Protein AF-A0A1H0JU43-F1 (afdb_monomer_lite)

pLDDT: mean 83.19, std 13.55, range [35.28, 98.06]

Radius of gyration: 25.26 Å; chains: 1; bounding box: 61×51×79 Å

Sequence (537 aa):
MVIKMMKSRRHNFYIGSPYVKYIILIFVVFSYLSYVIPLVHSYYNSTNFIYVNAWDEETYLSYQGALGAMKVPGYWFSSSLVYVLQNFGFSGANINLIFDCFLMPILFFGLVYTIVRFDIGFYRALFFSVLIVFSPILFNFGNPLINAIFKREYGLFGFGFEPYQSILRTPEPQMSFILVVLASAFYARTKKISGLLVVLPFLYFYVAVVYVYTLIAAYFIRLPGFYKGGHKLTRIVLACLASYFLISIGFSILDFIFFSKDLFIVGFANMYVRTHLPIVPIAGVFGASLLVIQLFLSKRIPRIQSGANEFQLFLVLSIFFVSNIHVFSGVMLSYKNYMDYGVGFLGGVSLIVFLQFLLVNRVFGGVLVSTLFGCLILCLTLNAYGFSFKDGEYNFFRGLQFKTAEEYRHASQNPMSVIVTDSDLSAKLPYSVAKAGIPLFSYQYNFPVVARGCESILVKMQEAIDFLQINRPDVYKSKRDYFMRSIEVFSGRNIVALNSQSNTEESIFCKSLNSKKPFEVLESDFRDDGWQRIKIW

Organism: Pseudomonas reinekei (NCBI:txid395598)

Secondary structure (DSSP, 8-state):
-HHHHS-------STTSHHHHHHHHHHHHHHHHHHHHHHHHHHHH-SS-----STTHHHHHSHHHHHHHTTSTTTHHHHHHHHHHHHTT--HHHHHHHIIIIIHHHHHHHHHHHHHTTT--HHHHHHHHHHHHHGGGGGBTTSHHHHHHS-SS--SEE-B--SS-GGGT-HHHHHHHHHHHHHHHHHHHH--THHHHTTGGGS-HHHHHHHHHHHHHHHHHH-TTTTTTS-HHHHHHHHHHHHHHHHHHHHHHHHHHTGGG-HHHHH-TTTEEE-----EEHHHHHHHHHHHHHHHHHHH-TT--HHHHHHHHHHHHHHHHHTTHHHHHSEEE-HHHHIIIIIHHHHHHHHHHHHHHHHHTT-TTHHHHHHHHHHHHHHHHHHHTTEETTTTEEEEE----BS-HHHHHHHHH-TTTEEES-HHHHHHHHHHSTTPPPPTT-GGGGSHHHHTT-HHHHHHHHHHHHHHHHH-HHHHHHHHHHHHHHHHHHTTTTTS-GGGTTTS---HHHHHT---SPPEEE-S-BSS-SEEEEE--

Structure (mmCIF, N/CA/C/O backbone):
data_AF-A0A1H0JU43-F1
#
_entry.id   AF-A0A1H0JU43-F1
#
loop_
_atom_site.group_PDB
_atom_site.id
_atom_site.type_symbol
_atom_site.label_atom_id
_atom_site.label_alt_id
_atom_site.label_comp_id
_atom_site.label_asym_id
_atom_site.label_entity_id
_atom_site.label_seq_id
_atom_site.pdbx_PDB_ins_code
_atom_site.Cartn_x
_atom_site.Cartn_y
_atom_site.Cartn_z
_atom_site.occupancy
_atom_site.B_iso_or_equiv
_atom_site.auth_seq_id
_atom_site.auth_comp_id
_atom_site.auth_asym_id
_atom_site.auth_atom_id
_atom_site.pdbx_PDB_model_num
ATOM 1 N N . MET A 1 1 ? -22.477 2.006 17.886 1.00 35.28 1 MET A N 1
ATOM 2 C CA . MET A 1 1 ? -21.549 1.796 19.009 1.00 35.28 1 MET A CA 1
ATOM 3 C C . MET A 1 1 ? -20.576 2.961 19.120 1.00 35.28 1 MET A C 1
ATOM 5 O O . MET A 1 1 ? -20.843 3.789 19.972 1.00 35.28 1 MET A O 1
ATOM 9 N N . VAL A 1 2 ? -19.627 3.157 18.191 1.00 35.62 2 VAL A N 1
ATOM 10 C CA . VAL A 1 2 ? -18.672 4.301 18.161 1.00 35.62 2 VAL A CA 1
ATOM 11 C C . VAL A 1 2 ? -19.328 5.684 18.391 1.00 35.62 2 VAL A C 1
ATOM 13 O O . VAL A 1 2 ? -18.916 6.436 19.262 1.00 35.62 2 VAL A O 1
ATOM 16 N N . ILE A 1 3 ? -20.457 5.978 17.731 1.00 36.47 3 ILE A N 1
ATOM 17 C CA . ILE A 1 3 ? -21.186 7.264 17.877 1.00 36.47 3 ILE A CA 1
ATOM 18 C C . ILE A 1 3 ? -21.798 7.473 19.281 1.00 36.47 3 ILE A C 1
ATOM 20 O O . ILE A 1 3 ? -21.955 8.603 19.730 1.00 36.47 3 ILE A O 1
ATOM 24 N N . LYS A 1 4 ? -22.149 6.392 19.992 1.00 38.00 4 LYS A N 1
ATOM 25 C CA . LYS A 1 4 ? -22.644 6.454 21.382 1.00 38.00 4 LYS A CA 1
ATOM 26 C C . LYS A 1 4 ? -21.483 6.408 22.392 1.00 38.00 4 LYS A C 1
ATOM 28 O O . LYS A 1 4 ? -21.659 6.862 23.511 1.00 38.00 4 LYS A O 1
ATOM 33 N N . MET A 1 5 ? -20.319 5.890 21.980 1.00 43.16 5 MET A N 1
ATOM 34 C CA . MET A 1 5 ? -19.085 5.794 22.772 1.00 43.16 5 MET A CA 1
ATOM 35 C C . MET A 1 5 ? -18.357 7.134 22.913 1.00 43.16 5 MET A C 1
ATOM 37 O O . MET A 1 5 ? -17.700 7.356 23.920 1.00 43.16 5 MET A O 1
ATOM 41 N N . MET A 1 6 ? -18.486 8.033 21.934 1.00 40.34 6 MET A N 1
ATOM 42 C CA . MET A 1 6 ? -17.691 9.268 21.886 1.00 40.34 6 MET A CA 1
ATOM 43 C C . MET A 1 6 ? -18.433 10.517 22.371 1.00 40.34 6 MET A C 1
ATOM 45 O O . MET A 1 6 ? -17.831 11.574 22.492 1.00 40.34 6 MET A O 1
ATOM 49 N N . LYS A 1 7 ? -19.708 10.383 22.766 1.00 39.44 7 LYS A N 1
ATOM 50 C CA . LYS A 1 7 ? -20.411 11.394 23.572 1.00 39.44 7 LYS A CA 1
ATOM 51 C C . LYS A 1 7 ? -19.873 11.366 25.009 1.00 39.44 7 LYS A C 1
ATOM 53 O O . LYS A 1 7 ? -20.540 10.887 25.923 1.00 39.44 7 LYS A O 1
ATOM 58 N N . SER A 1 8 ? -18.656 11.855 25.218 1.00 40.78 8 SER A N 1
ATOM 59 C CA . SER A 1 8 ? -18.124 12.142 26.548 1.00 40.78 8 SER A CA 1
ATOM 60 C C . SER A 1 8 ? -17.993 13.648 26.708 1.00 40.78 8 SER A C 1
ATOM 62 O O . SER A 1 8 ? -17.461 14.328 25.841 1.00 40.78 8 SER A O 1
ATOM 64 N N . ARG A 1 9 ? -18.563 14.146 27.807 1.00 44.06 9 ARG A N 1
ATOM 65 C CA . ARG A 1 9 ? -18.674 15.550 28.220 1.00 44.06 9 ARG A CA 1
ATOM 66 C C . ARG A 1 9 ? -17.480 16.406 27.780 1.00 44.06 9 ARG A C 1
ATOM 68 O O . ARG A 1 9 ? -16.336 16.012 27.987 1.00 44.06 9 ARG A O 1
ATOM 75 N N . ARG A 1 10 ? -17.785 17.610 27.266 1.00 40.00 10 ARG A N 1
ATOM 76 C CA . ARG A 1 10 ? -16.857 18.719 26.977 1.00 40.00 10 ARG A CA 1
ATOM 77 C C . ARG A 1 10 ? -15.901 18.952 28.149 1.00 40.00 10 ARG A C 1
ATOM 79 O O . ARG A 1 10 ? -16.159 19.772 29.025 1.00 40.00 10 ARG A O 1
ATOM 86 N N . HIS A 1 11 ? -14.790 18.241 28.180 1.00 42.84 11 HIS A N 1
ATOM 87 C CA . HIS A 1 11 ? -13.693 18.529 29.082 1.00 42.84 11 HIS A CA 1
ATOM 88 C C . HIS A 1 11 ? -12.464 18.726 28.219 1.00 42.84 11 HIS A C 1
ATOM 90 O O . HIS A 1 11 ? -11.877 17.777 27.699 1.00 42.84 11 HIS A O 1
ATOM 96 N N . ASN A 1 12 ? -12.143 20.009 28.042 1.00 38.03 12 ASN A N 1
ATOM 97 C CA . ASN A 1 12 ? -10.916 20.503 27.445 1.00 38.03 12 ASN A CA 1
ATOM 98 C C . ASN A 1 12 ? -9.740 19.846 28.168 1.00 38.03 12 ASN A C 1
ATOM 100 O O . ASN A 1 12 ? -9.336 20.257 29.252 1.00 38.03 12 ASN A O 1
ATOM 104 N N . PHE A 1 13 ? -9.228 18.764 27.590 1.00 43.09 13 PHE A N 1
ATOM 105 C CA . PHE A 1 13 ? -7.907 18.275 27.930 1.00 43.09 13 PHE A CA 1
ATOM 106 C C . PHE A 1 13 ? -6.880 19.289 27.417 1.00 43.09 13 PHE A C 1
ATOM 108 O O . PHE A 1 13 ? -7.144 19.979 26.432 1.00 43.09 13 PHE A O 1
ATOM 115 N N . TYR A 1 14 ? -5.736 19.363 28.094 1.00 46.31 14 TYR A N 1
ATOM 116 C CA . TYR A 1 14 ? -4.649 20.347 27.983 1.00 46.31 14 TYR A CA 1
ATOM 117 C C . TYR A 1 14 ? -3.917 20.390 26.613 1.00 46.31 14 TYR A C 1
ATOM 119 O O . TYR A 1 14 ? -2.710 20.558 26.542 1.00 46.31 14 TYR A O 1
ATOM 127 N N . ILE A 1 15 ? -4.640 20.342 25.493 1.00 49.22 15 ILE A N 1
ATOM 128 C CA . ILE A 1 15 ? -4.206 20.882 24.188 1.00 49.22 15 ILE A CA 1
ATOM 129 C C . ILE A 1 15 ? -4.624 22.368 24.114 1.00 49.22 15 ILE A C 1
ATOM 131 O O . ILE A 1 15 ? -5.014 22.900 23.077 1.00 49.22 15 ILE A O 1
ATOM 135 N N . GLY A 1 16 ? -4.643 23.040 25.267 1.00 49.84 16 GLY A N 1
ATOM 136 C CA . GLY A 1 16 ? -4.836 24.484 25.368 1.00 49.84 16 GLY A CA 1
ATOM 137 C C . GLY A 1 16 ? -3.527 25.240 25.165 1.00 49.84 16 GLY A C 1
ATOM 138 O O . GLY A 1 16 ? -3.554 26.359 24.664 1.00 49.84 16 GLY A O 1
ATOM 139 N N . SER A 1 17 ? -2.391 24.607 25.487 1.00 67.44 17 SER A N 1
ATOM 140 C CA . SER A 1 17 ? -1.079 25.210 25.283 1.00 67.44 17 SER A CA 1
ATOM 141 C C . SER A 1 17 ? -0.830 25.405 23.782 1.00 67.44 17 SER A C 1
ATOM 143 O O . SER A 1 17 ? -0.886 24.422 23.030 1.00 67.44 17 SER A O 1
ATOM 145 N N . PRO A 1 18 ? -0.568 26.642 23.322 1.00 79.75 18 PRO A N 1
ATOM 146 C CA . PRO A 1 18 ? -0.297 26.917 21.914 1.00 79.75 18 PRO A CA 1
ATOM 147 C C . PRO A 1 18 ? 0.880 26.079 21.395 1.00 79.75 18 PRO A C 1
ATOM 149 O O . PRO A 1 18 ? 0.827 25.586 20.273 1.00 79.75 18 PRO A O 1
ATOM 152 N N . TYR A 1 19 ? 1.872 25.794 22.243 1.00 83.56 19 TYR A N 1
ATOM 153 C CA . TYR A 1 19 ? 3.039 24.976 21.906 1.00 83.56 19 TYR A CA 1
ATOM 154 C C . TYR A 1 19 ? 2.683 23.558 21.439 1.00 83.56 19 TYR A C 1
ATOM 156 O O . TYR A 1 19 ? 3.218 23.092 20.439 1.00 83.56 19 TYR A O 1
ATOM 164 N N . VAL A 1 20 ? 1.729 22.882 22.092 1.00 83.06 20 VAL A N 1
ATOM 165 C CA . VAL A 1 20 ? 1.322 21.515 21.700 1.00 83.06 20 VAL A CA 1
ATOM 166 C C . VAL A 1 20 ? 0.665 21.515 20.318 1.00 83.06 20 VAL A C 1
ATOM 168 O O . VAL A 1 20 ? 0.866 20.592 19.531 1.00 83.06 20 VAL A O 1
ATOM 171 N N . LYS A 1 21 ? -0.096 22.568 19.995 1.00 88.75 21 LYS A N 1
ATOM 172 C CA . LYS A 1 21 ? -0.721 22.729 18.676 1.00 88.75 21 LYS A CA 1
ATOM 173 C C . LYS A 1 21 ? 0.338 22.900 17.589 1.00 88.75 21 LYS A C 1
ATOM 175 O O . LYS A 1 21 ? 0.242 22.241 16.558 1.00 88.75 21 LYS A O 1
ATOM 180 N N . TYR A 1 22 ? 1.352 23.729 17.840 1.00 89.75 22 TYR A N 1
ATOM 181 C CA . TYR A 1 22 ? 2.470 23.918 16.915 1.00 89.75 22 TYR A CA 1
ATOM 182 C C . TYR A 1 22 ? 3.275 22.636 16.715 1.00 89.75 22 TYR A C 1
ATOM 184 O O . TYR A 1 22 ? 3.548 22.281 15.575 1.00 89.75 22 TYR A O 1
ATOM 192 N N . ILE A 1 23 ? 3.571 21.891 17.785 1.00 89.44 23 ILE A N 1
ATOM 193 C CA . ILE A 1 23 ? 4.276 20.604 17.688 1.00 89.44 23 ILE A CA 1
ATOM 194 C C . ILE A 1 23 ? 3.499 19.618 16.810 1.00 89.44 23 ILE A C 1
ATOM 196 O O . ILE A 1 23 ? 4.089 18.984 15.942 1.00 89.44 23 ILE A O 1
ATOM 200 N N . ILE A 1 24 ? 2.176 19.514 16.985 1.00 91.12 24 ILE A N 1
ATOM 201 C CA . ILE A 1 24 ? 1.345 18.645 16.139 1.00 91.12 24 ILE A CA 1
ATOM 202 C C . ILE A 1 24 ? 1.396 19.101 14.678 1.00 91.12 24 ILE A C 1
ATOM 204 O O . ILE A 1 24 ? 1.555 18.264 13.799 1.00 91.12 24 ILE A O 1
ATOM 208 N N . LEU A 1 25 ? 1.280 20.402 14.401 1.00 91.94 25 LEU A N 1
ATOM 209 C CA . LEU A 1 25 ? 1.347 20.915 13.028 1.00 91.94 25 LEU A CA 1
ATOM 210 C C . LEU A 1 25 ? 2.705 20.632 12.378 1.00 91.94 25 LEU A C 1
ATOM 212 O O . LEU A 1 25 ? 2.739 20.130 11.258 1.00 91.94 25 LEU A O 1
ATOM 216 N N . ILE A 1 26 ? 3.804 20.882 13.095 1.00 92.00 26 ILE A N 1
ATOM 217 C CA . ILE A 1 26 ? 5.163 20.565 12.639 1.00 92.00 26 ILE A CA 1
ATOM 218 C C . ILE A 1 26 ? 5.281 19.067 12.362 1.00 92.00 26 ILE A C 1
ATOM 220 O O . ILE A 1 26 ? 5.761 18.684 11.304 1.00 92.00 26 ILE A O 1
ATOM 224 N N . PHE A 1 27 ? 4.781 18.219 13.263 1.00 92.06 27 PHE A N 1
ATOM 225 C CA . PHE A 1 27 ? 4.781 16.770 13.081 1.00 92.06 27 PHE A CA 1
ATOM 226 C C . PHE A 1 27 ? 4.014 16.335 11.825 1.00 92.06 27 PHE A C 1
ATOM 228 O O . PHE A 1 27 ? 4.521 15.512 11.067 1.00 92.06 27 PHE A O 1
ATOM 235 N N . V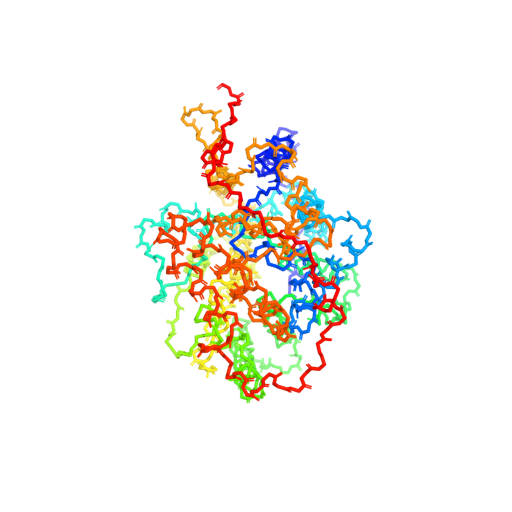AL A 1 28 ? 2.826 16.895 11.567 1.00 91.56 28 VAL A N 1
ATOM 236 C CA . VAL A 1 28 ? 2.052 16.599 10.348 1.00 91.56 28 VAL A CA 1
ATOM 237 C C . VAL A 1 28 ? 2.828 17.009 9.099 1.00 91.56 28 VAL A C 1
ATOM 239 O O . VAL A 1 28 ? 2.981 16.200 8.185 1.00 91.56 28 VAL A O 1
ATOM 242 N N . VAL A 1 29 ? 3.331 18.246 9.067 1.00 91.31 29 VAL A N 1
ATOM 243 C CA . VAL A 1 29 ? 4.088 18.774 7.924 1.00 91.31 29 VAL A CA 1
ATOM 244 C C . VAL A 1 29 ? 5.326 17.922 7.675 1.00 91.31 29 VAL A C 1
ATOM 246 O O . VAL A 1 29 ? 5.557 17.493 6.552 1.00 91.31 29 VAL A O 1
ATOM 249 N N . PHE A 1 30 ? 6.083 17.604 8.720 1.00 91.06 30 PHE A N 1
ATOM 250 C CA . PHE A 1 30 ? 7.303 16.818 8.602 1.00 91.06 30 PHE A CA 1
ATOM 251 C C . PHE A 1 30 ? 7.027 15.367 8.189 1.00 91.06 30 PHE A C 1
ATOM 253 O O . PHE A 1 30 ? 7.750 14.821 7.361 1.00 91.06 30 PHE A O 1
ATOM 260 N N . SER A 1 31 ? 5.933 14.767 8.671 1.00 89.69 31 SER A N 1
ATOM 261 C CA . SER A 1 31 ? 5.499 13.435 8.222 1.00 89.69 31 SER A CA 1
ATOM 262 C C . SER A 1 31 ? 5.179 13.431 6.725 1.00 89.69 31 SER A C 1
ATOM 264 O O . SER A 1 31 ? 5.564 12.511 6.013 1.00 89.69 31 SER A O 1
ATOM 266 N N . TYR A 1 32 ? 4.536 14.484 6.216 1.00 89.38 32 TYR A N 1
ATOM 267 C CA . TYR A 1 32 ? 4.260 14.623 4.785 1.00 89.38 32 TYR A CA 1
ATOM 268 C C . TYR A 1 32 ? 5.537 14.871 3.969 1.00 89.38 32 TYR A C 1
ATOM 270 O O . TYR A 1 32 ? 5.780 14.207 2.967 1.00 89.38 32 TYR A O 1
ATOM 278 N N . LEU A 1 33 ? 6.399 15.777 4.428 1.00 88.88 33 LEU A N 1
ATOM 279 C CA . LEU A 1 33 ? 7.654 16.088 3.743 1.00 88.88 33 LEU A CA 1
ATOM 280 C C . LEU A 1 33 ? 8.622 14.898 3.703 1.00 88.88 33 LEU A C 1
ATOM 282 O O . LEU A 1 33 ? 9.399 14.806 2.756 1.00 88.88 33 LEU A O 1
ATOM 286 N N . SER A 1 34 ? 8.544 13.979 4.674 1.00 86.88 34 SER A N 1
ATOM 287 C CA . SER A 1 34 ? 9.442 12.819 4.767 1.00 86.88 34 SER A CA 1
ATOM 288 C C . SER A 1 34 ? 9.459 11.933 3.517 1.00 86.88 34 SER A C 1
ATOM 290 O O . SER A 1 34 ? 10.501 11.371 3.195 1.00 86.88 34 SER A O 1
ATOM 292 N N . TYR A 1 35 ? 8.344 11.842 2.784 1.00 84.94 35 TYR A N 1
ATOM 293 C CA . TYR A 1 35 ? 8.268 11.069 1.538 1.00 84.94 35 TYR A CA 1
ATOM 294 C C . TYR A 1 35 ? 8.174 11.953 0.283 1.00 84.94 35 TYR A C 1
ATOM 296 O O . TYR A 1 35 ? 8.631 11.556 -0.785 1.00 84.94 35 TYR A O 1
ATOM 304 N N . VAL A 1 36 ? 7.637 13.174 0.395 1.00 88.06 36 VAL A N 1
ATOM 305 C CA . VAL A 1 36 ? 7.471 14.077 -0.759 1.00 88.06 36 VAL A CA 1
ATOM 306 C C . VAL A 1 36 ? 8.794 14.680 -1.220 1.00 88.06 36 VAL A C 1
ATOM 308 O O . VAL A 1 36 ? 8.988 14.857 -2.419 1.00 88.06 36 VAL A O 1
ATOM 311 N N . ILE A 1 37 ? 9.720 14.983 -0.303 1.00 88.50 37 ILE A N 1
ATOM 312 C CA . ILE A 1 37 ? 11.033 15.547 -0.658 1.00 88.50 37 ILE A CA 1
ATOM 313 C C . ILE A 1 37 ? 11.808 14.640 -1.631 1.00 88.50 37 ILE A C 1
ATOM 315 O O . ILE A 1 37 ? 12.154 15.128 -2.712 1.00 88.50 37 ILE A O 1
ATOM 319 N N . PRO A 1 38 ? 12.081 13.355 -1.313 1.00 86.25 38 PRO A N 1
ATOM 320 C CA . PRO A 1 38 ? 12.830 12.492 -2.225 1.00 86.25 38 PRO A CA 1
ATOM 321 C C . PRO A 1 38 ? 12.092 12.275 -3.555 1.00 86.25 38 PRO A C 1
ATOM 323 O O . PRO A 1 38 ? 12.723 12.323 -4.609 1.00 86.25 38 PRO A O 1
ATOM 326 N N . LEU A 1 39 ? 10.760 12.140 -3.523 1.00 86.12 39 LEU A N 1
ATOM 327 C CA . LEU A 1 39 ? 9.911 12.004 -4.712 1.00 86.12 39 LEU A CA 1
ATOM 328 C C . LEU A 1 39 ? 10.049 13.205 -5.666 1.00 86.12 39 LEU A C 1
ATOM 330 O O . LEU A 1 39 ? 10.395 13.043 -6.837 1.00 86.12 39 LEU A O 1
ATOM 334 N N . VAL A 1 40 ? 9.807 14.421 -5.167 1.00 87.50 40 VAL A N 1
ATOM 335 C CA . VAL A 1 40 ? 9.832 15.651 -5.978 1.00 87.50 40 VAL A CA 1
ATOM 336 C C . VAL A 1 40 ? 11.244 15.947 -6.479 1.00 87.50 40 VAL A C 1
ATOM 338 O O . VAL A 1 40 ? 11.421 16.333 -7.633 1.00 87.50 40 VAL A O 1
ATOM 341 N N . HIS A 1 41 ? 12.265 15.736 -5.647 1.00 88.25 41 HIS A N 1
ATOM 342 C CA . HIS A 1 41 ? 13.654 15.900 -6.073 1.00 88.25 41 HIS A CA 1
ATOM 343 C C . HIS A 1 41 ? 14.013 14.938 -7.211 1.00 88.25 41 HIS A C 1
ATOM 345 O O . HIS A 1 41 ? 14.637 15.335 -8.197 1.00 88.25 41 HIS A O 1
ATOM 351 N N . SER A 1 42 ? 13.588 13.680 -7.098 1.00 85.06 42 SER A N 1
ATOM 352 C CA . SER A 1 42 ? 13.809 12.679 -8.134 1.00 85.06 42 SER A CA 1
ATOM 353 C C . SER A 1 42 ? 13.098 13.038 -9.442 1.00 85.06 42 SER A C 1
ATOM 355 O O . SER A 1 42 ? 13.691 12.868 -10.509 1.00 85.06 42 SER A O 1
ATOM 357 N N . TYR A 1 43 ? 11.894 13.622 -9.370 1.00 85.81 43 TYR A N 1
ATOM 358 C CA . TYR A 1 43 ? 11.135 14.106 -10.532 1.00 85.81 43 TYR A CA 1
ATOM 359 C C . TYR A 1 43 ? 11.922 15.099 -11.378 1.00 85.81 43 TYR A C 1
ATOM 361 O O . TYR A 1 43 ? 12.092 14.892 -12.578 1.00 85.81 43 TYR A O 1
ATOM 369 N N . TYR A 1 44 ? 12.468 16.139 -10.752 1.00 86.12 44 TYR A N 1
ATOM 370 C CA . TYR A 1 44 ? 13.168 17.197 -11.482 1.00 86.12 44 TYR A CA 1
ATOM 371 C C . TYR A 1 44 ? 14.584 16.818 -11.936 1.00 86.12 44 TYR A C 1
ATOM 373 O O . TYR A 1 44 ? 15.095 17.419 -12.877 1.00 86.12 44 TYR A O 1
ATOM 381 N N . ASN A 1 45 ? 15.214 15.818 -11.310 1.00 86.50 45 ASN A N 1
ATOM 382 C CA . ASN A 1 45 ? 16.600 15.435 -11.606 1.00 86.50 45 ASN A CA 1
ATOM 383 C C . ASN A 1 45 ? 16.740 14.198 -12.508 1.00 86.50 45 ASN A C 1
ATOM 385 O O . ASN A 1 45 ? 17.859 13.719 -12.723 1.00 86.50 45 ASN A O 1
ATOM 389 N N . SER A 1 46 ? 15.638 13.667 -13.042 1.00 83.44 46 SER A N 1
ATOM 390 C CA . SER A 1 46 ? 15.618 12.447 -13.862 1.00 83.44 46 SER A CA 1
ATOM 391 C C . SER A 1 46 ? 15.406 12.721 -15.347 1.00 83.44 46 SER A C 1
ATOM 393 O O . SER A 1 46 ? 14.600 13.562 -15.725 1.00 83.44 46 SER A O 1
ATOM 395 N N . THR A 1 47 ? 16.142 11.990 -16.191 1.00 82.31 47 THR A N 1
ATOM 396 C CA . THR A 1 47 ? 15.990 12.016 -17.657 1.00 82.31 47 THR A CA 1
ATOM 397 C C . THR A 1 47 ? 14.696 11.302 -18.055 1.00 82.31 47 THR A C 1
ATOM 399 O O . THR A 1 47 ? 13.916 11.790 -18.867 1.00 82.31 47 THR A O 1
ATOM 402 N N . ASN A 1 48 ? 14.449 10.162 -17.415 1.00 79.31 48 ASN A N 1
ATOM 403 C CA . ASN A 1 48 ? 13.228 9.379 -17.479 1.00 79.31 48 ASN A CA 1
ATOM 404 C C . ASN A 1 48 ? 12.763 9.194 -16.036 1.00 79.31 48 ASN A C 1
ATOM 406 O O . ASN A 1 48 ? 13.236 8.306 -15.322 1.00 79.31 48 ASN A O 1
ATOM 410 N N . PHE A 1 49 ? 11.904 10.105 -15.570 1.00 68.44 49 PHE A N 1
ATOM 411 C CA . PHE A 1 49 ? 11.473 10.067 -14.182 1.00 68.44 49 PHE A CA 1
ATOM 412 C C . PHE A 1 49 ? 10.740 8.772 -13.874 1.00 68.44 49 PHE A C 1
ATOM 414 O O . PHE A 1 49 ? 9.660 8.516 -14.406 1.00 68.44 49 PHE A O 1
ATOM 421 N N . ILE A 1 50 ? 11.330 8.021 -12.950 1.00 62.16 50 ILE A N 1
ATOM 422 C CA . ILE A 1 50 ? 10.649 7.018 -12.159 1.00 62.16 50 ILE A CA 1
ATOM 423 C C . ILE A 1 50 ? 11.097 7.228 -10.727 1.00 62.16 50 ILE A C 1
ATOM 425 O O . ILE A 1 50 ? 12.281 7.163 -10.421 1.00 62.16 50 ILE A O 1
ATOM 429 N N . TYR A 1 51 ? 10.149 7.475 -9.845 1.00 58.47 51 TYR A N 1
ATOM 430 C CA . TYR A 1 51 ? 10.353 7.160 -8.449 1.00 58.47 51 TYR A CA 1
ATOM 431 C C . TYR A 1 51 ? 9.774 5.764 -8.285 1.00 58.47 51 TYR A C 1
ATOM 433 O O . TYR A 1 51 ? 8.557 5.610 -8.323 1.00 58.47 51 TYR A O 1
ATOM 441 N N . VAL A 1 52 ? 10.647 4.745 -8.290 1.00 51.81 52 VAL A N 1
ATOM 442 C CA . VAL A 1 52 ? 10.218 3.338 -8.261 1.00 51.81 52 VAL A CA 1
ATOM 443 C C . VAL A 1 52 ? 9.680 3.093 -6.869 1.00 51.81 52 VAL A C 1
ATOM 445 O O . VAL A 1 52 ? 10.421 2.832 -5.914 1.00 51.81 52 VAL A O 1
ATOM 448 N N . ASN A 1 53 ? 8.377 3.279 -6.753 1.00 51.66 53 ASN A N 1
ATOM 449 C CA . ASN A 1 53 ? 7.705 3.232 -5.490 1.00 51.66 53 ASN A CA 1
ATOM 450 C C . ASN A 1 53 ? 7.271 1.788 -5.194 1.00 51.66 53 ASN A C 1
ATOM 452 O O . ASN A 1 53 ? 7.518 1.326 -4.082 1.00 51.66 53 ASN A O 1
ATOM 456 N N . ALA A 1 54 ? 6.865 1.029 -6.212 1.00 50.38 54 ALA A N 1
ATOM 457 C CA . ALA A 1 54 ? 6.674 -0.419 -6.210 1.00 50.38 54 ALA A CA 1
ATOM 458 C C . ALA A 1 54 ? 7.191 -1.053 -7.517 1.00 50.38 54 ALA A C 1
ATOM 460 O O . ALA A 1 54 ? 7.319 -0.385 -8.535 1.00 50.38 54 ALA A O 1
ATOM 461 N N . TRP A 1 55 ? 7.509 -2.351 -7.476 1.00 55.19 55 TRP A N 1
ATOM 462 C CA . TRP A 1 55 ? 8.165 -3.090 -8.573 1.00 55.19 55 TRP A CA 1
ATOM 463 C C . TRP A 1 55 ? 7.267 -3.358 -9.800 1.00 55.19 55 TRP A C 1
ATOM 465 O O . TRP A 1 55 ? 7.746 -3.834 -10.822 1.00 55.19 55 TRP A O 1
ATOM 475 N N . ASP A 1 56 ? 5.962 -3.111 -9.696 1.00 64.50 56 ASP A N 1
ATOM 476 C CA . ASP A 1 56 ? 4.975 -3.366 -10.750 1.00 64.50 56 ASP A CA 1
ATOM 477 C C . ASP A 1 56 ? 4.203 -2.111 -11.193 1.00 64.50 56 ASP A C 1
ATOM 479 O O . ASP A 1 56 ? 3.356 -2.204 -12.087 1.00 64.50 56 ASP A O 1
ATOM 483 N N . GLU A 1 57 ? 4.520 -0.936 -10.632 1.00 72.94 57 GLU A N 1
ATOM 484 C CA . GLU A 1 57 ? 3.910 0.355 -10.989 1.00 72.94 57 GLU A CA 1
ATOM 485 C C . GLU A 1 57 ? 4.064 0.673 -12.470 1.00 72.94 57 GLU A C 1
ATOM 487 O O . GLU A 1 57 ? 3.100 1.107 -13.108 1.00 72.94 57 GLU A O 1
ATOM 492 N N . GLU A 1 58 ? 5.236 0.391 -13.050 1.00 75.38 58 GLU A N 1
ATOM 493 C CA . GLU A 1 58 ? 5.466 0.655 -14.467 1.00 75.38 58 GLU A CA 1
ATOM 494 C C . GLU A 1 58 ? 4.480 -0.114 -15.350 1.00 75.38 58 GLU A C 1
ATOM 496 O O . GLU A 1 58 ? 4.118 0.362 -16.428 1.00 75.38 58 GLU A O 1
ATOM 501 N N . THR A 1 59 ? 4.000 -1.267 -14.878 1.00 75.69 59 THR A N 1
ATOM 502 C CA . THR A 1 59 ? 3.066 -2.106 -15.623 1.00 75.69 59 THR A CA 1
ATOM 503 C C . THR A 1 59 ? 1.688 -1.462 -15.663 1.00 75.69 59 THR A C 1
ATOM 505 O O . THR A 1 59 ? 1.227 -1.117 -16.745 1.00 75.69 59 THR A O 1
ATOM 508 N N . TYR A 1 60 ? 1.012 -1.254 -14.531 1.00 76.75 60 TYR A N 1
ATOM 509 C CA . TYR A 1 60 ? -0.393 -0.815 -14.545 1.00 76.75 60 TYR A CA 1
ATOM 510 C C . TYR A 1 60 ? -0.582 0.697 -14.751 1.00 76.75 60 TYR A C 1
ATOM 512 O O . TYR A 1 60 ? -1.674 1.113 -15.145 1.00 76.75 60 TYR A O 1
ATOM 520 N N . LEU A 1 61 ? 0.461 1.514 -14.549 1.00 86.81 61 LEU A N 1
ATOM 521 C CA . LEU A 1 61 ? 0.443 2.943 -14.888 1.00 86.81 61 LEU A CA 1
ATOM 522 C C . LEU A 1 61 ? 0.809 3.229 -16.355 1.00 86.81 61 LEU A C 1
ATOM 524 O O . LEU A 1 61 ? 0.582 4.345 -16.837 1.00 86.81 61 LEU A O 1
ATOM 528 N N . SER A 1 62 ? 1.327 2.236 -17.087 1.00 87.81 62 SER A N 1
ATOM 529 C CA . SER A 1 62 ? 1.484 2.327 -18.542 1.00 87.81 62 SER A CA 1
ATOM 530 C C . SER A 1 62 ? 0.133 2.289 -19.258 1.00 87.81 62 SER A C 1
ATOM 532 O O . SER A 1 62 ? -0.849 1.730 -18.768 1.00 87.81 62 SER A O 1
ATOM 534 N N . TYR A 1 63 ? 0.080 2.840 -20.472 1.00 86.81 63 TYR A N 1
ATOM 535 C CA . TYR A 1 63 ? -1.145 2.832 -21.275 1.00 86.81 63 TYR A CA 1
ATOM 536 C C . TYR A 1 63 ? -1.649 1.412 -21.578 1.00 86.81 63 TYR A C 1
ATOM 538 O O . TYR A 1 63 ? -2.840 1.127 -21.438 1.00 86.81 63 TYR A O 1
ATOM 546 N N . GLN A 1 64 ? -0.739 0.511 -21.961 1.00 82.56 64 GLN A N 1
ATOM 547 C CA . GLN A 1 64 ? -1.067 -0.882 -22.272 1.00 82.56 64 GLN A CA 1
ATOM 548 C C . GLN A 1 64 ? -1.483 -1.669 -21.035 1.00 82.56 64 GLN A C 1
ATOM 550 O O . GLN A 1 64 ? -2.485 -2.383 -21.078 1.00 82.56 64 GLN A O 1
ATOM 555 N N . GLY A 1 65 ? -0.746 -1.534 -19.931 1.00 82.50 65 GLY A N 1
ATOM 556 C CA . GLY A 1 65 ? -1.104 -2.240 -18.710 1.00 82.50 65 GLY A CA 1
ATOM 557 C C . GLY A 1 65 ? -2.407 -1.728 -18.109 1.00 82.50 65 GLY A C 1
ATOM 558 O O . GLY A 1 65 ? -3.212 -2.552 -17.688 1.00 82.50 65 GLY A O 1
ATOM 559 N N . ALA A 1 66 ? -2.695 -0.422 -18.173 1.00 85.88 66 ALA A N 1
ATOM 560 C CA . ALA A 1 66 ? -3.999 0.119 -17.791 1.00 85.88 66 ALA A CA 1
ATOM 561 C C . ALA A 1 66 ? -5.132 -0.481 -18.643 1.00 85.88 66 ALA A C 1
ATOM 563 O O . ALA A 1 66 ? -6.126 -0.962 -18.103 1.00 85.88 66 ALA A O 1
ATOM 564 N N . LEU A 1 67 ? -4.969 -0.533 -19.969 1.00 83.44 67 LEU A N 1
ATOM 565 C CA . LEU A 1 67 ? -5.962 -1.129 -20.869 1.00 83.44 67 LEU A CA 1
ATOM 566 C C . LEU A 1 67 ? -6.220 -2.616 -20.559 1.00 83.44 67 LEU A C 1
ATOM 568 O O . LEU A 1 67 ? -7.368 -3.067 -20.591 1.00 83.44 67 LEU A O 1
ATOM 572 N N . GLY A 1 68 ? -5.168 -3.377 -20.246 1.00 77.31 68 GLY A N 1
ATOM 573 C CA . GLY A 1 68 ? -5.279 -4.780 -19.844 1.00 77.31 68 GLY A CA 1
ATOM 574 C C . GLY A 1 68 ? -5.939 -4.955 -18.471 1.00 77.31 68 GLY A C 1
ATOM 575 O O . GLY A 1 68 ? -6.856 -5.764 -18.314 1.00 77.31 68 GLY A O 1
ATOM 576 N N . ALA A 1 69 ? -5.523 -4.155 -17.488 1.00 79.44 69 ALA A N 1
ATOM 577 C CA . ALA A 1 69 ? -5.996 -4.212 -16.108 1.00 79.44 69 ALA A CA 1
ATOM 578 C C . ALA A 1 69 ? -7.436 -3.695 -15.929 1.00 79.44 69 ALA A C 1
ATOM 580 O O . ALA A 1 69 ? -8.126 -4.125 -15.006 1.00 79.44 69 ALA A O 1
ATOM 581 N N . MET A 1 70 ? -7.958 -2.878 -16.855 1.00 80.25 70 MET A N 1
ATOM 582 C CA . MET A 1 70 ? -9.369 -2.455 -16.867 1.00 80.25 70 MET A CA 1
ATOM 583 C C . MET A 1 70 ? -10.364 -3.626 -16.869 1.00 80.25 70 MET A C 1
ATOM 585 O O . MET A 1 70 ? -11.499 -3.472 -16.421 1.00 80.25 70 MET A O 1
ATOM 589 N N . LYS A 1 71 ? -9.950 -4.797 -17.369 1.00 74.75 71 LYS A N 1
ATOM 590 C CA . LYS A 1 71 ? -10.771 -6.017 -17.410 1.00 74.75 71 LYS A CA 1
ATOM 591 C C . LYS A 1 71 ? -10.654 -6.866 -16.140 1.00 74.75 71 LYS A C 1
ATOM 593 O O . LYS A 1 71 ? -11.386 -7.842 -16.004 1.00 74.75 71 LYS A O 1
ATOM 598 N N . VAL A 1 72 ? -9.748 -6.517 -15.225 1.00 73.81 72 VAL A N 1
ATOM 599 C CA . VAL A 1 72 ? -9.469 -7.284 -14.009 1.00 73.81 72 VAL A CA 1
ATOM 600 C C . VAL A 1 72 ? -10.291 -6.721 -12.841 1.00 73.81 72 VAL A C 1
ATOM 602 O O . VAL A 1 72 ? -10.175 -5.532 -12.511 1.00 73.81 72 VAL A O 1
ATOM 605 N N . PRO A 1 73 ? -11.120 -7.548 -12.174 1.00 71.00 73 PRO A N 1
ATOM 606 C CA . PRO A 1 73 ? -11.847 -7.134 -10.981 1.00 71.00 73 PRO A CA 1
ATOM 607 C C . PRO A 1 73 ? -10.939 -6.549 -9.898 1.00 71.00 73 PRO A C 1
ATOM 609 O O . PRO A 1 73 ? -9.912 -7.125 -9.552 1.00 71.00 73 PRO A O 1
ATOM 612 N N . GLY A 1 74 ? -11.324 -5.391 -9.361 1.00 69.75 74 GLY A N 1
ATOM 613 C CA . GLY A 1 74 ? -10.543 -4.662 -8.357 1.00 69.75 74 GLY A CA 1
ATOM 614 C C . GLY A 1 74 ? -9.487 -3.706 -8.924 1.00 69.75 74 GLY A C 1
ATOM 615 O O . GLY A 1 74 ? -9.086 -2.804 -8.200 1.00 69.75 74 GLY A O 1
ATOM 616 N N . TYR A 1 75 ? -9.095 -3.831 -10.196 1.00 76.25 75 TYR A N 1
ATOM 617 C CA . TYR A 1 75 ? -8.222 -2.859 -10.876 1.00 76.25 75 TYR A CA 1
ATOM 618 C C . TYR A 1 75 ? -8.991 -1.954 -11.846 1.00 76.25 75 TYR A C 1
ATOM 620 O O . TYR A 1 75 ? -8.519 -0.875 -12.189 1.00 76.25 75 TYR A O 1
ATOM 628 N N . TRP A 1 76 ? -10.217 -2.327 -12.243 1.00 81.69 76 TRP A N 1
ATOM 629 C CA . TRP A 1 76 ? -10.959 -1.606 -13.284 1.00 81.69 76 TRP A CA 1
ATOM 630 C C . TRP A 1 76 ? -11.066 -0.098 -13.059 1.00 81.69 76 TRP A C 1
ATOM 632 O O . TRP A 1 76 ? -10.993 0.662 -14.020 1.00 81.69 76 TRP A O 1
ATOM 642 N N . PHE A 1 77 ? -11.242 0.356 -11.817 1.00 86.06 77 PHE A N 1
ATOM 643 C CA . PHE A 1 77 ? -11.523 1.762 -11.538 1.00 86.06 77 PHE A CA 1
ATOM 644 C C . PHE A 1 77 ? -10.251 2.607 -11.619 1.00 86.06 77 PHE A C 1
ATOM 646 O O . PHE A 1 77 ? -10.246 3.621 -12.319 1.00 86.06 77 PHE A O 1
ATOM 653 N N . SER A 1 78 ? -9.169 2.164 -10.969 1.00 84.94 78 SER A N 1
ATOM 654 C CA . SER A 1 78 ? -7.870 2.837 -11.051 1.00 84.94 78 SER A CA 1
ATOM 655 C C . SER A 1 78 ? -7.340 2.795 -12.481 1.00 84.94 78 SER A C 1
ATOM 657 O O . SER A 1 78 ? -6.988 3.837 -13.026 1.00 84.94 78 SER A O 1
ATOM 659 N N . SER A 1 79 ? -7.392 1.637 -13.144 1.00 85.88 79 SER A N 1
ATOM 660 C CA . SER A 1 79 ? -6.911 1.487 -14.517 1.00 85.88 79 SER A CA 1
ATOM 661 C C . SER A 1 79 ? -7.731 2.301 -15.519 1.00 85.88 79 SER A C 1
ATOM 663 O O . SER A 1 79 ? -7.159 2.877 -16.439 1.00 85.88 79 SER A O 1
ATOM 665 N N . SER A 1 80 ? -9.050 2.438 -15.323 1.00 88.94 80 SER A N 1
ATOM 666 C CA . SER A 1 80 ? -9.874 3.335 -16.152 1.00 88.94 80 SER A CA 1
ATOM 667 C C . SER A 1 80 ? -9.452 4.795 -15.994 1.00 88.94 80 SER A C 1
ATOM 669 O O . SER A 1 80 ? -9.364 5.522 -16.982 1.00 88.94 80 SER A O 1
ATOM 671 N N . LEU A 1 81 ? -9.166 5.231 -14.763 1.00 90.00 81 LEU A N 1
ATOM 672 C CA . LEU A 1 81 ? -8.699 6.589 -14.496 1.00 90.00 81 LEU A CA 1
ATOM 673 C C . LEU A 1 81 ? -7.324 6.837 -15.130 1.00 90.00 81 LEU A C 1
ATOM 675 O O . LEU A 1 81 ? -7.140 7.847 -15.806 1.00 90.00 81 LEU A O 1
ATOM 679 N N . VAL A 1 82 ? -6.390 5.897 -14.974 1.00 89.88 82 VAL A N 1
ATOM 680 C CA . VAL A 1 82 ? -5.059 5.945 -15.600 1.00 89.88 82 VAL A CA 1
ATOM 681 C C . VAL A 1 82 ? -5.183 6.020 -17.118 1.00 89.88 82 VAL A C 1
ATOM 683 O O . VAL A 1 82 ? -4.576 6.889 -17.738 1.00 89.88 82 VAL A O 1
ATOM 686 N N . TYR A 1 83 ? -6.016 5.169 -17.721 1.00 90.25 83 TYR A N 1
ATOM 687 C CA . TYR A 1 83 ? -6.268 5.171 -19.159 1.00 90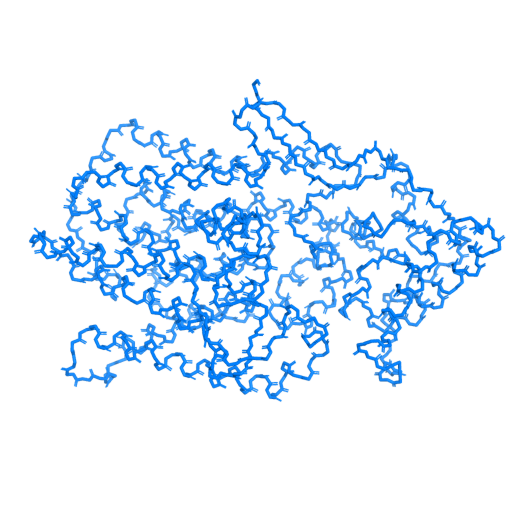.25 83 TYR A CA 1
ATOM 688 C C . TYR A 1 83 ? -6.798 6.528 -19.645 1.00 90.25 83 TYR A C 1
ATOM 690 O O . TYR A 1 83 ? -6.334 7.060 -20.655 1.00 90.25 83 TYR A O 1
ATOM 698 N N . VAL A 1 84 ? -7.746 7.129 -18.922 1.00 92.88 84 VAL A N 1
ATOM 699 C CA . VAL A 1 84 ? -8.283 8.459 -19.247 1.00 92.88 84 VAL A CA 1
ATOM 700 C C . VAL A 1 84 ? -7.206 9.543 -19.123 1.00 92.88 84 VAL A C 1
ATOM 702 O O . VAL A 1 84 ? -7.056 10.354 -20.034 1.00 92.88 84 VAL A O 1
ATOM 705 N N . LEU A 1 85 ? -6.410 9.545 -18.051 1.00 93.19 85 LEU A N 1
ATOM 706 C CA . LEU A 1 85 ? -5.336 10.525 -17.843 1.00 93.19 85 LEU A CA 1
ATOM 707 C C . LEU A 1 85 ? -4.223 10.402 -18.895 1.00 93.19 85 LEU A C 1
ATOM 709 O O . LEU A 1 85 ? -3.781 11.410 -19.446 1.00 93.19 85 LEU A O 1
ATOM 713 N N . GLN A 1 86 ? -3.850 9.177 -19.260 1.00 92.25 86 GLN A N 1
ATOM 714 C CA . GLN A 1 86 ? -2.961 8.901 -20.389 1.00 92.25 86 GLN A CA 1
ATOM 715 C C . GLN A 1 86 ? -3.534 9.433 -21.710 1.00 92.25 86 GLN A C 1
ATOM 717 O O . GLN A 1 86 ? -2.802 9.961 -22.549 1.00 92.25 86 GLN A O 1
ATOM 722 N N . ASN A 1 87 ? -4.859 9.378 -21.895 1.00 91.94 87 ASN A N 1
ATOM 723 C CA . ASN A 1 87 ? -5.519 9.996 -23.045 1.00 91.94 87 ASN A CA 1
ATOM 724 C C . ASN A 1 87 ? -5.475 11.526 -23.053 1.00 91.94 87 ASN A C 1
ATOM 726 O O . ASN A 1 87 ? -5.404 12.098 -24.140 1.00 91.94 87 ASN A O 1
ATOM 730 N N . PHE A 1 88 ? -5.423 12.161 -21.883 1.00 95.00 88 PHE A N 1
ATOM 731 C CA . PHE A 1 88 ? -5.181 13.598 -21.728 1.00 95.00 88 PHE A CA 1
ATOM 732 C C . PHE A 1 88 ? -3.698 13.999 -21.830 1.00 95.00 88 PHE A C 1
ATOM 734 O O . PHE A 1 88 ? -3.382 15.179 -21.713 1.00 95.00 88 PHE A O 1
ATOM 741 N N . GLY A 1 89 ? -2.792 13.046 -22.072 1.00 92.69 89 GLY A N 1
ATOM 742 C CA . GLY A 1 89 ? -1.362 13.310 -22.249 1.00 92.69 89 GLY A CA 1
ATOM 743 C C . GLY A 1 89 ? -0.533 13.246 -20.965 1.00 92.69 89 GLY A C 1
ATOM 744 O O . GLY A 1 89 ? 0.645 13.599 -20.991 1.00 92.69 89 GLY A O 1
ATOM 745 N N . PHE A 1 90 ? -1.098 12.777 -19.848 1.00 92.75 90 PHE A N 1
ATOM 746 C CA . PHE A 1 90 ? -0.318 12.510 -18.639 1.00 92.75 90 PHE A CA 1
ATOM 747 C C . PHE A 1 90 ? 0.381 11.152 -18.747 1.00 92.75 90 PHE A C 1
ATOM 749 O O . PHE A 1 90 ? -0.269 10.134 -18.964 1.00 92.75 90 PHE A O 1
ATOM 756 N N . SER A 1 91 ? 1.703 11.114 -18.575 1.00 90.69 91 SER A N 1
ATOM 757 C CA . SER A 1 91 ? 2.424 9.844 -18.443 1.00 90.69 91 SER A CA 1
ATOM 758 C C . SER A 1 91 ? 2.087 9.156 -17.117 1.00 90.69 91 SER A C 1
ATOM 760 O O . SER A 1 91 ? 1.612 9.804 -16.181 1.00 90.69 91 SER A O 1
ATOM 762 N N . GLY A 1 92 ? 2.378 7.859 -17.005 1.00 87.81 92 GLY A N 1
ATOM 763 C CA . GLY A 1 92 ? 2.252 7.117 -15.747 1.00 87.81 92 GLY A CA 1
ATOM 764 C C . GLY A 1 92 ? 3.038 7.787 -14.620 1.00 87.81 92 GLY A C 1
ATOM 765 O O . GLY A 1 92 ? 2.529 7.933 -13.513 1.00 87.81 92 GLY A O 1
ATOM 766 N N . ALA A 1 93 ? 4.214 8.324 -14.945 1.00 85.38 93 ALA A N 1
ATOM 767 C CA . ALA A 1 93 ? 5.047 9.088 -14.025 1.00 85.38 93 ALA A CA 1
ATOM 768 C C . ALA A 1 93 ? 4.376 10.372 -13.500 1.00 85.38 93 ALA A C 1
ATOM 770 O O . ALA A 1 93 ? 4.424 10.651 -12.300 1.00 85.38 93 ALA A O 1
ATOM 771 N N . ASN A 1 94 ? 3.696 11.125 -14.372 1.00 88.38 94 ASN A N 1
ATOM 772 C CA . ASN A 1 94 ? 2.933 12.310 -13.967 1.00 88.38 94 ASN A CA 1
ATOM 773 C C . ASN A 1 94 ? 1.729 11.926 -13.103 1.00 88.38 94 ASN A C 1
ATOM 775 O O . ASN A 1 94 ? 1.433 12.601 -12.119 1.00 88.38 94 ASN A O 1
ATOM 779 N N . ILE A 1 95 ? 1.035 10.847 -13.473 1.00 88.31 95 ILE A N 1
ATOM 780 C CA . ILE A 1 95 ? -0.119 10.335 -12.730 1.00 88.31 95 ILE A CA 1
ATOM 781 C C . ILE A 1 95 ? 0.310 9.927 -11.319 1.00 88.31 95 ILE A C 1
ATOM 783 O O . ILE A 1 95 ? -0.337 10.340 -10.359 1.00 88.31 95 ILE A O 1
ATOM 787 N N . ASN A 1 96 ? 1.424 9.201 -11.189 1.00 84.62 96 ASN A N 1
ATOM 788 C CA . ASN A 1 96 ? 1.955 8.778 -9.896 1.00 84.62 96 ASN A CA 1
ATOM 789 C C . ASN A 1 96 ? 2.305 9.980 -9.009 1.00 84.62 96 ASN A C 1
ATOM 791 O O . ASN A 1 96 ? 1.861 10.061 -7.869 1.00 84.62 96 ASN A O 1
ATOM 795 N N . LEU A 1 97 ? 3.000 10.983 -9.565 1.00 85.12 97 LEU A N 1
ATOM 796 C CA . LEU A 1 97 ? 3.318 12.215 -8.836 1.00 85.12 97 LEU A CA 1
ATOM 797 C C . LEU A 1 97 ? 2.051 12.943 -8.362 1.00 85.12 97 LEU A C 1
ATOM 799 O O . LEU A 1 97 ? 1.993 13.414 -7.228 1.00 85.12 97 LEU A O 1
ATOM 803 N N . ILE A 1 98 ? 1.026 13.043 -9.215 1.00 85.69 98 ILE A N 1
ATOM 804 C CA . ILE A 1 98 ? -0.251 13.664 -8.841 1.00 85.69 98 ILE A CA 1
ATOM 805 C C . ILE A 1 98 ? -0.908 12.875 -7.707 1.00 85.69 98 ILE A C 1
ATOM 807 O O . ILE A 1 98 ? -1.449 13.468 -6.773 1.00 85.69 98 ILE A O 1
ATOM 811 N N . PHE A 1 99 ? -0.872 11.549 -7.772 1.00 83.50 99 PHE A N 1
ATOM 812 C CA . PHE A 1 99 ? -1.480 10.701 -6.758 1.00 83.50 99 PHE A CA 1
ATOM 813 C C . PHE A 1 99 ? -0.756 10.858 -5.419 1.00 83.50 99 PHE A C 1
ATOM 815 O O . PHE A 1 99 ? -1.368 11.288 -4.437 1.00 83.50 99 PHE A O 1
ATOM 822 N N . ASP A 1 100 ? 0.561 10.719 -5.403 1.00 81.69 100 ASP A N 1
ATOM 823 C CA . ASP A 1 100 ? 1.343 10.861 -4.180 1.00 81.69 100 ASP A CA 1
ATOM 824 C C . ASP A 1 100 ? 1.279 12.284 -3.592 1.00 81.69 100 ASP A C 1
ATOM 826 O O . ASP A 1 100 ? 1.144 12.444 -2.379 1.00 81.69 100 ASP A O 1
ATOM 830 N N . CYS A 1 101 ? 1.282 13.339 -4.416 1.00 85.19 101 CYS A N 1
ATOM 831 C CA . CYS A 1 101 ? 1.237 14.722 -3.924 1.00 85.19 101 CYS A CA 1
ATOM 832 C C . CYS A 1 101 ? -0.171 15.251 -3.599 1.00 85.19 101 CYS A C 1
ATOM 834 O O . CYS A 1 101 ? -0.284 16.173 -2.792 1.00 85.19 101 CYS A O 1
ATOM 836 N N . PHE A 1 102 ? -1.249 14.731 -4.198 1.00 85.75 102 PHE A N 1
ATOM 837 C CA . PHE A 1 102 ? -2.603 15.279 -3.997 1.00 85.75 102 PHE A CA 1
ATOM 838 C C . PHE A 1 102 ? -3.580 14.304 -3.347 1.00 85.75 102 PHE A C 1
ATOM 840 O O . PHE A 1 102 ? -4.324 14.710 -2.447 1.00 85.75 102 PHE A O 1
ATOM 847 N N . LEU A 1 103 ? -3.587 13.027 -3.740 1.00 85.56 103 LEU A N 1
ATOM 848 C CA . LEU A 1 103 ? -4.519 12.053 -3.165 1.00 85.56 103 LEU A CA 1
ATOM 849 C C . LEU A 1 103 ? -4.201 11.808 -1.688 1.00 85.56 103 LEU A C 1
ATOM 851 O O . LEU A 1 103 ? -5.124 11.710 -0.879 1.00 85.56 103 LEU A O 1
ATOM 855 N N . MET A 1 104 ? -2.926 11.806 -1.301 1.00 84.44 104 MET A N 1
ATOM 856 C CA . MET A 1 104 ? -2.542 11.584 0.094 1.00 84.44 104 MET A CA 1
ATOM 857 C C . MET A 1 104 ? -2.956 12.721 1.039 1.00 84.44 104 MET A C 1
ATOM 859 O O . MET A 1 104 ? -3.555 12.423 2.080 1.00 84.44 104 MET A O 1
ATOM 863 N N . PRO A 1 105 ? -2.775 14.015 0.708 1.00 87.31 105 PRO A N 1
ATOM 864 C CA . PRO A 1 105 ? -3.402 15.099 1.463 1.00 87.31 105 PRO A CA 1
ATOM 865 C C . PRO A 1 105 ? -4.930 15.003 1.515 1.00 87.31 105 PRO A C 1
ATOM 867 O O . PRO A 1 105 ? -5.512 15.211 2.580 1.00 87.31 105 PRO A O 1
ATOM 870 N N . ILE A 1 106 ? -5.593 14.657 0.404 1.00 89.62 106 ILE A N 1
ATOM 871 C CA . ILE A 1 106 ? -7.058 14.494 0.367 1.00 89.62 106 ILE A CA 1
ATOM 872 C C . ILE A 1 106 ? -7.499 13.386 1.329 1.00 89.62 106 ILE A C 1
ATOM 874 O O . ILE A 1 106 ? -8.409 13.596 2.136 1.00 89.62 106 ILE A O 1
ATOM 878 N N . LEU A 1 107 ? -6.830 12.233 1.293 1.00 90.25 107 LEU A N 1
ATOM 879 C CA . LEU A 1 107 ? -7.060 11.123 2.210 1.00 90.25 107 LEU A CA 1
ATOM 880 C C . LEU A 1 107 ? -6.861 11.563 3.664 1.00 90.25 107 LEU A C 1
ATOM 882 O O . LEU A 1 107 ? -7.730 11.338 4.511 1.00 90.25 107 LEU A O 1
ATOM 886 N N . PHE A 1 108 ? -5.735 12.221 3.945 1.00 90.69 108 PHE A N 1
ATOM 887 C CA . PHE A 1 108 ? -5.382 12.715 5.268 1.00 90.69 108 PHE A CA 1
ATOM 888 C C . PHE A 1 108 ? -6.447 13.670 5.822 1.00 90.69 108 PHE A C 1
ATOM 890 O O . PHE A 1 108 ? -6.981 13.443 6.908 1.00 90.69 108 PHE A O 1
ATOM 897 N N . PHE A 1 109 ? -6.826 14.710 5.078 1.00 91.06 109 PHE A N 1
ATOM 898 C CA . PHE A 1 109 ? -7.838 15.665 5.533 1.00 91.06 109 PHE A CA 1
ATOM 899 C C . PHE A 1 109 ? -9.247 15.060 5.576 1.00 91.06 109 PHE A C 1
ATOM 901 O O . PHE A 1 109 ? -10.042 15.420 6.449 1.00 91.06 109 PHE A O 1
ATOM 908 N N . GLY A 1 110 ? -9.552 14.093 4.707 1.00 92.00 110 GLY A N 1
ATOM 909 C CA . GLY A 1 110 ? -10.774 13.297 4.789 1.00 92.00 110 GLY A CA 1
ATOM 910 C C . GLY A 1 110 ? -10.856 12.485 6.088 1.00 92.00 110 GLY A C 1
ATOM 911 O O . GLY A 1 110 ? -11.916 12.435 6.726 1.00 92.00 110 GLY A O 1
ATOM 912 N N . LEU A 1 111 ? -9.739 11.894 6.530 1.00 93.12 111 LEU A N 1
ATOM 913 C CA . LEU A 1 111 ? -9.638 11.207 7.821 1.00 93.12 111 LEU A CA 1
ATOM 914 C C . LEU A 1 111 ? -9.832 12.187 8.976 1.00 93.12 111 LEU A C 1
ATOM 916 O O . LEU A 1 111 ? -10.660 11.924 9.849 1.00 93.12 111 LEU A O 1
ATOM 920 N N . VAL A 1 112 ? -9.161 13.344 8.946 1.00 94.00 112 VAL A N 1
ATOM 921 C CA . VAL A 1 112 ? -9.327 14.403 9.956 1.00 94.00 112 VAL A CA 1
ATOM 922 C C . VAL A 1 112 ? -10.795 14.796 10.071 1.00 94.00 112 VAL A C 1
ATOM 924 O O . VAL A 1 112 ? -11.354 14.788 11.168 1.00 94.00 112 VAL A O 1
ATOM 927 N N . TYR A 1 113 ? -11.448 15.080 8.942 1.00 92.19 113 TYR A N 1
ATOM 928 C CA . TYR A 1 113 ? -12.866 15.419 8.902 1.00 92.19 113 TYR A CA 1
ATOM 929 C C . TYR A 1 113 ? -13.728 14.318 9.526 1.00 92.19 113 TYR A C 1
ATOM 931 O O . TYR A 1 113 ? -14.582 14.592 10.373 1.00 92.19 113 TYR A O 1
ATOM 939 N N . THR A 1 114 ? -13.482 13.065 9.144 1.00 91.12 114 THR A N 1
ATOM 940 C CA . THR A 1 114 ? -14.216 11.901 9.649 1.00 91.12 114 THR A CA 1
ATOM 941 C C . THR A 1 114 ? -14.047 11.750 11.160 1.00 91.12 114 THR A C 1
ATOM 943 O O . THR A 1 114 ? -15.036 11.604 11.875 1.00 91.12 114 THR A O 1
ATOM 946 N N . ILE A 1 115 ? -12.818 11.855 11.668 1.00 90.75 115 ILE A N 1
ATOM 947 C CA . ILE A 1 115 ? -12.482 11.726 13.090 1.00 90.75 115 ILE A CA 1
ATOM 948 C C . ILE A 1 115 ? -13.088 12.873 13.914 1.00 90.75 115 ILE A C 1
ATOM 950 O O . ILE A 1 115 ? -13.668 12.626 14.974 1.00 90.75 115 ILE A O 1
ATOM 954 N N . VAL A 1 116 ? -13.043 14.116 13.419 1.00 90.50 116 VAL A N 1
ATOM 955 C CA . VAL A 1 116 ? -13.658 15.280 14.087 1.00 90.50 116 VAL A CA 1
ATOM 956 C C . VAL A 1 116 ? -15.169 15.111 14.242 1.00 90.50 116 VAL A C 1
ATOM 958 O O . VAL A 1 116 ? -15.736 15.480 15.271 1.00 90.50 116 VAL A O 1
ATOM 961 N N . ARG A 1 117 ? -15.846 14.488 13.268 1.00 87.06 117 ARG A N 1
ATOM 962 C CA . ARG A 1 117 ? -17.288 14.179 13.363 1.00 87.06 117 ARG A CA 1
ATOM 963 C C . ARG A 1 117 ? -17.633 13.190 14.471 1.00 87.06 117 ARG A C 1
ATOM 965 O O . ARG A 1 117 ? -18.804 13.079 14.836 1.00 87.06 117 ARG A O 1
ATOM 972 N N . PHE A 1 118 ? -16.637 12.507 15.016 1.00 79.56 118 PHE A N 1
ATOM 973 C CA . PHE A 1 118 ? -16.778 11.669 16.190 1.00 79.56 118 PHE A CA 1
ATOM 974 C C . PHE A 1 118 ? -16.400 12.383 17.502 1.00 79.56 118 PHE A C 1
ATOM 976 O O . PHE A 1 118 ? -16.151 11.711 18.491 1.00 79.56 118 PHE A O 1
ATOM 983 N N . ASP A 1 119 ? -16.399 13.720 17.548 1.00 82.56 119 ASP A N 1
ATOM 984 C CA . ASP A 1 119 ? -16.135 14.520 18.763 1.00 82.56 119 ASP A CA 1
ATOM 985 C C . ASP A 1 119 ? -14.693 14.385 19.305 1.00 82.56 119 ASP A C 1
ATOM 987 O O . ASP A 1 119 ? -14.398 14.611 20.479 1.00 82.56 119 ASP A O 1
ATOM 991 N N . ILE A 1 120 ? -13.749 14.027 18.428 1.00 85.50 120 ILE A N 1
ATOM 992 C CA . ILE A 1 120 ? -12.316 14.173 18.696 1.00 85.50 120 ILE A CA 1
ATOM 993 C C . ILE A 1 120 ? -11.894 15.575 18.254 1.00 85.50 120 ILE A C 1
ATOM 995 O O . ILE A 1 120 ? -12.117 15.978 17.116 1.00 85.50 120 ILE A O 1
ATOM 999 N N . GLY A 1 121 ? -11.262 16.331 19.156 1.00 88.50 121 GLY A N 1
ATOM 1000 C CA . GLY A 1 121 ? -10.784 17.682 18.844 1.00 88.50 121 GLY A CA 1
ATOM 1001 C C . GLY A 1 121 ? -9.821 17.708 17.648 1.00 88.50 121 GLY A C 1
ATOM 1002 O O . GLY A 1 121 ? -9.002 16.804 17.495 1.00 88.50 121 GLY A O 1
ATOM 1003 N N . PHE A 1 122 ? -9.882 18.775 16.846 1.00 92.44 122 PHE A N 1
ATOM 1004 C CA . PHE A 1 122 ? -9.174 18.911 15.563 1.00 92.44 122 PHE A CA 1
ATOM 1005 C C . PHE A 1 122 ? -7.688 18.516 15.601 1.00 92.44 122 PHE A C 1
ATOM 1007 O O . PHE A 1 122 ? -7.257 17.689 14.808 1.00 92.44 122 PHE A O 1
ATOM 1014 N N . TYR A 1 123 ? -6.909 19.016 16.565 1.00 91.69 123 TYR A N 1
ATOM 1015 C CA . TYR A 1 123 ? -5.480 18.683 16.660 1.00 91.69 123 TYR A CA 1
ATOM 1016 C C . TYR A 1 123 ? -5.212 17.207 16.990 1.00 91.69 123 TYR A C 1
ATOM 1018 O O . TYR A 1 123 ? -4.245 16.632 16.503 1.00 91.69 123 TYR A O 1
ATOM 1026 N N . ARG A 1 124 ? -6.087 16.557 17.769 1.00 90.50 124 ARG A N 1
ATOM 1027 C CA . ARG A 1 124 ? -5.996 15.102 17.980 1.00 90.50 124 ARG A CA 1
ATOM 1028 C C . ARG A 1 124 ? -6.349 14.350 16.710 1.00 90.50 124 ARG A C 1
ATOM 1030 O O . ARG A 1 124 ? -5.690 13.372 16.400 1.00 90.50 124 ARG A O 1
ATOM 1037 N N . ALA A 1 125 ? -7.352 14.822 15.973 1.00 93.75 125 ALA A N 1
ATOM 1038 C CA . ALA A 1 125 ? -7.715 14.242 14.690 1.00 93.75 125 ALA A CA 1
ATOM 1039 C C . ALA A 1 125 ? -6.573 14.357 13.668 1.00 93.75 125 ALA A C 1
ATOM 1041 O O . ALA A 1 125 ? -6.305 13.380 12.978 1.00 93.75 125 ALA A O 1
ATOM 1042 N N . LEU A 1 126 ? -5.860 15.490 13.623 1.00 94.88 126 LEU A N 1
ATOM 1043 C CA . LEU A 1 126 ? -4.636 15.659 12.830 1.00 94.88 126 LEU A CA 1
ATOM 1044 C C . LEU A 1 126 ? -3.582 14.612 13.201 1.00 94.88 126 LEU A C 1
ATOM 1046 O O . LEU A 1 126 ? -3.158 13.840 12.347 1.00 94.88 126 LEU A O 1
ATOM 1050 N N . PHE A 1 127 ? -3.216 14.543 14.483 1.00 94.06 127 PHE A N 1
ATOM 1051 C CA . PHE A 1 127 ? -2.214 13.598 14.970 1.00 94.06 127 PHE A CA 1
ATOM 1052 C C . PHE A 1 127 ? -2.601 12.139 14.675 1.00 94.06 127 PHE A C 1
ATOM 1054 O O . PHE A 1 127 ? -1.828 11.392 14.086 1.00 94.06 127 PHE A O 1
ATOM 1061 N N . PHE A 1 128 ? -3.832 11.746 15.002 1.00 94.50 128 PHE A N 1
ATOM 1062 C CA . PHE A 1 128 ? -4.351 10.402 14.751 1.00 94.50 128 PHE A CA 1
ATOM 1063 C C . PHE A 1 128 ? -4.442 10.055 13.266 1.00 94.50 128 PHE A C 1
ATOM 1065 O O . PHE A 1 128 ? -4.192 8.909 12.907 1.00 94.50 128 PHE A O 1
ATOM 1072 N N . SER A 1 129 ? -4.745 11.017 12.395 1.00 93.69 129 SER A N 1
ATOM 1073 C CA . SER A 1 129 ? -4.763 10.767 10.950 1.00 93.69 129 SER A CA 1
ATOM 1074 C C . SER A 1 129 ? -3.366 10.431 10.431 1.00 93.69 129 SER A C 1
ATOM 1076 O O . SER A 1 129 ? -3.241 9.502 9.641 1.00 93.69 129 SER A O 1
ATOM 1078 N N . VAL A 1 130 ? -2.311 11.092 10.935 1.00 92.31 130 VAL A N 1
ATOM 1079 C CA . VAL A 1 130 ? -0.925 10.708 10.612 1.00 92.31 130 VAL A CA 1
ATOM 1080 C C . VAL A 1 130 ? -0.646 9.293 11.107 1.00 92.31 130 VAL A C 1
ATOM 1082 O O . VAL A 1 130 ? -0.168 8.464 10.343 1.00 92.31 130 VAL A O 1
ATOM 1085 N N . LEU A 1 131 ? -0.996 8.974 12.358 1.00 93.31 131 LEU A N 1
ATOM 1086 C CA . LEU A 1 131 ? -0.746 7.630 12.882 1.00 93.31 131 LEU A CA 1
ATOM 1087 C C . LEU A 1 131 ? -1.480 6.550 12.072 1.00 93.31 131 LEU A C 1
ATOM 1089 O O . LEU A 1 131 ? -0.874 5.532 11.774 1.00 93.31 131 LEU A O 1
ATOM 1093 N N . ILE A 1 132 ? -2.736 6.753 11.651 1.00 92.25 132 ILE A N 1
ATOM 1094 C CA . ILE A 1 132 ? -3.428 5.807 10.750 1.00 92.25 132 ILE A CA 1
ATOM 1095 C C . ILE A 1 132 ? -2.669 5.658 9.438 1.00 92.25 132 ILE A C 1
ATOM 1097 O O . ILE A 1 132 ? -2.374 4.535 9.043 1.00 92.25 132 ILE A O 1
ATOM 1101 N N . VAL A 1 133 ? -2.357 6.777 8.780 1.00 90.88 133 VAL A N 1
ATOM 1102 C CA . VAL A 1 133 ? -1.785 6.766 7.430 1.00 90.88 133 VAL A CA 1
ATOM 1103 C C . VAL A 1 133 ? -0.387 6.174 7.406 1.00 90.88 133 VAL A C 1
ATOM 1105 O O . VAL A 1 133 ? -0.062 5.567 6.399 1.00 90.88 133 VAL A O 1
ATOM 1108 N N . PHE A 1 134 ? 0.410 6.310 8.470 1.00 91.25 134 PHE A N 1
ATOM 1109 C CA . PHE A 1 134 ? 1.815 5.883 8.498 1.00 91.25 134 PHE A CA 1
ATOM 1110 C C . PHE A 1 134 ? 2.096 4.657 9.385 1.00 91.25 134 PHE A C 1
ATOM 1112 O O . PHE A 1 134 ? 3.168 4.077 9.284 1.00 91.25 134 PHE A O 1
ATOM 1119 N N . SER A 1 135 ? 1.165 4.215 10.236 1.00 91.88 135 SER A N 1
ATOM 1120 C CA . SER A 1 135 ? 1.382 3.049 11.119 1.00 91.88 135 SER A CA 1
ATOM 1121 C C . SER A 1 135 ? 1.613 1.696 10.437 1.00 91.88 135 SER A C 1
ATOM 1123 O O . SER A 1 135 ? 2.250 0.872 11.094 1.00 91.88 135 SER A O 1
ATOM 1125 N N . PRO A 1 136 ? 1.173 1.412 9.191 1.00 91.50 136 PRO A N 1
ATOM 1126 C CA . PRO A 1 136 ? 1.557 0.168 8.522 1.00 91.50 136 PRO A CA 1
ATOM 1127 C C . PRO A 1 136 ? 3.072 -0.099 8.500 1.00 91.50 136 PRO A C 1
ATOM 1129 O O . PRO A 1 136 ? 3.458 -1.261 8.603 1.00 91.50 136 PRO A O 1
ATOM 1132 N N . ILE A 1 137 ? 3.916 0.945 8.528 1.00 92.12 137 ILE A N 1
ATOM 1133 C CA . ILE A 1 137 ? 5.377 0.827 8.644 1.00 92.12 137 ILE A CA 1
ATOM 1134 C C . ILE A 1 137 ? 5.819 0.046 9.886 1.00 92.12 137 ILE A C 1
ATOM 1136 O O . ILE A 1 137 ? 6.886 -0.547 9.894 1.00 92.12 137 ILE A O 1
ATOM 1140 N N . LEU A 1 138 ? 5.007 0.006 10.949 1.00 93.56 138 LEU A N 1
ATOM 1141 C CA . LEU A 1 138 ? 5.307 -0.769 12.156 1.00 93.56 138 LEU A CA 1
ATOM 1142 C C . LEU A 1 138 ? 5.261 -2.281 11.906 1.00 93.56 138 LEU A C 1
ATOM 1144 O O . LEU A 1 138 ? 5.872 -3.036 12.665 1.00 93.56 138 LEU A O 1
ATOM 1148 N N . PHE A 1 139 ? 4.524 -2.716 10.882 1.00 92.44 139 PHE A N 1
ATOM 1149 C CA . PHE A 1 139 ? 4.139 -4.109 10.655 1.00 92.44 139 PHE A CA 1
ATOM 1150 C C . PHE A 1 139 ? 4.659 -4.677 9.325 1.00 92.44 139 PHE A C 1
ATOM 1152 O O . PHE A 1 139 ? 4.220 -5.756 8.922 1.00 92.44 139 PHE A O 1
ATOM 1159 N N . ASN A 1 140 ? 5.561 -3.969 8.642 1.00 90.19 140 ASN A N 1
ATOM 1160 C CA . ASN A 1 140 ? 6.160 -4.397 7.379 1.00 90.19 140 ASN A CA 1
ATOM 1161 C C . ASN A 1 140 ? 7.700 -4.352 7.422 1.00 90.19 140 ASN A C 1
ATOM 1163 O O . ASN A 1 140 ? 8.287 -4.022 8.456 1.00 90.19 140 ASN A O 1
ATOM 1167 N N . PHE A 1 141 ? 8.365 -4.703 6.316 1.00 87.81 141 PHE A N 1
ATOM 1168 C CA . PHE A 1 141 ? 9.835 -4.747 6.236 1.00 87.81 141 PHE A CA 1
ATOM 1169 C C . PHE A 1 141 ? 10.519 -3.385 6.329 1.00 87.81 141 PHE A C 1
ATOM 1171 O O . PHE A 1 141 ? 11.735 -3.343 6.511 1.00 87.81 141 PHE A O 1
ATOM 1178 N N . GLY A 1 142 ? 9.772 -2.282 6.247 1.00 84.88 142 GLY A N 1
ATOM 1179 C CA . GLY A 1 142 ? 10.311 -0.959 6.549 1.00 84.88 142 GLY A CA 1
ATOM 1180 C C . GLY A 1 142 ? 10.697 -0.808 8.022 1.00 84.88 142 GLY A C 1
ATOM 1181 O O . GLY A 1 142 ? 11.503 0.053 8.364 1.00 84.88 142 GLY A O 1
ATOM 1182 N N . ASN A 1 143 ? 10.179 -1.670 8.905 1.00 90.12 143 ASN A N 1
ATOM 1183 C CA . ASN A 1 143 ? 10.631 -1.772 10.286 1.00 90.12 143 ASN A CA 1
ATOM 1184 C C . ASN A 1 143 ? 11.866 -2.689 10.389 1.00 90.12 143 ASN A C 1
ATOM 1186 O O . ASN A 1 143 ? 11.739 -3.903 10.184 1.00 90.12 143 ASN A O 1
ATOM 1190 N N . PRO A 1 144 ? 13.039 -2.170 10.808 1.00 86.56 144 PRO A N 1
ATOM 1191 C CA . PRO A 1 144 ? 14.254 -2.968 10.958 1.00 86.56 144 PRO A CA 1
ATOM 1192 C C . PRO A 1 144 ? 14.096 -4.162 11.902 1.00 86.56 144 PRO A C 1
ATOM 1194 O O . PRO A 1 144 ? 14.746 -5.181 11.699 1.00 86.56 144 PRO A O 1
ATOM 1197 N N . LEU A 1 145 ? 13.219 -4.072 12.909 1.00 87.62 145 LEU A N 1
ATOM 1198 C CA . LEU A 1 145 ? 12.949 -5.195 13.810 1.00 87.62 145 LEU A CA 1
ATOM 1199 C C . LEU A 1 145 ? 12.242 -6.339 13.084 1.00 87.62 145 LEU A C 1
ATOM 1201 O O . LEU A 1 145 ? 12.572 -7.500 13.305 1.00 87.62 145 LEU A O 1
ATOM 1205 N N . ILE A 1 146 ? 11.292 -6.021 12.204 1.00 87.94 146 ILE A N 1
ATOM 1206 C CA . ILE A 1 146 ? 10.599 -7.034 11.404 1.00 87.94 146 ILE A CA 1
ATOM 1207 C C . ILE A 1 146 ? 11.578 -7.656 10.412 1.00 87.94 146 ILE A C 1
ATOM 1209 O O . ILE A 1 146 ? 11.678 -8.877 10.361 1.00 87.94 146 ILE A O 1
ATOM 1213 N N . ASN A 1 147 ? 12.356 -6.828 9.712 1.00 86.31 147 ASN A N 1
ATOM 1214 C CA . ASN A 1 147 ? 13.361 -7.286 8.752 1.00 86.31 147 ASN A CA 1
ATOM 1215 C C . ASN A 1 147 ? 14.466 -8.152 9.394 1.00 86.31 147 ASN A C 1
ATOM 1217 O O . ASN A 1 147 ? 14.945 -9.100 8.784 1.00 86.31 147 ASN A O 1
ATOM 1221 N N . ALA A 1 148 ? 14.870 -7.852 10.633 1.00 87.06 148 ALA A N 1
ATOM 1222 C CA . ALA A 1 148 ? 15.901 -8.616 11.336 1.00 87.06 148 ALA A CA 1
ATOM 1223 C C . ALA A 1 148 ? 15.392 -9.956 11.895 1.00 87.06 148 ALA A C 1
ATOM 1225 O O . ALA A 1 148 ? 16.148 -10.923 11.948 1.00 87.06 148 ALA A O 1
ATOM 1226 N N . ILE A 1 149 ? 14.134 -10.012 12.348 1.00 87.19 149 ILE A N 1
ATOM 1227 C CA . ILE A 1 149 ? 13.559 -11.206 12.990 1.00 87.19 149 ILE A CA 1
ATOM 1228 C C . ILE A 1 149 ? 12.981 -12.170 11.951 1.00 87.19 149 ILE A C 1
ATOM 1230 O O . ILE A 1 149 ? 13.096 -13.387 12.102 1.00 87.19 149 ILE A O 1
ATOM 1234 N N . PHE A 1 150 ? 12.345 -11.640 10.908 1.00 85.62 150 PHE A N 1
ATOM 1235 C CA . PHE A 1 150 ? 11.619 -12.429 9.924 1.00 85.62 150 PHE A CA 1
ATOM 1236 C C . PHE A 1 150 ? 12.299 -12.351 8.563 1.00 85.62 150 PHE A C 1
ATOM 1238 O O . PHE A 1 150 ? 12.632 -11.278 8.071 1.00 85.62 150 PHE A O 1
ATOM 1245 N N . LYS A 1 151 ? 12.464 -13.507 7.918 1.00 80.69 151 LYS A N 1
ATOM 1246 C CA . LYS A 1 151 ? 12.866 -13.564 6.511 1.00 80.69 151 LYS A CA 1
ATOM 1247 C C . LYS A 1 151 ? 11.680 -13.204 5.620 1.00 80.69 151 LYS A C 1
ATOM 1249 O O . LYS A 1 151 ? 10.530 -13.429 5.997 1.00 80.69 151 LYS A O 1
ATOM 1254 N N . ARG A 1 152 ? 11.955 -12.688 4.418 1.00 72.62 152 ARG A N 1
ATOM 1255 C CA . ARG A 1 152 ? 10.949 -12.353 3.391 1.00 72.62 152 ARG A CA 1
ATOM 1256 C C . ARG A 1 152 ? 10.400 -13.606 2.704 1.00 72.62 152 ARG A C 1
ATOM 1258 O O . ARG A 1 152 ? 10.500 -13.772 1.495 1.00 72.62 152 ARG A O 1
ATOM 1265 N N . GLU A 1 153 ? 9.837 -14.491 3.510 1.00 73.88 153 GLU A N 1
ATOM 1266 C CA . GLU A 1 153 ? 9.288 -15.784 3.125 1.00 73.88 153 GLU A CA 1
ATOM 1267 C C . GLU A 1 153 ? 7.901 -15.940 3.756 1.00 73.88 153 GLU A C 1
ATOM 1269 O O . GLU A 1 153 ? 7.619 -15.398 4.829 1.00 73.88 153 GLU A O 1
ATOM 1274 N N . TYR A 1 154 ? 7.013 -16.676 3.088 1.00 67.75 154 TYR A N 1
ATOM 1275 C CA . TYR A 1 154 ? 5.706 -16.997 3.653 1.00 67.75 154 TYR A CA 1
ATOM 1276 C C . TYR A 1 154 ? 5.879 -18.035 4.765 1.00 67.75 154 TYR A C 1
ATOM 1278 O O . TYR A 1 154 ? 6.338 -19.148 4.521 1.00 67.75 154 TYR A O 1
ATOM 1286 N N . GLY A 1 155 ? 5.513 -17.665 5.991 1.00 73.69 155 GLY A N 1
ATOM 1287 C CA . GLY A 1 155 ? 5.622 -18.525 7.167 1.00 73.69 155 GLY A CA 1
ATOM 1288 C C . GLY A 1 155 ? 4.421 -18.385 8.097 1.00 73.69 155 GLY A C 1
ATOM 1289 O O . GLY A 1 155 ? 3.380 -17.852 7.722 1.00 73.69 155 GLY A O 1
ATOM 1290 N N . LEU A 1 156 ? 4.578 -18.842 9.342 1.00 85.50 156 LEU A N 1
ATOM 1291 C CA . LEU A 1 156 ? 3.528 -18.755 10.364 1.00 85.50 156 LEU A CA 1
ATOM 1292 C C . LEU A 1 156 ? 3.133 -17.302 10.690 1.00 85.50 156 LEU A C 1
ATOM 1294 O O . LEU A 1 156 ? 2.006 -17.046 11.106 1.00 85.50 156 LEU A O 1
ATOM 1298 N N . PHE A 1 157 ? 4.054 -16.350 10.533 1.00 89.12 157 PHE A N 1
ATOM 1299 C CA . PHE A 1 157 ? 3.843 -14.949 10.890 1.00 89.12 157 PHE A CA 1
ATOM 1300 C C . PHE A 1 157 ? 3.435 -14.095 9.690 1.00 89.12 157 PHE A C 1
ATOM 1302 O O . PHE A 1 157 ? 3.971 -14.240 8.591 1.00 89.12 157 PHE A O 1
ATOM 1309 N N . GLY A 1 158 ? 2.503 -13.168 9.931 1.00 86.25 158 GLY A N 1
ATOM 1310 C CA . GLY A 1 158 ? 1.996 -12.238 8.925 1.00 86.25 158 GLY A CA 1
ATOM 1311 C C . GLY A 1 158 ? 2.446 -10.807 9.088 1.00 86.25 158 GLY A C 1
ATOM 1312 O O . GLY A 1 158 ? 2.121 -10.154 10.075 1.00 86.25 158 GLY A O 1
ATOM 1313 N N . PHE A 1 159 ? 3.162 -10.323 8.080 1.00 87.12 159 PHE A N 1
ATOM 1314 C CA . PHE A 1 159 ? 3.720 -8.982 7.987 1.00 87.12 159 PHE A CA 1
ATOM 1315 C C . PHE A 1 159 ? 3.635 -8.476 6.547 1.00 87.12 159 PHE A C 1
ATOM 1317 O O . PHE A 1 159 ? 3.560 -9.266 5.603 1.00 87.12 159 PHE A O 1
ATOM 1324 N N . GLY A 1 160 ? 3.617 -7.153 6.394 1.00 84.69 160 GLY A N 1
ATOM 1325 C CA . GLY A 1 160 ? 3.699 -6.509 5.087 1.00 84.69 160 GLY A CA 1
ATOM 1326 C C . GLY A 1 160 ? 5.069 -6.744 4.458 1.00 84.69 160 GLY A C 1
ATOM 1327 O O . GLY A 1 160 ? 6.076 -6.767 5.166 1.00 84.69 160 GLY A O 1
ATOM 1328 N N . PHE A 1 161 ? 5.116 -6.957 3.143 1.00 84.75 161 PHE A N 1
ATOM 1329 C CA . PHE A 1 161 ? 6.369 -7.266 2.443 1.00 84.75 161 PHE A CA 1
ATOM 1330 C C . PHE A 1 161 ? 7.102 -6.011 1.984 1.00 84.75 161 PHE A C 1
ATOM 1332 O O . PHE A 1 161 ? 8.261 -6.111 1.572 1.00 84.75 161 PHE A O 1
ATOM 1339 N N . GLU A 1 162 ? 6.436 -4.860 2.016 1.00 80.50 162 GLU A N 1
ATOM 1340 C CA . GLU A 1 162 ? 7.034 -3.632 1.528 1.00 80.50 162 GLU A CA 1
ATOM 1341 C C . GLU A 1 162 ? 8.059 -3.065 2.514 1.00 80.50 162 GLU A C 1
ATOM 1343 O O . GLU A 1 162 ? 7.783 -2.978 3.715 1.00 80.50 162 GLU A O 1
ATOM 1348 N N . PRO A 1 163 ? 9.245 -2.653 2.029 1.00 81.00 163 PRO A N 1
ATOM 1349 C CA . PRO A 1 163 ? 10.265 -2.009 2.850 1.00 81.00 163 PRO A CA 1
ATOM 1350 C C . PRO A 1 163 ? 9.948 -0.528 3.136 1.00 81.00 163 PRO A C 1
ATOM 1352 O O . PRO A 1 163 ? 10.819 0.227 3.553 1.00 81.00 163 PRO A O 1
ATOM 1355 N N . TYR A 1 164 ? 8.716 -0.093 2.884 1.00 78.62 164 TYR A N 1
ATOM 1356 C CA . TYR A 1 164 ? 8.267 1.292 2.954 1.00 78.62 164 TYR A CA 1
ATOM 1357 C C . TYR A 1 164 ? 6.787 1.356 3.298 1.00 78.62 164 TYR A C 1
ATOM 1359 O O . TYR A 1 164 ? 6.103 0.342 3.404 1.00 78.62 164 TYR A O 1
ATOM 1367 N N . GLN A 1 165 ? 6.266 2.567 3.458 1.00 80.75 165 GLN A N 1
ATOM 1368 C CA . GLN A 1 165 ? 4.869 2.757 3.803 1.00 80.75 165 GLN A CA 1
ATOM 1369 C C . GLN A 1 165 ? 3.950 2.537 2.591 1.00 80.75 165 GLN A C 1
ATOM 1371 O O . GLN A 1 165 ? 3.850 3.384 1.706 1.00 80.75 165 GLN A O 1
ATOM 1376 N N . SER A 1 166 ? 3.252 1.404 2.581 1.00 70.06 166 SER A N 1
ATOM 1377 C CA . SER A 1 166 ? 2.652 0.797 1.385 1.00 70.06 166 SER A CA 1
ATOM 1378 C C . SER A 1 166 ? 1.541 1.641 0.735 1.00 70.06 166 SER A C 1
ATOM 1380 O O . SER A 1 166 ? 1.399 1.647 -0.486 1.00 70.06 166 SER A O 1
ATOM 1382 N N . ILE A 1 167 ? 0.775 2.412 1.517 1.00 74.25 167 ILE A N 1
ATOM 1383 C CA . ILE A 1 167 ? -0.271 3.301 0.974 1.00 74.25 167 ILE A CA 1
ATOM 1384 C C . ILE A 1 167 ? 0.289 4.510 0.217 1.00 74.25 167 ILE A C 1
ATOM 1386 O O . ILE A 1 167 ? -0.409 5.079 -0.604 1.00 74.25 167 ILE A O 1
ATOM 1390 N N . LEU A 1 168 ? 1.526 4.932 0.475 1.00 72.38 168 LEU A N 1
ATOM 1391 C CA . LEU A 1 168 ? 2.097 6.156 -0.110 1.00 72.38 168 LEU A CA 1
ATOM 1392 C C . LEU A 1 168 ? 2.672 5.942 -1.512 1.00 72.38 168 LEU A C 1
ATOM 1394 O O . LEU A 1 168 ? 3.419 6.789 -1.975 1.00 72.38 168 LEU A O 1
ATOM 1398 N N . ARG A 1 169 ? 2.407 4.786 -2.124 1.00 68.44 169 ARG A N 1
ATOM 1399 C CA . ARG A 1 169 ? 3.123 4.351 -3.324 1.00 68.44 169 ARG A CA 1
ATOM 1400 C C . ARG A 1 169 ? 2.207 3.808 -4.417 1.00 68.44 169 ARG A C 1
ATOM 1402 O O . ARG A 1 169 ? 2.436 4.049 -5.585 1.00 68.44 169 ARG A O 1
ATOM 1409 N N . THR A 1 170 ? 1.116 3.140 -4.039 1.00 74.12 170 THR A N 1
ATOM 1410 C CA . THR A 1 170 ? 0.242 2.462 -5.005 1.00 74.12 170 THR A CA 1
ATOM 1411 C C . THR A 1 170 ? -1.107 3.186 -5.173 1.00 74.12 170 THR A C 1
ATOM 1413 O O . THR A 1 170 ? -1.875 3.295 -4.207 1.00 74.12 170 THR A O 1
ATOM 1416 N N . PRO A 1 171 ? -1.439 3.657 -6.390 1.00 75.25 171 PRO A N 1
ATOM 1417 C CA . PRO A 1 171 ? -2.718 4.280 -6.738 1.00 75.25 171 PRO A CA 1
ATOM 1418 C C . PRO A 1 171 ? -3.966 3.532 -6.255 1.00 75.25 171 PRO A C 1
ATOM 1420 O O . PRO A 1 171 ? -4.933 4.138 -5.786 1.00 75.25 171 PRO A O 1
ATOM 1423 N N . GLU A 1 172 ? -3.963 2.206 -6.369 1.00 83.12 172 GLU A N 1
ATOM 1424 C CA . GLU A 1 172 ? -5.104 1.330 -6.109 1.00 83.12 172 GLU A CA 1
ATOM 1425 C C . GLU A 1 172 ? -5.555 1.399 -4.635 1.00 83.12 172 GLU A C 1
ATOM 1427 O O . GLU A 1 172 ? -6.715 1.763 -4.373 1.00 83.12 172 GLU A O 1
ATOM 1432 N N . PRO A 1 173 ? -4.687 1.112 -3.638 1.00 85.25 173 PRO A N 1
ATOM 1433 C CA . PRO A 1 173 ? -4.983 1.376 -2.237 1.00 85.25 173 PRO A CA 1
ATOM 1434 C C . PRO A 1 173 ? -5.343 2.830 -1.954 1.00 85.25 173 PRO A C 1
ATOM 1436 O O . PRO A 1 173 ? -6.325 3.058 -1.250 1.00 85.25 173 PRO A O 1
ATOM 1439 N N . GLN A 1 174 ? -4.607 3.810 -2.494 1.00 86.88 174 GLN A N 1
ATOM 1440 C CA . GLN A 1 174 ? -4.859 5.233 -2.223 1.00 86.88 174 GLN A CA 1
ATOM 1441 C C . GLN A 1 174 ? -6.290 5.635 -2.590 1.00 86.88 174 GLN A C 1
ATOM 1443 O O . GLN A 1 174 ? -7.035 6.152 -1.751 1.00 86.88 174 GLN A O 1
ATOM 1448 N N . MET A 1 175 ? -6.705 5.321 -3.819 1.00 87.56 175 MET A N 1
ATOM 1449 C CA . MET A 1 175 ? -8.057 5.584 -4.311 1.00 87.56 175 MET A CA 1
ATOM 1450 C C . MET A 1 175 ? -9.108 4.855 -3.474 1.00 87.56 175 MET A C 1
ATOM 1452 O O . MET A 1 175 ? -10.115 5.446 -3.080 1.00 87.56 175 MET A O 1
ATOM 1456 N N . SER A 1 176 ? -8.855 3.592 -3.130 1.00 91.19 176 SER A N 1
ATOM 1457 C CA . SER A 1 176 ? -9.764 2.797 -2.299 1.00 91.19 176 SER A CA 1
ATOM 1458 C C . SER A 1 176 ? -9.955 3.410 -0.917 1.00 91.19 176 SER A C 1
ATOM 1460 O O . SER A 1 176 ? -11.082 3.543 -0.441 1.00 91.19 176 SER A O 1
ATOM 1462 N N . PHE A 1 177 ? -8.870 3.838 -0.276 1.00 91.38 177 PHE A N 1
ATOM 1463 C CA . PHE A 1 177 ? -8.929 4.471 1.033 1.00 91.38 177 PHE A CA 1
ATOM 1464 C C . PHE A 1 177 ? -9.606 5.839 0.986 1.00 91.38 177 PHE A C 1
ATOM 1466 O O . PHE A 1 177 ? -10.379 6.145 1.894 1.00 91.38 177 PHE A O 1
ATOM 1473 N N . ILE A 1 178 ? -9.414 6.628 -0.077 1.00 91.81 178 ILE A N 1
ATOM 1474 C CA . ILE A 1 178 ? -10.171 7.871 -0.279 1.00 91.81 178 ILE A CA 1
ATOM 1475 C C . ILE A 1 178 ? -11.668 7.568 -0.340 1.00 91.81 178 ILE A C 1
ATOM 1477 O O . ILE A 1 178 ? -12.447 8.188 0.386 1.00 91.81 178 ILE A O 1
ATOM 1481 N N . LEU A 1 179 ? -12.081 6.586 -1.143 1.00 92.94 179 LEU A N 1
ATOM 1482 C CA . LEU A 1 179 ? -13.485 6.190 -1.254 1.00 92.94 179 LEU A CA 1
ATOM 1483 C C . LEU A 1 179 ? -14.046 5.695 0.085 1.00 92.94 179 LEU A C 1
ATOM 1485 O O . LEU A 1 179 ? -15.136 6.107 0.484 1.00 92.94 179 LEU A O 1
ATOM 1489 N N . VAL A 1 180 ? -13.290 4.879 0.824 1.00 93.62 180 VAL A N 1
ATOM 1490 C CA . VAL A 1 180 ? -13.663 4.407 2.168 1.00 93.62 180 VAL A CA 1
ATOM 1491 C C . VAL A 1 180 ? -13.832 5.574 3.141 1.00 93.62 180 VAL A C 1
ATOM 1493 O O . VAL A 1 180 ? -14.789 5.595 3.922 1.00 93.62 180 VAL A O 1
ATOM 1496 N N . VAL A 1 181 ? -12.942 6.564 3.100 1.00 93.12 181 VAL A N 1
ATOM 1497 C CA . VAL A 1 181 ? -13.000 7.752 3.956 1.00 93.12 181 VAL A CA 1
ATOM 1498 C C . VAL A 1 181 ? -14.178 8.646 3.583 1.00 93.12 181 VAL A C 1
ATOM 1500 O O . VAL A 1 181 ? -14.917 9.065 4.473 1.00 93.12 181 VAL A O 1
ATOM 1503 N N . LEU A 1 182 ? -14.432 8.873 2.294 1.00 92.31 182 LEU A N 1
ATOM 1504 C CA . LEU A 1 182 ? -15.597 9.621 1.815 1.00 92.31 182 LEU A CA 1
ATOM 1505 C C . LEU A 1 182 ? -16.909 8.928 2.201 1.00 92.31 182 LEU A C 1
ATOM 1507 O O . LEU A 1 182 ? -17.820 9.576 2.723 1.00 92.31 182 LEU A O 1
ATOM 1511 N N . ALA A 1 183 ? -16.994 7.607 2.032 1.00 93.94 183 ALA A N 1
ATOM 1512 C CA . ALA A 1 183 ? -18.136 6.803 2.458 1.00 93.94 183 ALA A CA 1
ATOM 1513 C C . ALA A 1 183 ? -18.344 6.871 3.978 1.00 93.94 183 ALA A C 1
ATOM 1515 O O . ALA A 1 183 ? -19.468 7.043 4.460 1.00 93.94 183 ALA A O 1
ATOM 1516 N N . SER A 1 184 ? -17.256 6.801 4.747 1.00 91.56 184 SER A N 1
ATOM 1517 C CA . SER A 1 184 ? -17.278 6.912 6.208 1.00 91.56 184 SER A CA 1
ATOM 1518 C C . SER A 1 184 ? -17.713 8.303 6.668 1.00 91.56 184 SER A C 1
ATOM 1520 O O . SER A 1 184 ? -18.542 8.413 7.573 1.00 91.56 184 SER A O 1
ATOM 1522 N N . ALA A 1 185 ? -17.230 9.364 6.020 1.00 90.06 185 ALA A N 1
ATOM 1523 C CA . ALA A 1 185 ? -17.632 10.747 6.258 1.00 90.06 185 ALA A CA 1
ATOM 1524 C C . ALA A 1 185 ? -19.115 10.970 5.923 1.00 90.06 185 ALA A C 1
ATOM 1526 O O . ALA A 1 185 ? -19.863 11.556 6.717 1.00 90.06 185 ALA A O 1
ATOM 1527 N N . PHE A 1 186 ? -19.569 10.450 4.780 1.00 91.12 186 PHE A N 1
ATOM 1528 C CA . PHE A 1 186 ? -20.968 10.488 4.366 1.00 91.12 186 PHE A CA 1
ATOM 1529 C C . PHE A 1 186 ? -21.863 9.760 5.369 1.00 91.12 186 PHE A C 1
ATOM 1531 O O . PHE A 1 186 ? -22.870 10.318 5.813 1.00 91.12 186 PHE A O 1
ATOM 1538 N N . TYR A 1 187 ? -21.484 8.551 5.791 1.00 90.75 187 TYR A N 1
ATOM 1539 C CA . TYR A 1 187 ? -22.201 7.805 6.821 1.00 90.75 187 TYR A CA 1
ATOM 1540 C C . TYR A 1 187 ? -22.180 8.540 8.166 1.00 90.75 187 TYR A C 1
ATOM 1542 O O . TYR A 1 187 ? -23.202 8.618 8.848 1.00 90.75 187 TYR A O 1
ATOM 1550 N N . ALA A 1 188 ? -21.051 9.135 8.555 1.00 86.75 188 ALA A N 1
ATOM 1551 C CA . ALA A 1 188 ? -20.946 9.910 9.785 1.00 86.75 188 ALA A CA 1
ATOM 1552 C C . ALA A 1 188 ? -21.922 11.098 9.789 1.00 86.75 188 ALA A C 1
ATOM 1554 O O . ALA A 1 188 ? -22.527 11.367 10.832 1.00 86.75 188 ALA A O 1
ATOM 1555 N N . ARG A 1 189 ? -22.141 11.745 8.638 1.00 87.75 189 ARG A N 1
ATOM 1556 C CA . ARG A 1 189 ? -23.096 12.852 8.473 1.00 87.75 189 ARG A CA 1
ATOM 1557 C C . ARG A 1 189 ? -24.551 12.389 8.377 1.00 87.75 189 ARG A C 1
ATOM 1559 O O . ARG A 1 189 ? -25.397 12.915 9.089 1.00 87.75 189 ARG A O 1
ATOM 1566 N N . THR A 1 190 ? -24.849 11.436 7.499 1.00 90.44 190 THR A N 1
ATOM 1567 C CA . THR A 1 190 ? -26.229 11.097 7.100 1.00 90.44 190 THR A CA 1
ATOM 1568 C C . THR A 1 190 ? -26.809 9.893 7.833 1.00 90.44 190 THR A C 1
ATOM 1570 O O . THR A 1 190 ? -28.020 9.700 7.826 1.00 90.44 190 THR A O 1
ATOM 1573 N N . LYS A 1 191 ? -25.951 9.059 8.435 1.00 87.56 191 LYS A N 1
ATOM 1574 C CA . LYS A 1 191 ? -26.277 7.736 8.996 1.00 87.56 191 LYS A CA 1
ATOM 1575 C C . LYS A 1 191 ? -26.855 6.736 7.981 1.00 87.56 191 LYS A C 1
ATOM 1577 O O . LYS A 1 191 ? -27.299 5.664 8.385 1.00 87.56 191 LYS A O 1
ATOM 1582 N N . LYS A 1 192 ? -26.821 7.039 6.677 1.00 90.69 192 LYS A N 1
ATOM 1583 C CA . LYS A 1 192 ? -27.311 6.152 5.614 1.00 90.69 192 LYS A CA 1
ATOM 1584 C C . LYS A 1 192 ? -26.258 5.098 5.268 1.00 90.69 192 LYS A C 1
ATOM 1586 O O . LYS A 1 192 ? -25.161 5.442 4.838 1.00 90.69 192 LYS A O 1
ATOM 1591 N N . ILE A 1 193 ? -26.604 3.819 5.434 1.00 89.31 193 ILE A N 1
ATOM 1592 C CA . ILE A 1 193 ? -25.705 2.680 5.156 1.00 89.31 193 ILE A CA 1
ATOM 1593 C C . ILE A 1 193 ? -25.426 2.531 3.654 1.00 89.31 193 ILE A C 1
ATOM 1595 O O . ILE A 1 193 ? -24.350 2.077 3.289 1.00 89.31 193 ILE A O 1
ATOM 1599 N N . SER A 1 194 ? -26.337 2.975 2.781 1.00 91.31 194 SER A N 1
ATOM 1600 C CA . SER A 1 194 ? -26.162 2.889 1.323 1.00 91.31 194 SER A CA 1
ATOM 1601 C C . SER A 1 194 ? -24.859 3.525 0.832 1.00 91.31 194 SER A C 1
ATOM 1603 O O . SER A 1 194 ? -24.219 2.978 -0.059 1.00 91.31 194 SER A O 1
ATOM 1605 N N . GLY A 1 195 ? -24.408 4.617 1.460 1.00 90.19 1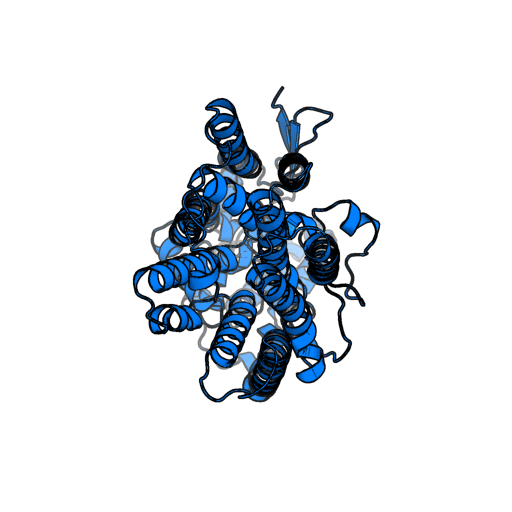95 GLY A N 1
ATOM 1606 C CA . GLY A 1 195 ? -23.132 5.250 1.116 1.00 90.19 195 GLY A CA 1
ATOM 1607 C C . GLY A 1 195 ? -21.899 4.403 1.449 1.00 90.19 195 GLY A C 1
ATOM 1608 O O . GLY A 1 195 ? -20.867 4.582 0.821 1.00 90.19 195 GLY A O 1
ATOM 1609 N N . LEU A 1 196 ? -22.001 3.464 2.396 1.00 92.56 196 LEU A N 1
ATOM 1610 C CA . LEU A 1 196 ? -20.941 2.487 2.677 1.00 92.56 196 LEU A CA 1
ATOM 1611 C C . LEU A 1 196 ? -20.939 1.340 1.655 1.00 92.56 196 LEU A C 1
ATOM 1613 O O . LEU A 1 196 ? -19.904 0.746 1.398 1.00 92.56 196 LEU A O 1
ATOM 1617 N N . LEU A 1 197 ? -22.088 1.021 1.056 1.00 94.06 197 LEU A N 1
ATOM 1618 C CA . LEU A 1 197 ? -22.202 -0.080 0.096 1.00 94.06 197 LEU A CA 1
ATOM 1619 C C . LEU A 1 197 ? -21.873 0.352 -1.337 1.00 94.06 197 LEU A C 1
ATOM 1621 O O . LEU A 1 197 ? -21.306 -0.432 -2.088 1.00 94.06 197 LEU A O 1
ATOM 1625 N N . VAL A 1 198 ? -22.186 1.599 -1.708 1.00 93.50 198 VAL A N 1
ATOM 1626 C CA . VAL A 1 198 ? -21.993 2.101 -3.082 1.00 93.50 198 VAL A CA 1
ATOM 1627 C C . VAL A 1 198 ? -20.529 2.094 -3.521 1.00 93.50 198 VAL A C 1
ATOM 1629 O O . VAL A 1 198 ? -20.254 1.986 -4.709 1.00 93.50 198 VAL A O 1
ATOM 1632 N N . VAL A 1 199 ? -19.587 2.188 -2.577 1.00 93.12 199 VAL A N 1
ATOM 1633 C CA . VAL A 1 199 ? -18.156 2.210 -2.900 1.00 93.12 199 VAL A CA 1
ATOM 1634 C C . VAL A 1 199 ? -17.589 0.832 -3.218 1.00 93.12 199 VAL A C 1
ATOM 1636 O O . VAL A 1 199 ? -16.561 0.769 -3.877 1.00 93.12 199 VAL A O 1
ATOM 1639 N N . LEU A 1 200 ? -18.251 -0.256 -2.798 1.00 91.62 200 LEU A N 1
ATOM 1640 C CA . LEU A 1 200 ? -17.727 -1.625 -2.886 1.00 91.62 200 LEU A CA 1
ATOM 1641 C C . LEU A 1 200 ? -17.208 -2.030 -4.272 1.00 91.62 200 LEU A C 1
ATOM 1643 O O . LEU A 1 200 ? -16.113 -2.585 -4.321 1.00 91.62 200 LEU A O 1
ATOM 1647 N N . PRO A 1 201 ? -17.910 -1.741 -5.386 1.00 88.88 201 PRO A N 1
ATOM 1648 C CA . PRO A 1 201 ? -17.411 -2.101 -6.711 1.00 88.88 201 PRO A CA 1
ATOM 1649 C C . PRO A 1 201 ? -16.127 -1.346 -7.080 1.00 88.88 201 PRO A C 1
ATOM 1651 O O . PRO A 1 201 ? -15.346 -1.800 -7.894 1.00 88.88 201 PRO A O 1
ATOM 1654 N N . PHE A 1 202 ? -15.877 -0.179 -6.502 1.00 90.69 202 PHE A N 1
ATOM 1655 C CA . PHE A 1 202 ? -14.740 0.663 -6.877 1.00 90.69 202 PHE A CA 1
ATOM 1656 C C . PHE A 1 202 ? -13.506 0.424 -6.005 1.00 90.69 202 PHE A C 1
ATOM 1658 O O . PHE A 1 202 ? -12.474 1.055 -6.226 1.00 90.69 202 PHE A O 1
ATOM 1665 N N . LEU A 1 203 ? -13.612 -0.444 -4.994 1.00 90.62 203 LEU A N 1
ATOM 1666 C CA . LEU A 1 203 ? -12.509 -0.730 -4.092 1.00 90.62 203 LEU A CA 1
ATOM 1667 C C . LEU A 1 203 ? -11.554 -1.748 -4.707 1.00 90.62 203 LEU A C 1
ATOM 1669 O O . LEU A 1 203 ? -11.959 -2.779 -5.246 1.00 90.62 203 LEU A O 1
ATOM 1673 N N . TYR A 1 204 ? -10.270 -1.483 -4.513 1.00 87.00 204 TYR A N 1
ATOM 1674 C CA . TYR A 1 204 ? -9.210 -2.436 -4.752 1.00 87.00 204 TYR A CA 1
ATOM 1675 C C . TYR A 1 204 ? -9.464 -3.704 -3.953 1.00 87.00 204 TYR A C 1
ATOM 1677 O O . TYR A 1 204 ? -9.788 -3.640 -2.765 1.00 87.00 204 TYR A O 1
ATOM 1685 N N . PHE A 1 205 ? -9.302 -4.855 -4.600 1.00 84.81 205 PHE A N 1
ATOM 1686 C CA . PHE A 1 205 ? -9.749 -6.141 -4.076 1.00 84.81 205 PHE A CA 1
ATOM 1687 C C . PHE A 1 205 ? -9.272 -6.406 -2.636 1.00 84.81 205 PHE A C 1
ATOM 1689 O O . PHE A 1 205 ? -10.078 -6.712 -1.758 1.00 84.81 205 PHE A O 1
ATOM 1696 N N . TYR A 1 206 ? -7.984 -6.194 -2.352 1.00 86.12 206 TYR A N 1
ATOM 1697 C CA . TYR A 1 206 ? -7.402 -6.461 -1.030 1.00 86.12 206 TYR A CA 1
ATOM 1698 C C . TYR A 1 206 ? -7.937 -5.521 0.065 1.00 86.12 206 TYR A C 1
ATOM 1700 O O . TYR A 1 206 ? -8.096 -5.932 1.214 1.00 86.12 206 TYR A O 1
ATOM 1708 N N . VAL A 1 207 ? -8.297 -4.283 -0.291 1.00 90.69 207 VAL A N 1
ATOM 1709 C CA . VAL A 1 207 ? -8.954 -3.327 0.617 1.00 90.69 207 VAL A CA 1
ATOM 1710 C C . VAL A 1 207 ? -10.436 -3.680 0.784 1.00 90.69 207 VAL A C 1
ATOM 1712 O O . VAL A 1 207 ? -10.969 -3.647 1.897 1.00 90.69 207 VAL A O 1
ATOM 1715 N N . ALA A 1 208 ? -11.099 -4.067 -0.310 1.00 91.00 208 ALA A N 1
ATOM 1716 C CA . ALA A 1 208 ? -12.512 -4.423 -0.346 1.00 91.00 208 ALA A CA 1
ATOM 1717 C C . ALA A 1 208 ? -12.835 -5.557 0.629 1.00 91.00 208 ALA A C 1
ATOM 1719 O O . ALA A 1 208 ? -13.831 -5.484 1.339 1.00 91.00 208 ALA A O 1
ATOM 1720 N N . VAL A 1 209 ? -11.982 -6.577 0.725 1.00 90.31 209 VAL A N 1
ATOM 1721 C CA . VAL A 1 209 ? -12.232 -7.749 1.578 1.00 90.31 209 VAL A CA 1
ATOM 1722 C C . VAL A 1 209 ? -12.255 -7.372 3.056 1.00 90.31 209 VAL A C 1
ATOM 1724 O O . VAL A 1 209 ? -13.193 -7.724 3.774 1.00 90.31 209 VAL A O 1
ATOM 1727 N N . VAL A 1 210 ? -11.272 -6.585 3.503 1.00 92.25 210 VAL A N 1
ATOM 1728 C CA . VAL A 1 210 ? -11.216 -6.079 4.885 1.00 92.25 210 VAL A CA 1
ATOM 1729 C C . VAL A 1 210 ? -12.407 -5.159 5.168 1.00 92.25 210 VAL A C 1
ATOM 1731 O O . VAL A 1 210 ? -13.021 -5.210 6.241 1.00 92.25 210 VAL A O 1
ATOM 1734 N N . TYR A 1 211 ? -12.776 -4.336 4.188 1.00 93.50 211 TYR A N 1
ATOM 1735 C CA . TYR A 1 211 ? -13.897 -3.413 4.294 1.00 93.50 211 TYR A CA 1
ATOM 1736 C C . TYR A 1 211 ? -15.249 -4.140 4.386 1.00 93.50 211 TYR A C 1
ATOM 1738 O O . TYR A 1 211 ? -16.022 -3.884 5.311 1.00 93.50 211 TYR A O 1
ATOM 1746 N N . VAL A 1 212 ? -15.512 -5.102 3.498 1.00 93.94 212 VAL A N 1
ATOM 1747 C CA . VAL A 1 212 ? -16.718 -5.946 3.492 1.00 93.94 212 VAL A CA 1
ATOM 1748 C C . VAL A 1 212 ? -16.823 -6.738 4.792 1.00 93.94 212 VAL A C 1
ATOM 1750 O O . VAL A 1 212 ? -17.888 -6.737 5.408 1.00 93.94 212 VAL A O 1
ATOM 1753 N N . TYR A 1 213 ? -15.718 -7.323 5.270 1.00 95.06 213 TYR A N 1
ATOM 1754 C CA . TYR A 1 213 ? -15.668 -7.988 6.576 1.00 95.06 213 TYR A CA 1
ATOM 1755 C C . TYR A 1 213 ? -16.137 -7.067 7.695 1.00 95.06 213 TYR A C 1
ATOM 1757 O O . TYR A 1 213 ? -17.033 -7.409 8.469 1.00 95.06 213 TYR A O 1
ATOM 1765 N N . THR A 1 214 ? -15.579 -5.860 7.741 1.00 93.00 214 THR A N 1
ATOM 1766 C CA . THR A 1 214 ? -15.908 -4.872 8.769 1.00 93.00 214 THR A CA 1
ATOM 1767 C C . THR A 1 214 ? -17.380 -4.454 8.695 1.00 93.00 214 THR A C 1
ATOM 1769 O O . THR A 1 214 ? -18.029 -4.301 9.734 1.00 93.00 214 THR A O 1
ATOM 1772 N N . LEU A 1 215 ? -17.936 -4.297 7.488 1.00 93.75 215 LEU A N 1
ATOM 1773 C CA . LEU A 1 215 ? -19.347 -3.957 7.290 1.00 93.75 215 LEU A CA 1
ATOM 1774 C C . LEU A 1 215 ? -20.292 -5.079 7.731 1.00 93.75 215 LEU A C 1
ATOM 1776 O O . LEU A 1 215 ? -21.257 -4.799 8.447 1.00 93.75 215 LEU A O 1
ATOM 1780 N N . ILE A 1 216 ? -20.013 -6.327 7.352 1.00 95.06 216 ILE A N 1
ATOM 1781 C CA . ILE A 1 216 ? -20.809 -7.500 7.740 1.00 95.06 216 ILE A CA 1
ATOM 1782 C C . ILE A 1 216 ? -20.774 -7.675 9.263 1.00 95.06 216 ILE A C 1
ATOM 1784 O O . ILE A 1 216 ? -21.823 -7.800 9.901 1.00 95.06 216 ILE A O 1
ATOM 1788 N N . ALA A 1 217 ? -19.594 -7.574 9.876 1.00 94.19 217 ALA A N 1
ATOM 1789 C CA . ALA A 1 217 ? -19.460 -7.693 11.322 1.00 94.19 217 ALA A CA 1
ATOM 1790 C C . ALA A 1 217 ? -20.212 -6.570 12.046 1.00 94.19 217 ALA A C 1
ATOM 1792 O O . ALA A 1 217 ? -20.961 -6.816 12.996 1.00 94.19 217 ALA A O 1
ATOM 1793 N N . ALA A 1 218 ? -20.102 -5.331 11.558 1.00 90.56 218 ALA A N 1
ATOM 1794 C CA . ALA A 1 218 ? -20.864 -4.207 12.089 1.00 90.56 218 ALA A CA 1
ATOM 1795 C C . ALA A 1 218 ? -22.384 -4.386 11.920 1.00 90.56 218 ALA A C 1
ATOM 1797 O O . ALA A 1 218 ? -23.145 -3.938 12.785 1.00 90.56 218 ALA A O 1
ATOM 1798 N N . TYR A 1 219 ? -22.831 -5.028 10.837 1.00 91.25 219 TYR A N 1
ATOM 1799 C CA . TYR A 1 219 ? -24.233 -5.364 10.607 1.00 91.25 219 TYR A CA 1
ATOM 1800 C C . TYR A 1 219 ? -24.734 -6.391 11.631 1.00 91.25 219 TYR A C 1
ATOM 1802 O O . TYR A 1 219 ? -25.706 -6.103 12.332 1.00 91.25 219 TYR A O 1
ATOM 1810 N N . PHE A 1 220 ? -24.030 -7.511 11.833 1.00 91.62 220 PHE A N 1
ATOM 1811 C CA . PHE A 1 220 ? -24.383 -8.507 12.857 1.00 91.62 220 PHE A CA 1
ATOM 1812 C C . PHE A 1 220 ? -2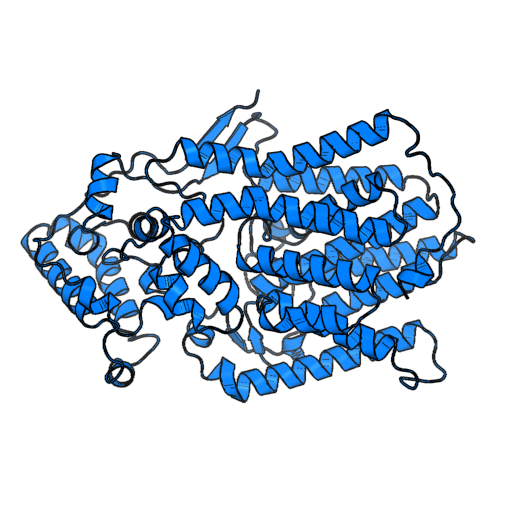4.390 -7.919 14.280 1.00 91.62 220 PHE A C 1
ATOM 1814 O O . PHE A 1 220 ? -25.320 -8.150 15.062 1.00 91.62 220 PHE A O 1
ATOM 1821 N N . ILE A 1 221 ? -23.419 -7.056 14.608 1.00 88.62 221 ILE A N 1
ATOM 1822 C CA . ILE A 1 221 ? -23.383 -6.327 15.890 1.00 88.62 221 ILE A CA 1
ATOM 1823 C C . ILE A 1 221 ? -24.600 -5.401 16.062 1.00 88.62 221 ILE A C 1
ATOM 1825 O O . ILE A 1 221 ? -24.969 -5.083 17.194 1.00 88.62 221 ILE A O 1
ATOM 1829 N N . ARG A 1 222 ? -25.244 -4.943 14.981 1.00 84.62 222 ARG A N 1
ATOM 1830 C CA . ARG A 1 222 ? -26.426 -4.065 15.044 1.00 84.62 222 ARG A CA 1
ATOM 1831 C C . ARG A 1 222 ? -27.761 -4.785 14.880 1.00 84.62 222 ARG A C 1
ATOM 1833 O O . ARG A 1 222 ? -28.754 -4.246 15.359 1.00 84.62 222 ARG A O 1
ATOM 1840 N N . LEU A 1 223 ? -27.796 -5.962 14.261 1.00 85.12 223 LEU A N 1
ATOM 1841 C CA . LEU A 1 223 ? -29.028 -6.671 13.916 1.00 85.12 223 LEU A CA 1
ATOM 1842 C C . LEU A 1 223 ? -29.878 -6.976 15.172 1.00 85.12 223 LEU A C 1
ATOM 1844 O O . LEU A 1 223 ? -29.421 -7.716 16.052 1.00 85.12 223 LEU A O 1
ATOM 1848 N N . PRO A 1 224 ? -31.090 -6.402 15.316 1.00 68.94 224 PRO A N 1
ATOM 1849 C CA . PRO A 1 224 ? -31.955 -6.666 16.462 1.00 68.94 224 PRO A CA 1
ATOM 1850 C C . PRO A 1 224 ? -32.501 -8.097 16.375 1.00 68.94 224 PRO A C 1
ATOM 1852 O O . PRO A 1 224 ? -33.364 -8.389 15.561 1.00 68.94 224 PRO A O 1
ATOM 1855 N N . GLY A 1 225 ? -31.980 -9.006 17.203 1.00 69.31 225 GLY A N 1
ATOM 1856 C CA . GLY A 1 225 ? -32.293 -10.441 17.120 1.00 69.31 225 GLY A CA 1
ATOM 1857 C C . GLY A 1 225 ? -31.056 -11.326 17.056 1.00 69.31 225 GLY A C 1
ATOM 1858 O O . GLY A 1 225 ? -31.105 -12.455 17.531 1.00 69.31 225 GLY A O 1
ATOM 1859 N N . PHE A 1 226 ? -29.928 -10.792 16.574 1.00 72.88 226 PHE A N 1
ATOM 1860 C CA . PHE A 1 226 ? -28.652 -11.499 16.613 1.00 72.88 226 PHE A CA 1
ATOM 1861 C C . PHE A 1 226 ? -28.180 -11.617 18.068 1.00 72.88 226 PHE A C 1
ATOM 1863 O O . PHE A 1 226 ? -27.671 -10.653 18.644 1.00 72.88 226 PHE A O 1
ATOM 1870 N N . TYR A 1 227 ? -28.418 -12.794 18.654 1.00 64.69 227 TYR A N 1
ATOM 1871 C CA . TYR A 1 227 ? -28.081 -13.167 20.029 1.00 64.69 227 TYR A CA 1
ATOM 1872 C C . TYR A 1 227 ? -28.721 -12.260 21.104 1.00 64.69 227 TYR A C 1
ATOM 1874 O O . TYR A 1 227 ? -28.061 -11.455 21.769 1.00 64.69 227 TYR A O 1
ATOM 1882 N N . LYS A 1 228 ? -30.046 -12.382 21.280 1.00 55.06 228 LYS A N 1
ATOM 1883 C CA . LYS A 1 228 ? -30.794 -11.746 22.382 1.00 55.06 228 LYS A CA 1
ATOM 1884 C C . LYS A 1 228 ? -30.491 -12.483 23.699 1.00 55.06 228 LYS A C 1
ATOM 1886 O O . LYS A 1 228 ? -30.940 -13.604 23.874 1.00 55.06 228 LYS A O 1
ATOM 1891 N N . GLY A 1 229 ? -29.739 -11.856 24.608 1.00 59.66 229 GLY A N 1
ATOM 1892 C CA . GLY A 1 229 ? -29.496 -12.368 25.972 1.00 59.66 229 GLY A CA 1
ATOM 1893 C C . GLY A 1 229 ? -28.029 -12.420 26.417 1.00 59.66 229 GLY A C 1
ATOM 1894 O O . GLY A 1 229 ? -27.759 -12.591 27.599 1.00 59.66 229 GLY A O 1
ATOM 1895 N N . GLY A 1 230 ? -27.072 -12.233 25.503 1.00 63.88 230 GLY A N 1
ATOM 1896 C CA . GLY A 1 230 ? -25.640 -12.324 25.807 1.00 63.88 230 GLY A CA 1
ATOM 1897 C C . GLY A 1 230 ? -24.950 -11.036 26.256 1.00 63.88 230 GLY A C 1
ATOM 1898 O O . GLY A 1 230 ? -25.368 -9.927 25.914 1.00 63.88 230 GLY A O 1
ATOM 1899 N N . HIS A 1 231 ? -23.802 -11.185 26.926 1.00 79.94 231 HIS A N 1
ATOM 1900 C CA . HIS A 1 231 ? -22.862 -10.084 27.156 1.00 79.94 231 HIS A CA 1
ATOM 1901 C C . HIS A 1 231 ? -22.376 -9.474 25.826 1.00 79.94 231 HIS A C 1
ATOM 1903 O O . HIS A 1 231 ? -22.184 -10.171 24.826 1.00 79.94 231 HIS A O 1
ATOM 1909 N N . LYS A 1 232 ? -22.117 -8.156 25.817 1.00 83.50 232 LYS A N 1
ATOM 1910 C CA . LYS A 1 232 ? -21.660 -7.417 24.621 1.00 83.50 232 LYS A CA 1
ATOM 1911 C C . LYS A 1 232 ? -20.415 -8.027 23.970 1.00 83.50 232 LYS A C 1
ATOM 1913 O O . LYS A 1 232 ? -20.330 -8.043 22.747 1.00 83.50 232 LYS A O 1
ATOM 1918 N N . LEU A 1 233 ? -19.479 -8.537 24.774 1.00 87.50 233 LEU A N 1
ATOM 1919 C CA . LEU A 1 233 ? -18.249 -9.175 24.293 1.00 87.50 233 LEU A CA 1
ATOM 1920 C C . LEU A 1 233 ? -18.553 -10.432 23.473 1.00 87.50 233 LEU A C 1
ATOM 1922 O O . LEU A 1 233 ? -18.069 -10.560 22.353 1.00 87.50 233 LEU A O 1
ATOM 1926 N N . THR A 1 234 ? -19.424 -11.309 23.979 1.00 89.31 234 THR A N 1
ATOM 1927 C CA . THR A 1 234 ? -19.860 -12.517 23.266 1.00 89.31 234 THR A CA 1
ATOM 1928 C C . THR A 1 234 ? -20.502 -12.161 21.932 1.00 89.31 234 THR A C 1
ATOM 1930 O O . THR A 1 234 ? -20.207 -12.786 20.919 1.00 89.31 234 THR A O 1
ATOM 1933 N N . ARG A 1 235 ? -21.318 -11.100 21.894 1.00 89.50 235 ARG A N 1
ATOM 1934 C CA . ARG A 1 235 ? -21.928 -10.627 20.645 1.00 89.50 235 ARG A CA 1
ATOM 1935 C C . ARG A 1 235 ? -20.887 -10.190 19.611 1.00 89.50 235 ARG A C 1
ATOM 1937 O O . ARG A 1 235 ? -21.074 -10.463 18.431 1.00 89.50 235 ARG A O 1
ATOM 1944 N N . ILE A 1 236 ? -19.812 -9.522 20.034 1.00 92.94 236 ILE A N 1
ATOM 1945 C CA . ILE A 1 236 ? -18.715 -9.108 19.144 1.00 92.94 236 ILE A CA 1
ATOM 1946 C C . ILE A 1 236 ? -17.981 -10.334 18.602 1.00 92.94 236 ILE A C 1
ATOM 1948 O O . ILE A 1 236 ? -17.789 -10.428 17.395 1.00 92.94 236 ILE A O 1
ATOM 1952 N N . VAL A 1 237 ? -17.636 -11.288 19.472 1.00 94.94 237 VAL A N 1
ATOM 1953 C CA . VAL A 1 237 ? -16.970 -12.539 19.077 1.00 94.94 237 VAL A CA 1
ATOM 1954 C C . VAL A 1 237 ? -17.807 -13.300 18.049 1.00 94.94 237 VAL A C 1
ATOM 1956 O O . VAL A 1 237 ? -17.304 -13.628 16.978 1.00 94.94 237 VAL A O 1
ATOM 1959 N N . LEU A 1 238 ? -19.097 -13.512 18.330 1.00 94.19 238 LEU A N 1
ATOM 1960 C CA . LEU A 1 238 ? -20.008 -14.215 17.424 1.00 94.19 238 LEU A CA 1
ATOM 1961 C C . LEU A 1 238 ? -20.212 -13.469 16.101 1.00 94.19 238 LEU A C 1
ATOM 1963 O O . LEU A 1 238 ? -20.277 -14.103 15.055 1.00 94.19 238 LEU A O 1
ATOM 1967 N N . ALA A 1 239 ? -20.291 -12.137 16.123 1.00 94.75 239 ALA A N 1
ATOM 1968 C CA . ALA A 1 239 ? -20.417 -11.347 14.901 1.00 94.75 239 ALA A CA 1
ATOM 1969 C C . ALA A 1 239 ? -19.160 -11.438 14.025 1.00 94.75 239 ALA A C 1
ATOM 1971 O O . ALA A 1 239 ? -19.277 -11.598 12.811 1.00 94.75 239 ALA A O 1
ATOM 1972 N N . CYS A 1 240 ? -17.970 -11.368 14.626 1.00 96.62 240 CYS A N 1
ATOM 1973 C CA . CYS A 1 240 ? -16.705 -11.558 13.920 1.00 96.62 240 CYS A CA 1
ATOM 1974 C C . CYS A 1 240 ? -16.602 -12.971 13.326 1.00 96.62 240 CYS A C 1
ATOM 1976 O O . CYS A 1 240 ? -16.332 -13.105 12.137 1.00 96.62 240 CYS A O 1
ATOM 1978 N N . LEU A 1 241 ? -16.919 -14.011 14.106 1.00 96.62 241 LEU A N 1
ATOM 1979 C CA . LEU A 1 241 ? -16.944 -15.400 13.630 1.00 96.62 241 LEU A CA 1
ATOM 1980 C C . LEU A 1 241 ? -17.941 -15.609 12.482 1.00 96.62 241 LEU A C 1
ATOM 1982 O O . LEU A 1 241 ? -17.594 -16.197 11.464 1.00 96.62 241 LEU A O 1
ATOM 1986 N N . ALA A 1 242 ? -19.169 -15.101 12.602 1.00 95.81 242 ALA A N 1
ATOM 1987 C CA . ALA A 1 242 ? -20.166 -15.210 11.536 1.00 95.81 242 ALA A CA 1
ATOM 1988 C C . ALA A 1 242 ? -19.706 -14.507 10.247 1.00 95.81 242 ALA A C 1
ATOM 1990 O O . ALA A 1 242 ? -19.896 -15.027 9.150 1.00 95.81 242 ALA A O 1
ATOM 1991 N N . SER A 1 243 ? -19.064 -13.343 10.380 1.00 96.81 243 SER A N 1
ATOM 1992 C CA . SER A 1 243 ? -18.516 -12.592 9.242 1.00 96.81 243 SER A CA 1
ATOM 1993 C C . SER A 1 243 ? -17.349 -13.319 8.585 1.00 96.81 243 SER A C 1
ATOM 1995 O O . SER A 1 243 ? -17.261 -13.345 7.361 1.00 96.81 243 SER A O 1
ATOM 1997 N N . TYR A 1 244 ? -16.488 -13.932 9.400 1.00 97.19 244 TYR A N 1
ATOM 1998 C CA . TYR A 1 244 ? -15.386 -14.774 8.956 1.00 97.19 244 TYR A CA 1
ATOM 1999 C C . TYR A 1 244 ? -15.893 -15.919 8.078 1.00 97.19 244 TYR A C 1
ATOM 2001 O O . TYR A 1 244 ? -15.518 -15.996 6.913 1.00 97.19 244 TYR A O 1
ATOM 2009 N N . PHE A 1 245 ? -16.825 -16.734 8.585 1.00 97.06 245 PHE A N 1
ATOM 2010 C CA . PHE A 1 245 ? -17.375 -17.851 7.815 1.00 97.06 245 PHE A CA 1
ATOM 2011 C C . PHE A 1 245 ? -18.080 -17.388 6.540 1.00 97.06 245 PHE A C 1
ATOM 2013 O O . PHE A 1 245 ? -17.872 -17.980 5.485 1.00 97.06 245 PHE A O 1
ATOM 2020 N N . LEU A 1 246 ? -18.874 -16.313 6.607 1.00 96.56 246 LEU A N 1
ATOM 2021 C CA . LEU A 1 246 ? -19.581 -15.802 5.433 1.00 96.56 246 LEU A CA 1
ATOM 2022 C C . LEU A 1 246 ? -18.610 -15.374 4.324 1.00 96.56 246 LEU A C 1
ATOM 2024 O O . LEU A 1 246 ? -18.824 -15.704 3.158 1.00 96.56 246 LEU A O 1
ATOM 2028 N N . ILE A 1 247 ? -17.530 -14.674 4.679 1.00 94.62 247 ILE A N 1
ATOM 2029 C CA . ILE A 1 247 ? -16.528 -14.242 3.701 1.00 94.62 247 ILE A CA 1
ATOM 2030 C C . ILE A 1 247 ? -15.694 -15.409 3.203 1.00 94.62 247 ILE A C 1
ATOM 2032 O O . ILE A 1 247 ? -15.452 -15.477 2.004 1.00 94.62 247 ILE A O 1
ATOM 2036 N N . SER A 1 248 ? -15.293 -16.342 4.064 1.00 95.50 248 SER A N 1
ATOM 2037 C CA . SER A 1 248 ? -14.545 -17.522 3.629 1.00 95.50 248 SER A CA 1
ATOM 2038 C C . SER A 1 248 ? -15.364 -18.413 2.690 1.00 95.50 248 SER A C 1
ATOM 2040 O O . SER A 1 248 ? -14.839 -18.877 1.678 1.00 95.50 248 SER A O 1
ATOM 2042 N N . ILE A 1 249 ? -16.663 -18.601 2.943 1.00 95.38 249 ILE A N 1
ATOM 2043 C CA . ILE A 1 249 ? -17.565 -19.284 2.000 1.00 95.38 249 ILE A CA 1
ATOM 2044 C C . ILE A 1 249 ? -17.634 -18.502 0.683 1.00 95.38 249 ILE A C 1
ATOM 2046 O O . ILE A 1 249 ? -17.454 -19.086 -0.383 1.00 95.38 249 ILE A O 1
ATOM 2050 N N . GLY A 1 250 ? -17.822 -17.180 0.746 1.00 92.50 250 GLY A N 1
ATOM 2051 C CA . GLY A 1 250 ? -17.813 -16.317 -0.437 1.00 92.50 250 GLY A CA 1
ATOM 2052 C C . GLY A 1 250 ? -16.518 -16.430 -1.249 1.00 92.50 250 GLY A C 1
ATOM 2053 O O . GLY A 1 250 ? -16.574 -16.560 -2.467 1.00 92.50 250 GLY A O 1
ATOM 2054 N N . PHE A 1 251 ? -15.361 -16.463 -0.584 1.00 90.44 251 PHE A N 1
ATOM 2055 C CA . PHE A 1 251 ? -14.053 -16.671 -1.209 1.00 90.44 251 PHE A CA 1
ATOM 2056 C C . PHE A 1 251 ? -13.932 -18.033 -1.875 1.00 90.44 251 PHE A C 1
ATOM 2058 O O . PHE A 1 251 ? -13.434 -18.109 -2.990 1.00 90.44 251 PHE A O 1
ATOM 2065 N N . SER A 1 252 ? -14.422 -19.086 -1.222 1.00 91.75 252 SER A N 1
ATOM 2066 C CA . SER A 1 252 ? -14.419 -20.443 -1.783 1.00 91.75 252 SER A CA 1
ATOM 2067 C C . SER A 1 252 ? -15.253 -20.507 -3.065 1.00 91.75 252 SER A C 1
ATOM 2069 O O . SER A 1 252 ? -14.836 -21.089 -4.062 1.00 91.75 252 SER A O 1
ATOM 2071 N N . ILE A 1 253 ? -16.423 -19.858 -3.061 1.00 91.94 253 ILE A N 1
ATOM 2072 C CA . ILE A 1 253 ? -17.304 -19.768 -4.231 1.00 91.94 253 ILE A CA 1
ATOM 2073 C C . ILE A 1 253 ? -16.635 -18.955 -5.346 1.00 91.94 253 ILE A C 1
ATOM 2075 O O . ILE A 1 253 ? -16.631 -19.386 -6.497 1.00 91.94 253 ILE A O 1
ATOM 2079 N N . LEU A 1 254 ? -16.049 -17.797 -5.022 1.00 88.62 254 LEU A N 1
ATOM 2080 C CA . LEU A 1 254 ? -15.335 -16.970 -5.998 1.00 88.62 254 LEU A CA 1
ATOM 2081 C C . LEU A 1 254 ? -14.120 -17.689 -6.582 1.00 88.62 254 LEU A C 1
ATOM 2083 O O . LEU A 1 254 ? -13.864 -17.564 -7.776 1.00 88.62 254 LEU A O 1
ATOM 2087 N N . ASP A 1 255 ? -13.402 -18.474 -5.784 1.00 88.81 255 ASP A N 1
ATOM 2088 C CA . ASP A 1 255 ? -12.302 -19.290 -6.282 1.00 88.81 255 ASP A CA 1
ATOM 2089 C C . ASP A 1 255 ? -12.780 -20.357 -7.269 1.00 88.81 255 ASP A C 1
ATOM 2091 O O . ASP A 1 255 ? -12.245 -20.463 -8.376 1.00 88.81 255 ASP A O 1
ATOM 2095 N N . PHE A 1 256 ? -13.832 -21.090 -6.902 1.00 88.00 256 PHE A N 1
ATOM 2096 C CA . PHE A 1 256 ? -14.420 -22.138 -7.731 1.00 88.00 256 PHE A CA 1
ATOM 2097 C C . PHE A 1 256 ? -14.986 -21.601 -9.057 1.00 88.00 256 PHE A C 1
ATOM 2099 O O . PHE A 1 256 ? -14.853 -22.227 -10.115 1.00 88.00 256 PHE A O 1
ATOM 2106 N N . ILE A 1 257 ? -15.635 -20.435 -9.018 1.00 88.12 257 ILE A N 1
ATOM 2107 C CA . ILE A 1 257 ? -16.259 -19.832 -10.198 1.00 88.12 257 ILE A CA 1
ATOM 2108 C C . ILE A 1 257 ? -15.222 -19.107 -11.059 1.00 88.12 257 ILE A C 1
ATOM 2110 O O . ILE A 1 257 ? -15.291 -19.232 -12.283 1.00 88.12 257 ILE A O 1
ATOM 2114 N N . PHE A 1 258 ? -14.286 -18.381 -10.439 1.00 83.81 258 PHE A N 1
ATOM 2115 C CA . PHE A 1 258 ? -13.475 -17.357 -11.096 1.00 83.81 258 PHE A CA 1
ATOM 2116 C C . PHE A 1 258 ? -11.965 -17.480 -10.821 1.00 83.81 258 PHE A C 1
ATOM 2118 O O . PHE A 1 258 ? -11.227 -17.729 -11.771 1.00 83.81 258 PHE A O 1
ATOM 2125 N N . PHE A 1 259 ? -11.481 -17.338 -9.575 1.00 81.69 259 PHE A N 1
ATOM 2126 C CA . PHE A 1 259 ? -10.035 -17.137 -9.329 1.00 81.69 259 PHE A CA 1
ATOM 2127 C C . PHE A 1 259 ? -9.159 -18.279 -9.843 1.00 81.69 259 PHE A C 1
ATOM 2129 O O . PHE A 1 259 ? -8.160 -18.024 -10.507 1.00 81.69 259 PHE A O 1
ATOM 2136 N N . SER A 1 260 ? -9.560 -19.529 -9.606 1.00 81.25 260 SER A N 1
ATOM 2137 C CA . SER A 1 260 ? -8.811 -20.708 -10.058 1.00 81.25 260 SER A CA 1
ATOM 2138 C C . SER A 1 260 ? -8.776 -20.891 -11.581 1.00 81.25 260 SER A C 1
ATOM 2140 O O . SER A 1 260 ? -7.974 -21.677 -12.083 1.00 81.25 260 SER A O 1
ATOM 2142 N N . LYS A 1 261 ? -9.647 -20.189 -12.315 1.00 79.94 261 LYS A N 1
ATOM 2143 C CA . LYS A 1 261 ? -9.752 -20.241 -13.782 1.00 79.94 261 LYS A CA 1
ATOM 2144 C C . LYS A 1 261 ? -9.107 -19.033 -14.455 1.00 79.94 261 LYS A C 1
ATOM 2146 O O . LYS A 1 261 ? -8.904 -19.050 -15.667 1.00 79.94 261 LYS A O 1
ATOM 2151 N N . ASP A 1 262 ? -8.805 -17.984 -13.695 1.00 72.19 262 ASP A N 1
ATOM 2152 C CA . ASP A 1 262 ? -8.178 -16.784 -14.221 1.00 72.19 262 ASP A CA 1
ATOM 2153 C C . ASP A 1 262 ? -6.654 -16.967 -14.288 1.00 72.19 262 ASP A C 1
ATOM 2155 O O . ASP A 1 262 ? -5.957 -17.045 -13.277 1.00 72.19 262 ASP A O 1
ATOM 2159 N N . LEU A 1 263 ? -6.128 -17.021 -15.513 1.00 64.81 263 LEU A N 1
ATOM 2160 C CA . LEU A 1 263 ? -4.701 -17.229 -15.779 1.00 64.81 263 LEU A CA 1
ATOM 2161 C C . LEU A 1 263 ? -3.817 -16.095 -15.241 1.00 64.81 263 LEU A C 1
ATOM 2163 O O . LEU A 1 263 ? -2.646 -16.331 -14.962 1.00 64.81 263 LEU A O 1
ATOM 2167 N N . PHE A 1 264 ? -4.341 -14.871 -15.103 1.00 66.06 264 PHE A N 1
ATOM 2168 C CA . PHE A 1 264 ? -3.598 -13.779 -14.475 1.00 66.06 264 PHE A CA 1
ATOM 2169 C C . PHE A 1 264 ? -3.446 -14.045 -12.979 1.00 66.06 264 PHE A C 1
ATOM 2171 O O . PHE A 1 264 ? -2.344 -13.955 -12.453 1.00 66.06 264 PHE A O 1
ATOM 2178 N N . ILE A 1 265 ? -4.525 -14.447 -12.311 1.00 69.56 265 ILE A N 1
ATOM 2179 C CA . ILE A 1 265 ? -4.505 -14.712 -10.870 1.00 69.56 265 ILE A CA 1
ATOM 2180 C C . ILE A 1 265 ? -3.629 -15.931 -10.551 1.00 69.56 265 ILE A C 1
ATOM 2182 O O . ILE A 1 265 ? -2.771 -15.854 -9.675 1.00 69.56 265 ILE A O 1
ATOM 2186 N N . VAL A 1 266 ? -3.795 -17.032 -11.288 1.00 67.88 266 VAL A N 1
ATOM 2187 C CA . VAL A 1 266 ? -3.041 -18.279 -11.064 1.00 67.88 266 VAL A CA 1
ATOM 2188 C C . VAL A 1 266 ? -1.582 -18.169 -11.524 1.00 67.88 266 VAL A C 1
ATOM 2190 O O . VAL A 1 266 ? -0.702 -18.772 -10.913 1.00 67.88 266 VAL A O 1
ATOM 2193 N N . GLY A 1 267 ? -1.303 -17.388 -12.573 1.00 60.91 267 GLY A N 1
ATOM 2194 C CA . GLY A 1 267 ? 0.040 -17.229 -13.141 1.00 60.91 267 GLY A CA 1
ATOM 2195 C C . GLY A 1 267 ? 1.046 -16.540 -12.212 1.00 60.91 267 GLY A C 1
ATOM 2196 O O . GLY A 1 267 ? 2.252 -16.687 -12.403 1.00 60.91 267 GLY A O 1
ATOM 2197 N N . PHE A 1 268 ? 0.580 -15.836 -11.175 1.00 64.19 268 PHE A N 1
ATOM 2198 C CA . PHE A 1 268 ? 1.437 -15.233 -10.157 1.00 64.19 268 PHE A CA 1
ATOM 2199 C C . PHE A 1 268 ? 1.374 -16.019 -8.845 1.00 64.19 268 PHE A C 1
ATOM 2201 O O . PHE A 1 268 ? 0.479 -15.815 -8.026 1.00 64.19 268 PHE A O 1
ATOM 2208 N N . ALA A 1 269 ? 2.395 -16.838 -8.577 1.00 54.34 269 ALA A N 1
ATOM 2209 C CA . ALA A 1 269 ? 2.504 -17.627 -7.340 1.00 54.34 269 ALA A CA 1
ATOM 2210 C C . ALA A 1 269 ? 2.421 -16.781 -6.047 1.00 54.34 269 ALA A C 1
ATOM 2212 O O . ALA A 1 269 ? 1.974 -17.259 -5.010 1.00 54.34 269 ALA A O 1
ATOM 2213 N N . ASN A 1 270 ? 2.809 -15.502 -6.110 1.00 63.50 270 ASN A N 1
ATOM 2214 C CA . ASN A 1 270 ? 2.692 -14.557 -4.993 1.00 63.50 270 ASN A CA 1
ATOM 2215 C C . ASN A 1 270 ? 1.293 -13.935 -4.847 1.00 63.50 270 ASN A C 1
ATOM 2217 O O . ASN A 1 270 ? 1.001 -13.340 -3.811 1.00 63.50 270 ASN A O 1
ATOM 2221 N N . MET A 1 271 ? 0.445 -14.022 -5.875 1.00 67.12 271 MET A N 1
ATOM 2222 C CA . MET A 1 271 ? -0.921 -13.492 -5.876 1.00 67.12 271 MET A CA 1
ATOM 2223 C C . MET A 1 271 ? -1.978 -14.562 -5.619 1.00 67.12 271 MET A C 1
ATOM 2225 O O . MET A 1 271 ? -3.087 -14.196 -5.245 1.00 67.12 271 MET A O 1
ATOM 2229 N N . TYR A 1 272 ? -1.661 -15.846 -5.768 1.00 79.88 272 TYR A N 1
ATOM 2230 C CA . TYR A 1 272 ? -2.598 -16.938 -5.523 1.00 79.88 272 TYR A CA 1
ATOM 2231 C C . TYR A 1 272 ? -1.925 -18.067 -4.747 1.00 79.88 272 TYR A C 1
ATOM 2233 O O . TYR A 1 272 ? -1.077 -18.784 -5.272 1.00 79.88 272 TYR A O 1
ATOM 2241 N N . VAL A 1 273 ? -2.320 -18.233 -3.484 1.00 80.19 273 VAL A N 1
ATOM 2242 C CA . VAL A 1 273 ? -1.774 -19.258 -2.590 1.00 80.19 273 VAL A CA 1
ATOM 2243 C C . VAL A 1 273 ? -2.900 -20.175 -2.130 1.00 80.19 273 VAL A C 1
ATOM 2245 O O . VAL A 1 273 ? -3.884 -19.719 -1.544 1.00 80.19 273 VAL A O 1
ATOM 2248 N N . ARG A 1 274 ? -2.738 -21.483 -2.357 1.00 85.81 274 ARG A N 1
ATOM 2249 C CA . ARG A 1 274 ? -3.626 -22.517 -1.812 1.00 85.81 274 ARG A CA 1
ATOM 2250 C C . ARG A 1 274 ? -3.061 -23.050 -0.510 1.00 85.81 274 ARG A C 1
ATOM 2252 O O . ARG A 1 274 ? -2.037 -23.727 -0.509 1.00 85.81 274 ARG A O 1
ATOM 2259 N N . THR A 1 275 ? -3.706 -22.727 0.601 1.00 87.25 275 THR A N 1
ATOM 2260 C CA . THR A 1 275 ? -3.288 -23.188 1.924 1.00 87.25 275 THR A CA 1
ATOM 2261 C C . THR A 1 275 ? -4.424 -23.061 2.924 1.00 87.25 275 THR A C 1
ATOM 2263 O O . THR A 1 275 ? -5.240 -22.148 2.839 1.00 87.25 275 THR A O 1
ATOM 2266 N N . HIS A 1 276 ? -4.433 -23.967 3.898 1.00 90.38 276 HIS A N 1
ATOM 2267 C CA . HIS A 1 276 ? -5.294 -23.908 5.079 1.00 90.38 276 HIS A CA 1
ATOM 2268 C C . HIS A 1 276 ? -4.504 -23.570 6.351 1.00 90.38 276 HIS A C 1
ATOM 2270 O O . HIS A 1 276 ? -5.063 -23.562 7.446 1.00 90.38 276 HIS A O 1
ATOM 2276 N N . LEU A 1 277 ? -3.193 -23.329 6.236 1.00 90.50 277 LEU A N 1
ATOM 2277 C CA . LEU A 1 277 ? -2.348 -23.095 7.401 1.00 90.50 277 LEU A CA 1
ATOM 2278 C C . LEU A 1 277 ? -2.671 -21.730 8.018 1.00 90.50 277 LEU A C 1
ATOM 2280 O O . LEU A 1 277 ? -2.672 -20.728 7.297 1.00 90.50 277 LEU A O 1
ATOM 2284 N N . PRO A 1 278 ? -2.943 -21.668 9.332 1.00 91.75 278 PRO A N 1
ATOM 2285 C CA . PRO A 1 278 ? -3.240 -20.414 9.994 1.00 91.75 278 PRO A CA 1
ATOM 2286 C C . PRO A 1 278 ? -2.002 -19.533 10.088 1.00 91.75 278 PRO A C 1
ATOM 2288 O O . PRO A 1 278 ? -0.865 -20.002 10.105 1.00 91.75 278 PRO A O 1
ATOM 2291 N N . ILE A 1 279 ? -2.258 -18.237 10.187 1.00 91.31 279 ILE A N 1
ATOM 2292 C CA . ILE A 1 279 ? -1.253 -17.189 10.203 1.00 91.31 279 ILE A CA 1
ATOM 2293 C C . ILE A 1 279 ? -1.482 -16.304 11.419 1.00 91.31 279 ILE A C 1
ATOM 2295 O O . ILE A 1 279 ? -2.610 -15.944 11.768 1.00 91.31 279 ILE A O 1
ATOM 2299 N N . VAL A 1 280 ? -0.385 -15.925 12.059 1.00 94.31 280 VAL A N 1
ATOM 2300 C CA . VAL A 1 280 ? -0.355 -15.011 13.193 1.00 94.31 280 VAL A CA 1
ATOM 2301 C C . VAL A 1 280 ? 0.085 -13.633 12.686 1.00 94.31 280 VAL A C 1
ATOM 2303 O O . VAL A 1 280 ? 1.287 -13.384 12.559 1.00 94.31 280 VAL A O 1
ATOM 2306 N N . PRO A 1 281 ? -0.849 -12.718 12.355 1.00 94.25 281 PRO A N 1
ATOM 2307 C CA . PRO A 1 281 ? -0.486 -11.382 11.898 1.00 94.25 281 PRO A CA 1
ATOM 2308 C C . PRO A 1 281 ? 0.183 -10.587 13.024 1.00 94.25 281 PRO A C 1
ATOM 2310 O O . PRO A 1 281 ? -0.363 -10.470 14.124 1.00 94.25 281 PRO A O 1
ATOM 2313 N N . ILE A 1 282 ? 1.329 -9.968 12.743 1.00 94.31 282 ILE A N 1
ATOM 2314 C CA . ILE A 1 282 ? 2.089 -9.151 13.701 1.00 94.31 282 ILE A CA 1
ATOM 2315 C C . ILE A 1 282 ? 1.246 -7.974 14.202 1.00 94.31 282 ILE A C 1
ATOM 2317 O O . ILE A 1 282 ? 1.209 -7.708 15.404 1.00 94.31 282 ILE A O 1
ATOM 2321 N N . ALA A 1 283 ? 0.482 -7.328 13.315 1.00 95.00 283 ALA A N 1
ATOM 2322 C CA . ALA A 1 283 ? -0.479 -6.294 13.703 1.00 95.00 283 ALA A CA 1
ATOM 2323 C C . ALA A 1 283 ? -1.546 -6.820 14.688 1.00 95.00 283 ALA A C 1
ATOM 2325 O O . ALA A 1 283 ? -2.016 -6.078 15.553 1.00 95.00 283 ALA A O 1
ATOM 2326 N N . GLY A 1 284 ? -1.904 -8.106 14.594 1.00 96.25 284 GLY A N 1
ATOM 2327 C CA . GLY A 1 284 ? -2.837 -8.776 15.501 1.00 96.25 284 GLY A CA 1
ATOM 2328 C C . GLY A 1 284 ? -2.225 -9.036 16.870 1.00 96.25 284 GLY A C 1
ATOM 2329 O O . GLY A 1 284 ? -2.849 -8.714 17.879 1.00 96.25 284 GLY A O 1
ATOM 2330 N N . VAL A 1 285 ? -0.986 -9.537 16.919 1.00 96.75 285 VAL A N 1
ATOM 2331 C CA . VAL A 1 285 ? -0.227 -9.707 18.174 1.00 96.75 285 VAL A CA 1
ATOM 2332 C C . VAL A 1 285 ? -0.062 -8.361 18.878 1.00 96.75 285 VAL A C 1
ATOM 2334 O O . VAL A 1 285 ? -0.342 -8.237 20.073 1.00 96.75 285 VAL A O 1
ATOM 2337 N N . PHE A 1 286 ? 0.310 -7.323 18.128 1.00 96.88 286 PHE A N 1
ATOM 2338 C CA . PHE A 1 286 ? 0.409 -5.959 18.631 1.00 96.88 286 PHE A CA 1
ATOM 2339 C C . PHE A 1 286 ? -0.930 -5.455 19.189 1.00 96.88 286 PHE A C 1
ATOM 2341 O O . PHE A 1 286 ? -1.005 -5.053 20.350 1.00 96.88 286 PHE A O 1
ATOM 2348 N N . GLY A 1 287 ? -2.015 -5.544 18.413 1.00 97.38 287 GLY A N 1
ATOM 2349 C CA . GLY A 1 287 ? -3.344 -5.123 18.861 1.00 97.38 287 GLY A CA 1
ATOM 2350 C C . GLY A 1 287 ? -3.852 -5.895 20.084 1.00 97.38 287 GLY A C 1
ATOM 2351 O O . GLY A 1 287 ? -4.447 -5.296 20.984 1.00 97.38 287 GLY A O 1
ATOM 2352 N N . ALA A 1 288 ? -3.591 -7.205 20.151 1.00 98.06 288 ALA A N 1
ATOM 2353 C CA . ALA A 1 288 ? -3.927 -8.052 21.295 1.00 98.06 288 ALA A CA 1
ATOM 2354 C C . ALA A 1 288 ? -3.150 -7.631 22.548 1.00 98.06 288 ALA A C 1
ATOM 2356 O O . ALA A 1 288 ? -3.725 -7.545 23.632 1.00 98.06 288 ALA A O 1
ATOM 2357 N N . SER A 1 289 ? -1.872 -7.285 22.392 1.00 98.06 289 SER A N 1
ATOM 2358 C CA . SER A 1 289 ? -1.030 -6.786 23.482 1.00 98.06 289 SER A CA 1
ATOM 2359 C C . SER A 1 289 ? -1.570 -5.461 24.027 1.00 98.06 289 SER A C 1
ATOM 2361 O O . SER A 1 289 ? -1.736 -5.308 25.238 1.00 98.06 289 SER A O 1
ATOM 2363 N N . LEU A 1 290 ? -1.955 -4.536 23.138 1.00 97.31 290 LEU A N 1
ATOM 2364 C CA . LEU A 1 290 ? -2.623 -3.290 23.525 1.00 97.31 290 LEU A CA 1
ATOM 2365 C C . LEU A 1 290 ? -3.947 -3.550 24.254 1.00 97.31 290 LEU A C 1
ATOM 2367 O O . LEU A 1 290 ? -4.206 -2.921 25.278 1.00 97.31 290 LEU A O 1
ATOM 2371 N N . LEU A 1 291 ? -4.760 -4.504 23.784 1.00 96.75 291 LEU A N 1
ATOM 2372 C CA . LEU A 1 291 ? -6.005 -4.895 24.450 1.00 96.75 291 LEU A CA 1
ATOM 2373 C C . LEU A 1 291 ? -5.752 -5.418 25.868 1.00 96.75 291 LEU A C 1
ATOM 2375 O O . LEU A 1 291 ? -6.440 -5.000 26.796 1.00 96.75 291 LEU A O 1
ATOM 2379 N N . VAL A 1 292 ? -4.773 -6.305 26.056 1.00 97.06 292 VAL A N 1
ATOM 2380 C CA . VAL A 1 292 ? -4.430 -6.864 27.374 1.00 97.06 292 VAL A CA 1
ATOM 2381 C C . VAL A 1 292 ? -4.012 -5.754 28.340 1.00 97.06 292 VAL A C 1
ATOM 2383 O O . VAL A 1 292 ? -4.532 -5.685 29.457 1.00 97.06 292 VAL A O 1
ATOM 2386 N N . ILE A 1 293 ? -3.147 -4.837 27.896 1.00 95.56 293 ILE A N 1
ATOM 2387 C CA . ILE A 1 293 ? -2.739 -3.668 28.689 1.00 95.56 293 ILE A CA 1
ATOM 2388 C C . ILE A 1 293 ? -3.962 -2.804 29.022 1.00 95.56 293 ILE A C 1
ATOM 2390 O O . ILE A 1 293 ? -4.157 -2.411 30.173 1.00 95.56 293 ILE A O 1
ATOM 2394 N N . GLN A 1 294 ? -4.829 -2.546 28.041 1.00 93.81 294 GLN A N 1
ATOM 2395 C CA . GLN A 1 294 ? -6.042 -1.753 28.223 1.00 93.81 294 GLN A CA 1
ATOM 2396 C C . GLN A 1 294 ? -6.999 -2.383 29.243 1.00 93.81 294 GLN A C 1
ATOM 2398 O O . GLN A 1 294 ? -7.543 -1.675 30.092 1.00 93.81 294 GLN A O 1
ATOM 2403 N N . LEU A 1 295 ? -7.178 -3.708 29.213 1.00 92.94 295 LEU A N 1
ATOM 2404 C CA . LEU A 1 295 ? -7.999 -4.454 30.169 1.00 92.94 295 LEU A CA 1
ATOM 2405 C C . LEU A 1 295 ? -7.412 -4.397 31.584 1.00 92.94 295 LEU A C 1
ATOM 2407 O O . LEU A 1 295 ? -8.154 -4.196 32.547 1.00 92.94 295 LEU A O 1
ATOM 2411 N N . PHE A 1 296 ? -6.090 -4.527 31.719 1.00 93.50 296 PHE A N 1
ATOM 2412 C CA . PHE A 1 296 ? -5.409 -4.415 33.008 1.00 93.50 296 PHE A CA 1
ATOM 2413 C C . PHE A 1 296 ? -5.550 -3.012 33.611 1.00 93.50 296 PHE A C 1
ATOM 2415 O O . PHE A 1 296 ? -5.940 -2.871 34.771 1.00 93.50 296 PHE A O 1
ATOM 2422 N N . LEU A 1 297 ? -5.302 -1.971 32.811 1.00 91.31 297 LEU A N 1
ATOM 2423 C CA . LEU A 1 297 ? -5.469 -0.578 33.230 1.00 91.31 297 LEU A CA 1
ATOM 2424 C C . LEU A 1 297 ? -6.924 -0.260 33.563 1.00 91.31 297 LEU A C 1
ATOM 2426 O O . LEU A 1 297 ? -7.195 0.418 34.551 1.00 91.31 297 LEU A O 1
ATOM 2430 N N . SER A 1 298 ? -7.862 -0.796 32.779 1.00 89.19 298 SER A N 1
ATOM 2431 C CA . SER A 1 298 ? -9.291 -0.637 33.028 1.00 89.19 298 SER A CA 1
ATOM 2432 C C . SER A 1 298 ? -9.643 -1.111 34.437 1.00 89.19 298 SER A C 1
ATOM 2434 O O . SER A 1 298 ? -10.235 -0.351 35.187 1.00 89.19 298 SER A O 1
AT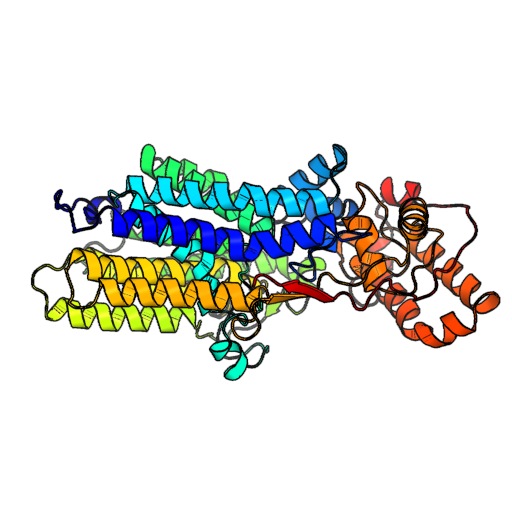OM 2436 N N . LYS A 1 299 ? -9.186 -2.288 34.883 1.00 87.31 299 LYS A N 1
ATOM 2437 C CA . LYS A 1 299 ? -9.479 -2.774 36.248 1.00 87.31 299 LYS A CA 1
ATOM 2438 C C . LYS A 1 299 ? -9.073 -1.803 37.369 1.00 87.31 299 LYS A C 1
ATOM 2440 O O . LYS A 1 299 ? -9.652 -1.864 38.447 1.00 87.31 299 LYS A O 1
ATOM 2445 N N . ARG A 1 300 ? -8.087 -0.930 37.134 1.00 85.75 300 ARG A N 1
ATOM 2446 C CA . ARG A 1 300 ? -7.543 0.004 38.134 1.00 85.75 300 ARG A CA 1
ATOM 2447 C C . ARG A 1 300 ? -8.103 1.423 38.038 1.00 85.75 300 ARG A C 1
ATOM 2449 O O . ARG A 1 300 ? -7.892 2.211 38.953 1.00 85.75 300 ARG A O 1
ATOM 2456 N N . ILE A 1 301 ? -8.790 1.774 36.951 1.00 81.81 301 ILE A N 1
ATOM 2457 C CA . ILE A 1 301 ? -9.255 3.142 36.701 1.00 81.81 301 ILE A CA 1
ATOM 2458 C C . ILE A 1 301 ? -10.786 3.164 36.779 1.00 81.81 301 ILE A C 1
ATOM 2460 O O . ILE A 1 301 ? -11.438 2.720 35.849 1.00 81.81 301 ILE A O 1
ATOM 2464 N N . PRO A 1 302 ? -11.417 3.729 37.821 1.00 62.16 302 PRO A N 1
ATOM 2465 C CA . PRO A 1 302 ? -12.877 3.676 37.980 1.00 62.16 302 PRO A CA 1
ATOM 2466 C C . PRO A 1 302 ? -13.687 4.452 36.915 1.00 62.16 302 PRO A C 1
ATOM 2468 O O . PRO A 1 302 ? -14.911 4.364 36.881 1.00 62.16 302 PRO A O 1
ATOM 2471 N N . ARG A 1 303 ? -13.031 5.206 36.017 1.00 62.25 303 ARG A N 1
ATOM 2472 C CA . ARG A 1 303 ? -13.651 6.036 34.959 1.00 62.25 303 ARG A CA 1
ATOM 2473 C C . ARG A 1 303 ? -13.779 5.357 33.581 1.00 62.25 303 ARG A C 1
ATOM 2475 O O . ARG A 1 303 ? -13.876 6.049 32.570 1.00 62.25 303 ARG A O 1
ATOM 2482 N N . ILE A 1 304 ? -13.803 4.026 33.509 1.00 57.66 304 ILE A N 1
ATOM 2483 C CA . ILE A 1 304 ? -13.794 3.305 32.223 1.00 57.66 304 ILE A CA 1
ATOM 2484 C C . ILE A 1 304 ? -15.054 3.575 31.396 1.00 57.66 304 ILE A C 1
ATOM 2486 O O . ILE A 1 304 ? -16.184 3.312 31.812 1.00 57.66 304 ILE A O 1
ATOM 2490 N N . GLN A 1 305 ? -14.842 3.960 30.142 1.00 59.72 305 GLN A N 1
ATOM 2491 C CA . GLN A 1 305 ? -15.815 3.726 29.083 1.00 59.72 305 GLN A CA 1
ATOM 2492 C C . GLN A 1 305 ? -15.752 2.249 28.671 1.00 59.72 305 GLN A C 1
ATOM 2494 O O . GLN A 1 305 ? -14.801 1.845 28.003 1.00 59.72 305 GLN A O 1
ATOM 2499 N N . SER A 1 306 ? -16.760 1.447 29.034 1.00 62.22 306 SER A N 1
ATOM 2500 C CA . SER A 1 306 ? -16.862 0.022 28.641 1.00 62.22 306 SER A CA 1
ATOM 2501 C C . SER A 1 306 ? -16.620 -0.202 27.138 1.00 62.22 306 SER A C 1
ATOM 2503 O O . SER A 1 306 ? -15.914 -1.131 26.750 1.00 62.22 306 SER A O 1
ATOM 2505 N N . GLY A 1 307 ? -17.060 0.761 26.320 1.00 79.00 307 GLY A N 1
ATOM 2506 C CA . GLY A 1 307 ? -16.924 0.784 24.863 1.00 79.00 307 GLY A CA 1
ATOM 2507 C C . GLY A 1 307 ? -15.517 0.601 24.294 1.00 79.00 307 GLY A C 1
ATOM 2508 O O . GLY A 1 307 ? -15.379 0.002 23.228 1.00 79.00 307 GLY A O 1
ATOM 2509 N N . ALA A 1 308 ? -14.477 1.138 24.940 1.00 86.25 308 ALA A N 1
ATOM 2510 C CA . ALA A 1 308 ? -13.131 1.142 24.359 1.00 86.25 308 ALA A CA 1
ATOM 2511 C C . ALA A 1 308 ? -12.538 -0.272 24.291 1.00 86.25 308 ALA A C 1
ATOM 2513 O O . ALA A 1 308 ? -11.958 -0.645 23.277 1.00 86.25 308 ALA A O 1
ATOM 2514 N N . ASN A 1 309 ? -12.729 -1.077 25.342 1.00 90.00 309 ASN A N 1
ATOM 2515 C CA . ASN A 1 309 ? -12.253 -2.465 25.388 1.00 90.00 309 ASN A CA 1
ATOM 2516 C C . ASN A 1 309 ? -12.987 -3.334 24.364 1.00 90.00 309 ASN A C 1
ATOM 2518 O O . ASN A 1 309 ? -12.390 -4.176 23.705 1.00 90.00 309 ASN A O 1
ATOM 2522 N N . GLU A 1 310 ? -14.285 -3.097 24.204 1.00 90.44 310 GLU A N 1
ATOM 2523 C CA . GLU A 1 310 ? -15.135 -3.819 23.261 1.00 90.44 310 GLU A CA 1
ATOM 2524 C C . GLU A 1 310 ? -14.755 -3.507 21.809 1.00 90.44 310 GLU A C 1
ATOM 2526 O O . GLU A 1 310 ? -14.669 -4.409 20.979 1.00 90.44 310 GLU A O 1
ATOM 2531 N N . PHE A 1 311 ? -14.480 -2.239 21.496 1.00 91.56 311 PHE A N 1
ATOM 2532 C CA . PHE A 1 311 ? -14.023 -1.857 20.162 1.00 91.56 311 PHE A CA 1
ATOM 2533 C C . PHE A 1 311 ? -12.597 -2.334 19.878 1.00 91.56 311 PHE A C 1
ATOM 2535 O O . PHE A 1 311 ? -12.325 -2.812 18.781 1.00 91.56 311 PHE A O 1
ATOM 2542 N N . GLN A 1 312 ? -11.716 -2.293 20.876 1.00 94.75 312 GLN A N 1
ATOM 2543 C CA . GLN A 1 312 ? -10.376 -2.855 20.761 1.00 94.75 312 GLN A CA 1
ATOM 2544 C C . GLN A 1 312 ? -10.429 -4.373 20.510 1.00 94.75 312 GLN A C 1
ATOM 2546 O O . GLN A 1 312 ? -9.760 -4.864 19.606 1.00 94.75 312 GLN A O 1
ATOM 2551 N N . LEU A 1 313 ? -11.288 -5.112 21.224 1.00 95.88 313 LEU A N 1
ATOM 2552 C CA . LEU A 1 313 ? -11.530 -6.536 20.964 1.00 95.88 313 LEU A CA 1
ATOM 2553 C C . LEU A 1 313 ? -12.042 -6.775 19.539 1.00 95.88 313 LEU A C 1
ATOM 2555 O O . LEU A 1 313 ? -11.561 -7.679 18.863 1.00 95.88 313 LEU A O 1
ATOM 2559 N N . PHE A 1 314 ? -12.992 -5.961 19.071 1.00 96.19 314 PHE A N 1
ATOM 2560 C CA . PHE A 1 314 ? -13.485 -6.038 17.697 1.00 96.19 314 PHE A CA 1
ATOM 2561 C C . PHE A 1 314 ? -12.349 -5.897 16.674 1.00 96.19 314 PHE A C 1
ATOM 2563 O O . PHE A 1 314 ? -12.273 -6.705 15.751 1.00 96.19 314 PHE A O 1
ATOM 2570 N N . LEU A 1 315 ? -11.452 -4.921 16.847 1.00 96.38 315 LEU A N 1
ATOM 2571 C CA . LEU A 1 315 ? -10.314 -4.711 15.947 1.00 96.38 315 LEU A CA 1
ATOM 2572 C C . LEU A 1 315 ? -9.342 -5.891 15.968 1.00 96.38 315 LEU A C 1
ATOM 2574 O O . LEU A 1 315 ? -8.973 -6.382 14.906 1.00 96.38 315 LEU A O 1
ATOM 2578 N N . VAL A 1 316 ? -8.983 -6.386 17.156 1.00 97.31 316 VAL A N 1
ATOM 2579 C CA . VAL A 1 316 ? -8.083 -7.541 17.307 1.00 97.31 316 VAL A CA 1
ATOM 2580 C C . VAL A 1 316 ? -8.654 -8.768 16.606 1.00 97.31 316 VAL A C 1
ATOM 2582 O O . VAL A 1 316 ? -7.980 -9.366 15.773 1.00 97.31 316 VAL A O 1
ATOM 2585 N N . LEU A 1 317 ? -9.915 -9.109 16.879 1.00 97.44 317 LEU A N 1
ATOM 2586 C CA . LEU A 1 317 ? -10.573 -10.237 16.223 1.00 97.44 317 LEU A CA 1
ATOM 2587 C C . LEU A 1 317 ? -10.664 -10.035 14.710 1.00 97.44 317 LEU A C 1
ATOM 2589 O O . LEU A 1 317 ? -10.430 -10.975 13.963 1.00 97.44 317 LEU A O 1
ATOM 2593 N N . SER A 1 318 ? -10.968 -8.818 14.252 1.00 96.25 318 SER A N 1
ATOM 2594 C CA . SER A 1 318 ? -11.028 -8.508 12.820 1.00 96.25 318 SER A CA 1
ATOM 2595 C C . SER A 1 318 ? -9.685 -8.736 12.136 1.00 96.25 318 SER A C 1
ATOM 2597 O O . SER A 1 318 ? -9.657 -9.357 11.082 1.00 96.25 318 SER A O 1
ATOM 2599 N N . ILE A 1 319 ? -8.579 -8.299 12.748 1.00 95.94 319 ILE A N 1
ATOM 2600 C CA . ILE A 1 319 ? -7.230 -8.540 12.227 1.00 95.94 319 ILE A CA 1
ATOM 2601 C C . ILE A 1 319 ? -6.971 -10.043 12.099 1.00 95.94 319 ILE A C 1
ATOM 2603 O O . ILE A 1 319 ? -6.641 -10.509 11.014 1.00 95.94 319 ILE A O 1
ATOM 2607 N N . PHE A 1 320 ? -7.172 -10.813 13.174 1.00 96.50 320 PHE A N 1
ATOM 2608 C CA . PHE A 1 320 ? -6.918 -12.254 13.143 1.00 96.50 320 PHE A CA 1
ATOM 2609 C C . PHE A 1 320 ? -7.807 -12.986 12.134 1.00 96.50 320 PHE A C 1
ATOM 2611 O O . PHE A 1 320 ? -7.297 -13.796 11.368 1.00 96.50 320 PHE A O 1
ATOM 2618 N N . PHE A 1 321 ? -9.108 -12.700 12.089 1.00 96.12 321 PHE A N 1
ATOM 2619 C CA . PHE A 1 321 ? -10.021 -13.400 11.186 1.00 96.12 321 PHE A CA 1
ATOM 2620 C C . PHE A 1 321 ? -9.811 -13.026 9.721 1.00 96.12 321 PHE A C 1
ATOM 2622 O O . PHE A 1 321 ? -9.768 -13.920 8.882 1.00 96.12 321 PHE A O 1
ATOM 2629 N N . VAL A 1 322 ? -9.624 -11.742 9.398 1.00 93.69 322 VAL A N 1
ATOM 2630 C CA . VAL A 1 322 ? -9.366 -11.307 8.015 1.00 93.69 322 VAL A CA 1
ATOM 2631 C C . VAL A 1 322 ? -8.060 -11.899 7.489 1.00 93.69 322 VAL A C 1
ATOM 2633 O O . VAL A 1 322 ? -8.031 -12.407 6.372 1.00 93.69 322 VAL A O 1
ATOM 2636 N N . SER A 1 323 ? -7.002 -11.914 8.306 1.00 93.00 323 SER A N 1
ATOM 2637 C CA . SER A 1 323 ? -5.722 -12.543 7.953 1.00 93.00 323 SER A CA 1
ATOM 2638 C C . SER A 1 323 ? -5.792 -14.062 7.771 1.00 93.00 323 SER A C 1
ATOM 2640 O O . SER A 1 323 ? -4.822 -14.638 7.295 1.00 93.00 323 SER A O 1
ATOM 2642 N N . ASN A 1 324 ? -6.889 -14.707 8.178 1.00 94.12 324 ASN A N 1
ATOM 2643 C CA . ASN A 1 324 ? -7.054 -16.161 8.173 1.00 94.12 324 ASN A CA 1
ATOM 2644 C C . ASN A 1 324 ? -8.256 -16.633 7.348 1.00 94.12 324 ASN A C 1
ATOM 2646 O O . ASN A 1 324 ? -8.698 -17.773 7.515 1.00 94.12 324 ASN A O 1
ATOM 2650 N N . ILE A 1 325 ? -8.826 -15.788 6.478 1.00 93.19 325 ILE A N 1
ATOM 2651 C CA . ILE A 1 325 ? -9.970 -16.161 5.619 1.00 93.19 325 ILE A CA 1
ATOM 2652 C C . ILE A 1 325 ? -9.668 -17.456 4.848 1.00 93.19 325 ILE A C 1
ATOM 2654 O O . ILE A 1 325 ? -10.538 -18.329 4.761 1.00 93.19 325 ILE A O 1
ATOM 2658 N N . HIS A 1 326 ? -8.418 -17.607 4.400 1.00 91.69 326 HIS A N 1
ATOM 2659 C CA . HIS A 1 326 ? -7.897 -18.764 3.673 1.00 91.69 326 HIS A CA 1
ATOM 2660 C C . HIS A 1 326 ? -7.879 -20.063 4.473 1.00 91.69 326 HIS A C 1
ATOM 2662 O O . HIS A 1 326 ? -7.980 -21.127 3.879 1.00 91.69 326 HIS A O 1
ATOM 2668 N N . VAL A 1 327 ? -7.821 -20.011 5.806 1.00 94.19 327 VAL A N 1
ATOM 2669 C CA . VAL A 1 327 ? -7.855 -21.225 6.640 1.00 94.19 327 VAL A CA 1
ATOM 2670 C C . VAL A 1 327 ? -9.122 -22.028 6.362 1.00 94.19 327 VAL A C 1
ATOM 2672 O O . VAL A 1 327 ? -9.065 -23.249 6.245 1.00 94.19 327 VAL A O 1
ATOM 2675 N N . PHE A 1 328 ? -10.255 -21.346 6.182 1.00 94.44 328 PHE A N 1
ATOM 2676 C CA . PHE A 1 328 ? -11.500 -21.996 5.791 1.00 94.44 328 PHE A CA 1
ATOM 2677 C C . PHE A 1 328 ? -11.677 -22.050 4.270 1.00 94.44 328 PHE A C 1
ATOM 2679 O O . PHE A 1 328 ? -12.092 -23.083 3.757 1.00 94.44 328 PHE A O 1
ATOM 2686 N N . SER A 1 329 ? -11.356 -20.977 3.533 1.00 93.06 329 SER A N 1
ATOM 2687 C CA . SER A 1 329 ? -11.599 -20.953 2.083 1.00 93.06 329 SER A CA 1
ATOM 2688 C C . SER A 1 329 ? -10.607 -21.760 1.244 1.00 93.06 329 SER A C 1
ATOM 2690 O O . SER A 1 329 ? -10.833 -21.948 0.055 1.00 93.06 329 SER A O 1
ATOM 2692 N N . GLY A 1 330 ? -9.486 -22.189 1.827 1.00 90.38 330 GLY A N 1
ATOM 2693 C CA . GLY A 1 330 ? -8.384 -22.884 1.155 1.00 90.38 330 GLY A CA 1
ATOM 2694 C C . GLY A 1 330 ? -7.551 -22.014 0.218 1.00 90.38 330 GLY A C 1
ATOM 2695 O O . GLY A 1 330 ? -6.562 -22.486 -0.342 1.00 90.38 330 GLY A O 1
ATOM 2696 N N . VAL A 1 331 ? -7.932 -20.748 0.043 1.00 88.38 331 VAL A N 1
ATOM 2697 C CA . VAL A 1 331 ? -7.343 -19.834 -0.936 1.00 88.38 331 VAL A CA 1
ATOM 2698 C C . VAL A 1 331 ? -7.115 -18.470 -0.323 1.00 88.38 331 VAL A C 1
ATOM 2700 O O . VAL A 1 331 ? -8.023 -17.880 0.268 1.00 88.38 331 VAL A O 1
ATOM 2703 N N . MET A 1 332 ? -5.907 -17.959 -0.534 1.00 84.50 332 MET A N 1
ATOM 2704 C CA . MET A 1 332 ? -5.518 -16.592 -0.248 1.00 84.50 332 MET A CA 1
ATOM 2705 C C . MET A 1 332 ? -5.072 -15.901 -1.528 1.00 84.50 332 MET A C 1
ATOM 2707 O O . MET A 1 332 ? -4.227 -16.415 -2.262 1.00 84.50 332 MET A O 1
ATOM 2711 N N . LEU A 1 333 ? -5.609 -14.707 -1.761 1.00 81.69 333 LEU A N 1
ATOM 2712 C CA . LEU A 1 333 ? -5.114 -13.826 -2.809 1.00 81.69 333 LEU A CA 1
ATOM 2713 C C . LEU A 1 333 ? -4.052 -12.897 -2.224 1.00 81.69 333 LEU A C 1
ATOM 2715 O O . LEU A 1 333 ? -4.201 -12.460 -1.096 1.00 81.69 333 LEU A O 1
ATOM 2719 N N . SER A 1 334 ? -2.972 -12.642 -2.957 1.00 80.69 334 SER A N 1
ATOM 2720 C CA . SER A 1 334 ? -1.795 -11.838 -2.591 1.00 80.69 334 SER A CA 1
ATOM 2721 C C . SER A 1 334 ? -1.615 -11.559 -1.097 1.00 80.69 334 SER A C 1
ATOM 2723 O O . SER A 1 334 ? -2.017 -10.515 -0.575 1.00 80.69 334 SER A O 1
ATOM 2725 N N . TYR A 1 335 ? -0.968 -12.501 -0.410 1.00 80.81 335 TYR A N 1
ATOM 2726 C CA . TYR A 1 335 ? -0.731 -12.444 1.033 1.00 80.81 335 TYR A CA 1
ATOM 2727 C C . TYR A 1 335 ? -0.170 -11.100 1.508 1.00 80.81 335 TYR A C 1
ATOM 2729 O O . TYR A 1 335 ? -0.699 -10.472 2.428 1.00 80.81 335 TYR A O 1
ATOM 2737 N N . LYS A 1 336 ? 0.882 -10.657 0.815 1.00 83.75 336 LYS A N 1
ATOM 2738 C CA . LYS A 1 336 ? 1.546 -9.367 0.988 1.00 83.75 336 LYS A CA 1
ATOM 2739 C C . LYS A 1 336 ? 0.530 -8.222 1.050 1.00 83.75 336 LYS A C 1
ATOM 2741 O O . LYS A 1 336 ? 0.486 -7.481 2.029 1.00 83.75 336 LYS A O 1
ATOM 2746 N N . ASN A 1 337 ? -0.339 -8.127 0.044 1.00 84.38 337 ASN A N 1
ATOM 2747 C CA . ASN A 1 337 ? -1.233 -6.986 -0.134 1.00 84.38 337 ASN A CA 1
ATOM 2748 C C . ASN A 1 337 ? -2.310 -6.911 0.960 1.00 84.38 337 ASN A C 1
ATOM 2750 O O . ASN A 1 337 ? -2.706 -5.815 1.354 1.00 84.38 337 ASN A O 1
ATOM 2754 N N . TYR A 1 338 ? -2.754 -8.049 1.508 1.00 85.69 338 TYR A N 1
ATOM 2755 C CA . TYR A 1 338 ? -3.652 -8.059 2.672 1.00 85.69 338 TYR A CA 1
ATOM 2756 C C . TYR A 1 338 ? -2.993 -7.479 3.922 1.00 85.69 338 TYR A C 1
ATOM 2758 O O . TYR A 1 338 ? -3.626 -6.723 4.670 1.00 85.69 338 TYR A O 1
ATOM 2766 N N . MET A 1 339 ? -1.734 -7.850 4.157 1.00 89.31 339 MET A N 1
ATOM 2767 C CA . MET A 1 339 ? -0.987 -7.392 5.323 1.00 89.31 339 MET A CA 1
ATOM 2768 C C . MET A 1 339 ? -0.663 -5.899 5.214 1.00 89.31 339 MET A C 1
ATOM 2770 O O . MET A 1 339 ? -0.931 -5.149 6.155 1.00 89.31 339 MET A O 1
ATOM 2774 N N . ASP A 1 340 ? -0.190 -5.466 4.044 1.00 87.19 340 ASP A N 1
ATOM 2775 C CA . ASP A 1 340 ? 0.199 -4.086 3.752 1.00 87.19 340 ASP A CA 1
ATOM 2776 C C . ASP A 1 340 ? -0.996 -3.115 3.684 1.00 87.19 340 ASP A C 1
ATOM 2778 O O . ASP A 1 340 ? -0.985 -2.064 4.330 1.00 87.19 340 ASP A O 1
ATOM 2782 N N . TYR A 1 341 ? -2.054 -3.458 2.940 1.00 85.75 341 TYR A N 1
ATOM 2783 C CA . TYR A 1 341 ? -3.140 -2.520 2.611 1.00 85.75 341 TYR A CA 1
ATOM 2784 C C . TYR A 1 341 ? -4.422 -2.710 3.419 1.00 85.75 341 TYR A C 1
ATOM 2786 O O . TYR A 1 341 ? -5.374 -1.966 3.221 1.00 85.75 341 TYR A O 1
ATOM 2794 N N . GLY A 1 342 ? -4.495 -3.688 4.319 1.00 88.12 342 GLY A N 1
ATOM 2795 C CA . GLY A 1 342 ? -5.696 -3.928 5.123 1.00 88.12 342 GLY A CA 1
ATOM 2796 C C . GLY A 1 342 ? -5.379 -4.067 6.603 1.00 88.12 342 GLY A C 1
ATOM 2797 O O . GLY A 1 342 ? -5.772 -3.244 7.433 1.00 88.12 342 GLY A O 1
ATOM 2798 N N . VAL A 1 343 ? -4.641 -5.120 6.935 1.00 91.50 343 VAL A N 1
ATOM 2799 C CA . VAL A 1 343 ? -4.365 -5.521 8.318 1.00 91.50 343 VAL A CA 1
ATOM 2800 C C . VAL A 1 343 ? -3.485 -4.501 9.044 1.00 91.50 343 VAL A C 1
ATOM 2802 O O . VAL A 1 343 ? -3.791 -4.150 10.187 1.00 91.50 343 VAL A O 1
ATOM 2805 N N . GLY A 1 344 ? -2.456 -3.956 8.384 1.00 91.62 344 GLY A N 1
ATOM 2806 C CA . GLY A 1 344 ? -1.608 -2.903 8.951 1.00 91.62 344 GLY A CA 1
ATOM 2807 C C . GLY A 1 344 ? -2.401 -1.659 9.372 1.00 91.62 344 GLY A C 1
ATOM 2808 O O . GLY A 1 344 ? -2.198 -1.131 10.466 1.00 91.62 344 GLY A O 1
ATOM 2809 N N . PHE A 1 345 ? -3.391 -1.254 8.569 1.00 90.94 345 PHE A N 1
ATOM 2810 C CA . PHE A 1 345 ? -4.285 -0.135 8.887 1.00 90.94 345 PHE A CA 1
ATOM 2811 C C . PHE A 1 345 ? -5.170 -0.408 10.099 1.00 90.94 345 PHE A C 1
ATOM 2813 O O . PHE A 1 345 ? -5.316 0.459 10.962 1.00 90.94 345 PHE A O 1
ATOM 2820 N N . LEU A 1 346 ? -5.737 -1.613 10.208 1.00 93.62 346 LEU A N 1
ATOM 2821 C CA . LEU A 1 346 ? -6.490 -2.006 11.401 1.00 93.62 346 LEU A CA 1
ATOM 2822 C C . LEU A 1 346 ? -5.600 -2.000 12.654 1.00 93.62 346 LEU A C 1
ATOM 2824 O O . LEU A 1 346 ? -6.055 -1.568 13.716 1.00 93.62 346 LEU A O 1
ATOM 2828 N N . GLY A 1 347 ? -4.330 -2.402 12.526 1.00 94.69 347 GLY A N 1
ATOM 2829 C CA . GLY A 1 347 ? -3.315 -2.266 13.576 1.00 94.69 347 GLY A CA 1
ATOM 2830 C C . GLY A 1 347 ? -3.115 -0.809 14.014 1.00 94.69 347 GLY A C 1
ATOM 2831 O O . GLY A 1 347 ? -3.116 -0.514 15.212 1.00 94.69 347 GLY A O 1
ATOM 2832 N N . GLY A 1 348 ? -3.052 0.114 13.053 1.00 94.25 348 GLY A N 1
ATOM 2833 C CA . GLY A 1 348 ? -3.019 1.561 13.280 1.00 94.25 348 GLY A CA 1
ATOM 2834 C C . GLY A 1 348 ? -4.242 2.125 13.997 1.00 94.25 348 GLY A C 1
ATOM 2835 O O . GLY A 1 348 ? -4.125 2.891 14.956 1.00 94.25 348 GLY A O 1
ATOM 2836 N N . VAL A 1 349 ? -5.439 1.712 13.576 1.00 94.62 349 VAL A N 1
ATOM 2837 C CA . VAL A 1 349 ? -6.691 2.093 14.248 1.00 94.62 349 VAL A CA 1
ATOM 2838 C C . VAL A 1 349 ? -6.705 1.562 15.685 1.00 94.62 349 VAL A C 1
ATOM 2840 O O . VAL A 1 349 ? -7.083 2.290 16.602 1.00 94.62 349 VAL A O 1
ATOM 2843 N N . SER A 1 350 ? -6.232 0.332 15.900 1.00 96.56 350 SER A N 1
ATOM 2844 C CA . SER A 1 350 ? -6.059 -0.274 17.225 1.00 96.56 350 SER A CA 1
ATOM 2845 C C . SER A 1 350 ? -5.107 0.543 18.115 1.00 96.56 350 SER A C 1
ATOM 2847 O O . SER A 1 350 ? -5.436 0.822 19.269 1.00 96.56 350 SER A O 1
ATOM 2849 N N . LEU A 1 351 ? -3.977 1.022 17.576 1.00 96.88 351 LEU A N 1
ATOM 2850 C CA . LEU A 1 351 ? -3.079 1.932 18.297 1.00 96.88 351 LEU A CA 1
ATOM 2851 C C . LEU A 1 351 ? -3.808 3.202 18.748 1.00 96.88 351 LEU A C 1
ATOM 2853 O O . LEU A 1 351 ? -3.714 3.593 19.908 1.00 96.88 351 LEU A O 1
ATOM 2857 N N . ILE A 1 352 ? -4.574 3.842 17.868 1.00 95.06 352 ILE A N 1
ATOM 2858 C CA . ILE A 1 352 ? -5.265 5.095 18.205 1.00 95.06 352 ILE A CA 1
ATOM 2859 C C . ILE A 1 352 ? -6.358 4.889 19.242 1.00 95.06 352 ILE A C 1
ATOM 2861 O O . ILE A 1 352 ? -6.522 5.736 20.119 1.00 95.06 352 ILE A O 1
ATOM 2865 N N . VAL A 1 353 ? -7.099 3.782 19.178 1.00 93.94 353 VAL A N 1
ATOM 2866 C CA . VAL A 1 353 ? -8.095 3.441 20.203 1.00 93.94 353 VAL A CA 1
ATOM 2867 C C . VAL A 1 353 ? -7.426 3.330 21.569 1.00 93.94 353 VAL A C 1
ATOM 2869 O O . VAL A 1 353 ? -7.915 3.921 22.535 1.00 93.94 353 VAL A O 1
ATOM 2872 N N . PHE A 1 354 ? -6.274 2.663 21.632 1.00 95.38 354 PHE A N 1
ATOM 2873 C CA . PHE A 1 354 ? -5.478 2.555 22.848 1.00 95.38 354 PHE A CA 1
ATOM 2874 C C . PHE A 1 354 ? -4.938 3.915 23.328 1.00 95.38 354 PHE A C 1
ATOM 2876 O O . PHE A 1 354 ? -5.125 4.279 24.490 1.00 95.38 354 PHE A O 1
ATOM 2883 N N . LEU A 1 355 ? -4.330 4.720 22.451 1.00 94.25 355 LEU A N 1
ATOM 2884 C CA . LEU A 1 355 ? -3.816 6.048 22.818 1.00 94.25 355 LEU A CA 1
ATOM 2885 C C . LEU A 1 355 ? -4.941 6.975 23.291 1.00 94.25 355 LEU A C 1
ATOM 2887 O O . LEU A 1 355 ? -4.818 7.645 24.316 1.00 94.25 355 LEU A O 1
ATOM 2891 N N . GLN A 1 356 ? -6.078 6.975 22.598 1.00 91.62 356 GLN A N 1
ATOM 2892 C CA . GLN A 1 356 ? -7.253 7.735 23.005 1.00 91.62 356 GLN A CA 1
ATOM 2893 C C . GLN A 1 356 ? -7.782 7.256 24.362 1.00 91.62 356 GLN A C 1
ATOM 2895 O O . GLN A 1 356 ? -8.170 8.091 25.181 1.00 91.62 356 GLN A O 1
ATOM 2900 N N . PHE A 1 357 ? -7.761 5.947 24.637 1.00 91.62 357 PHE A N 1
ATOM 2901 C CA . PHE A 1 357 ? -8.084 5.407 25.956 1.00 91.62 357 PHE A CA 1
ATOM 2902 C C . PHE A 1 357 ? -7.153 5.975 27.036 1.00 91.62 357 PHE A C 1
ATOM 2904 O O . PHE A 1 357 ? -7.653 6.466 28.052 1.00 91.62 357 PHE A O 1
ATOM 2911 N N . LEU A 1 358 ? -5.833 5.984 26.817 1.00 91.75 358 LEU A N 1
ATOM 2912 C CA . LEU A 1 358 ? -4.872 6.542 27.776 1.00 91.75 358 LEU A CA 1
ATOM 2913 C C . LEU A 1 358 ? -5.128 8.033 28.036 1.00 91.75 358 LEU A C 1
ATOM 2915 O O . LEU A 1 358 ? -5.172 8.470 29.188 1.00 91.75 358 LEU A O 1
ATOM 2919 N N . LEU A 1 359 ? -5.336 8.808 26.968 1.00 88.69 359 LEU A N 1
ATOM 2920 C CA . LEU A 1 359 ? -5.520 10.258 27.035 1.00 88.69 359 LEU A CA 1
ATOM 2921 C C . LEU A 1 359 ? -6.836 10.649 27.720 1.00 88.69 359 LEU A C 1
ATOM 2923 O O . LEU A 1 359 ? -6.845 11.520 28.589 1.00 88.69 359 LEU A O 1
ATOM 2927 N N . VAL A 1 360 ? -7.951 10.003 27.367 1.00 86.62 360 VAL A N 1
ATOM 2928 C CA . VAL A 1 360 ? -9.271 10.299 27.957 1.00 86.62 360 VAL A CA 1
ATOM 2929 C C . VAL A 1 360 ? -9.307 9.938 29.439 1.00 86.62 360 VAL A C 1
ATOM 2931 O O . VAL A 1 360 ? -9.862 10.691 30.241 1.00 86.62 360 VAL A O 1
ATOM 2934 N N . ASN A 1 361 ? -8.679 8.823 29.816 1.00 86.25 361 ASN A N 1
ATOM 2935 C CA . ASN A 1 361 ? -8.628 8.368 31.204 1.00 86.25 361 ASN A CA 1
ATOM 2936 C C . ASN A 1 361 ? -7.503 9.015 32.022 1.00 86.25 361 ASN A C 1
ATOM 2938 O O . ASN A 1 361 ? -7.390 8.734 33.213 1.00 86.25 361 ASN A O 1
ATOM 2942 N N . ARG A 1 362 ? -6.710 9.911 31.416 1.00 86.62 362 ARG A N 1
ATOM 2943 C CA . ARG A 1 362 ? -5.593 10.618 32.061 1.00 86.62 362 ARG A CA 1
ATOM 2944 C C . ARG A 1 362 ? -4.579 9.669 32.704 1.00 86.62 362 ARG A C 1
ATOM 2946 O O . ARG A 1 362 ? -4.077 9.943 33.791 1.00 86.62 362 ARG A O 1
ATOM 2953 N N . VAL A 1 363 ? -4.298 8.549 32.041 1.00 88.62 363 VAL A N 1
ATOM 2954 C CA . VAL A 1 363 ? -3.283 7.601 32.511 1.00 88.62 363 VAL A CA 1
ATOM 2955 C C . VAL A 1 363 ? -1.942 8.327 32.582 1.00 88.62 363 VAL A C 1
ATOM 2957 O O . VAL A 1 363 ? -1.554 9.008 31.628 1.00 88.62 363 VAL A O 1
ATOM 2960 N N . PHE A 1 364 ? -1.247 8.206 33.715 1.00 88.50 364 PHE A N 1
ATOM 2961 C CA . PHE A 1 364 ? 0.079 8.793 33.887 1.00 88.50 364 PHE A CA 1
ATOM 2962 C C . PHE A 1 364 ? 1.007 8.323 32.755 1.00 88.50 364 PHE A C 1
ATOM 2964 O O . PHE A 1 364 ? 1.049 7.138 32.434 1.00 88.50 364 PHE A O 1
ATOM 2971 N N . GLY A 1 365 ? 1.693 9.262 32.098 1.00 89.75 365 GLY A N 1
ATOM 2972 C CA . GLY A 1 365 ? 2.539 8.970 30.936 1.00 89.75 365 GLY A CA 1
ATOM 2973 C C . GLY A 1 365 ? 1.803 8.767 29.602 1.00 89.75 365 GLY A C 1
ATOM 2974 O O . GLY A 1 365 ? 2.464 8.598 28.585 1.00 89.75 365 GLY A O 1
ATOM 2975 N N . GLY A 1 366 ? 0.467 8.848 29.532 1.00 89.25 366 GLY A N 1
ATOM 2976 C CA . GLY A 1 366 ? -0.274 8.628 28.277 1.00 89.25 366 GLY A CA 1
ATOM 2977 C C . GLY A 1 366 ? 0.110 9.579 27.130 1.00 89.25 366 GLY A C 1
ATOM 2978 O O . GLY A 1 366 ? 0.158 9.170 25.969 1.00 89.25 366 GLY A O 1
ATOM 2979 N N . VAL A 1 367 ? 0.444 10.836 27.452 1.00 90.06 367 VAL A N 1
ATOM 2980 C CA . VAL A 1 367 ? 0.980 11.806 26.477 1.00 90.06 367 VAL A CA 1
ATOM 2981 C C . VAL A 1 367 ? 2.366 11.383 25.999 1.00 90.06 367 VAL A C 1
ATOM 2983 O O . VAL A 1 367 ? 2.600 11.369 24.798 1.00 90.06 367 VAL A O 1
ATOM 2986 N N . LEU A 1 368 ? 3.251 10.979 26.917 1.00 92.38 368 LEU A N 1
ATOM 2987 C CA . LEU A 1 368 ? 4.592 10.500 26.580 1.00 92.38 368 LEU A CA 1
ATOM 2988 C C . LEU A 1 368 ? 4.522 9.287 25.647 1.00 92.38 368 LEU A C 1
ATOM 2990 O O . LEU A 1 368 ? 5.160 9.294 24.604 1.00 92.38 368 LEU A O 1
ATOM 2994 N N . VAL A 1 369 ? 3.690 8.291 25.972 1.00 94.31 369 VAL A N 1
ATOM 2995 C CA . VAL A 1 369 ? 3.474 7.107 25.124 1.00 94.31 369 VAL A CA 1
ATOM 2996 C C . VAL A 1 369 ? 2.980 7.509 23.732 1.00 94.31 369 VAL A C 1
ATOM 2998 O O . VAL A 1 369 ? 3.494 7.013 22.734 1.00 94.31 369 VAL A O 1
ATOM 3001 N N . SER A 1 370 ? 2.028 8.446 23.649 1.00 92.44 370 SER A N 1
ATOM 3002 C CA . SER A 1 370 ? 1.528 8.951 22.362 1.00 92.44 370 SER A CA 1
ATOM 3003 C C . SER A 1 370 ? 2.641 9.608 21.542 1.00 92.44 370 SER A C 1
ATOM 3005 O O . SER A 1 370 ? 2.794 9.299 20.363 1.00 92.44 370 SER A O 1
ATOM 3007 N N . THR A 1 371 ? 3.444 10.472 22.168 1.00 92.19 371 THR A N 1
ATOM 3008 C CA . THR A 1 371 ? 4.584 11.134 21.522 1.00 92.19 371 THR A CA 1
ATOM 3009 C C . THR A 1 371 ? 5.627 10.123 21.056 1.00 92.19 371 THR A C 1
ATOM 3011 O O . THR A 1 371 ? 6.075 10.215 19.920 1.00 92.19 371 THR A O 1
ATOM 3014 N N . LEU A 1 372 ? 5.968 9.125 21.878 1.00 95.12 372 LEU A N 1
ATOM 3015 C CA . LEU A 1 372 ? 6.943 8.089 21.526 1.00 95.12 372 LEU A CA 1
ATOM 3016 C C . LEU A 1 372 ? 6.508 7.286 20.298 1.00 95.12 372 LEU A C 1
ATOM 3018 O O . LEU A 1 372 ? 7.315 7.093 19.393 1.00 95.12 372 LEU A O 1
ATOM 3022 N N . PHE A 1 373 ? 5.239 6.872 20.218 1.00 95.25 373 PHE A N 1
ATOM 3023 C CA . PHE A 1 373 ? 4.726 6.195 19.023 1.00 95.25 373 PHE A CA 1
ATOM 3024 C C . PHE A 1 373 ? 4.728 7.104 17.790 1.00 95.25 373 PHE A C 1
ATOM 3026 O O . PHE A 1 373 ? 5.081 6.645 16.706 1.00 95.25 373 PHE A O 1
ATOM 3033 N N . GLY A 1 374 ? 4.378 8.385 17.947 1.00 94.19 374 GLY A N 1
ATOM 3034 C CA . GLY A 1 374 ? 4.472 9.365 16.863 1.00 94.19 374 GLY A CA 1
ATOM 3035 C C . GLY A 1 374 ? 5.903 9.512 16.340 1.00 94.19 374 GLY A C 1
ATOM 3036 O O . GLY A 1 374 ? 6.135 9.375 15.141 1.00 94.19 374 GLY A O 1
ATOM 3037 N N . CYS A 1 375 ? 6.869 9.715 17.239 1.00 94.50 375 CYS A N 1
ATOM 3038 C CA . CYS A 1 375 ? 8.291 9.804 16.905 1.00 94.50 375 CYS A CA 1
ATOM 3039 C C . CYS A 1 375 ? 8.816 8.516 16.261 1.00 94.50 375 CYS A C 1
ATOM 3041 O O . CYS A 1 375 ? 9.560 8.593 15.288 1.00 94.50 375 CYS A O 1
ATOM 3043 N N . LEU A 1 376 ? 8.418 7.344 16.768 1.00 95.00 376 LEU A N 1
ATOM 3044 C CA . LEU A 1 376 ? 8.822 6.053 16.215 1.00 95.00 376 LEU A CA 1
ATOM 3045 C C . LEU A 1 376 ? 8.327 5.884 14.776 1.00 95.00 376 LEU A C 1
ATOM 3047 O O . LEU A 1 376 ? 9.128 5.580 13.900 1.00 95.00 376 LEU A O 1
ATOM 3051 N N . ILE A 1 377 ? 7.036 6.117 14.519 1.00 94.19 377 ILE A N 1
ATOM 3052 C CA . ILE A 1 377 ? 6.459 6.004 13.170 1.00 94.19 377 ILE A CA 1
ATOM 3053 C C . ILE A 1 377 ? 7.156 6.960 12.201 1.00 94.19 377 ILE A C 1
ATOM 3055 O O . ILE A 1 377 ? 7.514 6.558 11.096 1.00 94.19 377 ILE A O 1
ATOM 3059 N N . LEU A 1 378 ? 7.387 8.206 12.614 1.00 93.06 378 LEU A N 1
ATOM 3060 C CA . LEU A 1 378 ? 8.075 9.196 11.791 1.00 93.06 378 LEU A CA 1
ATOM 3061 C C . LEU A 1 378 ? 9.532 8.801 11.507 1.00 93.06 378 LEU A C 1
ATOM 3063 O O . LEU A 1 378 ? 9.978 8.899 10.369 1.00 93.06 378 LEU A O 1
ATOM 3067 N N . CYS A 1 379 ? 10.257 8.318 12.518 1.00 93.38 379 CYS A N 1
ATOM 3068 C CA . CYS A 1 379 ? 11.634 7.849 12.373 1.00 93.38 379 CYS A CA 1
ATOM 3069 C C . CYS A 1 379 ? 11.733 6.664 11.403 1.00 93.38 379 CYS A C 1
ATOM 3071 O O . CYS A 1 379 ? 12.555 6.678 10.488 1.00 93.38 379 CYS A O 1
ATOM 3073 N N . LEU A 1 380 ? 10.850 5.673 11.559 1.00 92.38 380 LEU A N 1
ATOM 3074 C CA . LEU A 1 380 ? 10.774 4.521 10.661 1.00 92.38 380 LEU A CA 1
ATOM 3075 C C . LEU A 1 380 ? 10.398 4.936 9.238 1.00 92.38 380 LEU A C 1
ATOM 3077 O O . LEU A 1 380 ? 10.986 4.434 8.290 1.00 92.38 380 LEU A O 1
ATOM 3081 N N . THR A 1 381 ? 9.468 5.881 9.090 1.00 90.94 381 THR A N 1
ATOM 3082 C CA . THR A 1 381 ? 9.084 6.419 7.779 1.00 90.94 381 THR A CA 1
ATOM 3083 C C . THR A 1 381 ? 10.279 7.086 7.102 1.00 90.94 381 THR A C 1
ATOM 3085 O O . THR A 1 381 ? 10.612 6.730 5.980 1.00 90.94 381 THR A O 1
ATOM 3088 N N . LEU A 1 382 ? 10.971 7.999 7.788 1.00 90.94 382 LEU A N 1
ATOM 3089 C CA . LEU A 1 382 ? 12.157 8.676 7.253 1.00 90.94 382 LEU A CA 1
ATOM 3090 C C . LEU A 1 382 ? 13.226 7.679 6.797 1.00 90.94 382 LEU A C 1
ATOM 3092 O O . LEU A 1 382 ? 13.709 7.776 5.672 1.00 90.94 382 LEU A O 1
ATOM 3096 N N . ASN A 1 383 ? 13.543 6.693 7.636 1.00 89.94 383 ASN A N 1
ATOM 3097 C CA . ASN A 1 383 ? 14.523 5.659 7.309 1.00 89.94 383 ASN A CA 1
ATOM 3098 C C . ASN A 1 383 ? 14.088 4.830 6.087 1.00 89.94 383 ASN A C 1
ATOM 3100 O O . ASN A 1 383 ? 14.859 4.650 5.150 1.00 89.94 383 ASN A O 1
ATOM 3104 N N . ALA A 1 384 ? 12.822 4.412 6.039 1.00 87.19 384 ALA A N 1
ATOM 3105 C CA . ALA A 1 384 ? 12.278 3.648 4.919 1.00 87.19 384 ALA A CA 1
ATOM 3106 C C . ALA A 1 384 ? 12.285 4.412 3.580 1.00 87.19 384 ALA A C 1
ATOM 3108 O O . ALA A 1 384 ? 12.333 3.798 2.516 1.00 87.19 384 ALA A O 1
ATOM 3109 N N . TYR A 1 385 ? 12.268 5.746 3.624 1.00 86.19 385 TYR A N 1
ATOM 3110 C CA . TYR A 1 385 ? 12.426 6.620 2.457 1.00 86.19 385 TYR A CA 1
ATOM 3111 C C . TYR A 1 385 ? 13.883 7.054 2.204 1.00 86.19 385 TYR A C 1
ATOM 3113 O O . TYR A 1 385 ? 14.133 7.908 1.354 1.00 86.19 385 TYR A O 1
ATOM 3121 N N . GLY A 1 386 ? 14.849 6.437 2.892 1.00 88.69 386 GLY A N 1
ATOM 3122 C CA . GLY A 1 386 ? 16.282 6.592 2.643 1.00 88.69 386 GLY A CA 1
ATOM 3123 C C . GLY A 1 386 ? 16.979 7.656 3.489 1.00 88.69 386 GLY A C 1
ATOM 3124 O O . GLY A 1 386 ? 18.138 7.961 3.229 1.00 88.69 386 GLY A O 1
ATOM 3125 N N . PHE A 1 387 ? 16.319 8.253 4.484 1.00 91.62 387 PHE A N 1
ATOM 3126 C CA . PHE A 1 387 ? 16.948 9.275 5.322 1.00 91.62 387 PHE A CA 1
ATOM 3127 C C . PHE A 1 387 ? 17.944 8.669 6.324 1.00 91.62 387 PHE A C 1
ATOM 3129 O O . PHE A 1 387 ? 17.563 7.918 7.227 1.00 91.62 387 PHE A O 1
ATOM 3136 N N . SER A 1 388 ? 19.216 9.059 6.217 1.00 91.31 388 SER A N 1
ATOM 3137 C CA . SER A 1 388 ? 20.254 8.794 7.213 1.00 91.31 388 SER A CA 1
ATOM 3138 C C . SER A 1 388 ? 20.264 9.903 8.263 1.00 91.31 388 SER A C 1
ATOM 3140 O O . SER A 1 388 ? 20.724 11.017 8.019 1.00 91.31 388 SER A O 1
ATOM 3142 N N . PHE A 1 389 ? 19.821 9.584 9.483 1.00 89.06 389 PHE A N 1
ATOM 3143 C CA . PHE A 1 389 ? 19.937 10.500 10.625 1.00 89.06 389 PHE A CA 1
ATOM 3144 C C . PHE A 1 389 ? 21.390 10.796 11.011 1.00 89.06 389 PHE A C 1
ATOM 3146 O O . PHE A 1 389 ? 21.660 11.845 11.590 1.00 89.06 389 PHE A O 1
ATOM 3153 N N . LYS A 1 390 ? 22.312 9.871 10.715 1.00 91.31 390 LYS A N 1
ATOM 3154 C CA . LYS A 1 390 ? 23.739 10.026 11.011 1.00 91.31 390 LYS A CA 1
ATOM 3155 C C . LYS A 1 390 ? 24.375 11.077 10.105 1.00 91.31 390 LYS A C 1
ATOM 3157 O O . LYS A 1 390 ? 25.141 11.904 10.585 1.00 91.31 390 LYS A O 1
ATOM 3162 N N . ASP A 1 391 ? 24.042 11.024 8.821 1.00 91.19 391 ASP A N 1
ATOM 3163 C CA . ASP A 1 391 ? 24.712 11.812 7.786 1.00 91.19 391 ASP A CA 1
ATOM 3164 C C . ASP A 1 391 ? 23.892 13.044 7.366 1.00 91.19 391 ASP A C 1
ATOM 3166 O O . ASP A 1 391 ? 24.399 13.908 6.659 1.00 91.19 391 ASP A O 1
ATOM 3170 N N . GLY A 1 392 ? 22.636 13.158 7.822 1.00 92.00 392 GLY A N 1
ATOM 3171 C CA . GLY A 1 392 ? 21.778 14.299 7.499 1.00 92.00 392 GLY A CA 1
ATOM 3172 C C . GLY A 1 392 ? 21.330 14.339 6.042 1.00 92.00 392 GLY A C 1
ATOM 3173 O O . GLY A 1 392 ? 21.053 15.415 5.510 1.00 92.00 392 GLY A O 1
ATOM 3174 N N . GLU A 1 393 ? 21.278 13.186 5.377 1.00 94.00 393 GLU A N 1
ATOM 3175 C CA . GLU A 1 393 ? 21.000 13.083 3.946 1.00 94.00 393 GLU A CA 1
ATOM 3176 C C . GLU A 1 393 ? 19.975 11.996 3.624 1.00 94.00 393 GLU A C 1
ATOM 3178 O O . GLU A 1 393 ? 19.858 10.997 4.330 1.00 94.00 393 GLU A O 1
ATOM 3183 N N . TYR A 1 394 ? 19.234 12.180 2.533 1.00 91.62 394 TYR A N 1
ATOM 3184 C CA . TYR A 1 394 ? 18.499 11.092 1.895 1.00 91.62 394 TYR A CA 1
ATOM 3185 C C . TYR A 1 394 ? 19.424 10.357 0.935 1.00 91.62 394 TYR A C 1
ATOM 3187 O O . TYR A 1 394 ? 20.055 11.002 0.104 1.00 91.62 394 TYR A O 1
ATOM 3195 N N . ASN A 1 395 ? 19.435 9.031 0.999 1.00 90.44 395 ASN A N 1
ATOM 3196 C CA . ASN A 1 395 ? 20.031 8.152 0.008 1.00 90.44 395 ASN A CA 1
ATOM 3197 C C . ASN A 1 395 ? 18.971 7.154 -0.469 1.00 90.44 395 ASN A C 1
ATOM 3199 O O . ASN A 1 395 ? 18.518 6.304 0.297 1.00 90.44 395 ASN A O 1
ATOM 3203 N N . PHE A 1 396 ? 18.548 7.271 -1.723 1.00 86.06 396 PHE A N 1
ATOM 3204 C CA . PHE A 1 396 ? 17.469 6.451 -2.269 1.00 86.06 396 PHE A CA 1
ATOM 3205 C C . PHE A 1 396 ? 17.724 6.088 -3.728 1.00 86.06 396 PHE A C 1
ATOM 3207 O O . PHE A 1 396 ? 18.397 6.806 -4.468 1.00 86.06 396 PHE A O 1
ATOM 3214 N N . PHE A 1 397 ? 17.155 4.963 -4.143 1.00 84.19 397 PHE A N 1
ATOM 3215 C CA . PHE A 1 397 ? 17.231 4.489 -5.514 1.00 84.19 397 PHE A CA 1
ATOM 3216 C C . PHE A 1 397 ? 16.060 5.051 -6.324 1.00 84.19 397 PHE A C 1
ATOM 3218 O O . PHE A 1 397 ? 14.900 4.768 -6.034 1.00 84.19 397 PHE A O 1
ATOM 3225 N N . ARG A 1 398 ? 16.366 5.839 -7.354 1.00 80.88 398 ARG A N 1
ATOM 3226 C CA . ARG A 1 398 ? 15.403 6.297 -8.374 1.00 80.88 398 ARG A CA 1
ATOM 3227 C C . ARG A 1 398 ? 15.363 5.381 -9.601 1.00 80.88 398 ARG A C 1
ATOM 3229 O O . ARG A 1 398 ? 14.570 5.551 -10.522 1.00 80.88 398 ARG A O 1
ATOM 3236 N N . GLY A 1 399 ? 16.260 4.405 -9.643 1.00 79.75 399 GLY A N 1
ATOM 3237 C CA . GLY A 1 399 ? 16.411 3.515 -10.773 1.00 79.75 399 GLY A CA 1
ATOM 3238 C C . GLY A 1 399 ? 17.196 4.102 -11.942 1.00 79.75 399 GLY A C 1
ATOM 3239 O O . GLY A 1 399 ? 17.307 5.313 -12.120 1.00 79.75 399 GLY A O 1
ATOM 3240 N N . LEU A 1 400 ? 17.682 3.182 -12.776 1.00 84.38 400 LEU A N 1
ATOM 3241 C CA . LEU A 1 400 ? 18.509 3.453 -13.951 1.00 84.38 400 LEU A CA 1
ATOM 3242 C C . LEU A 1 400 ? 17.895 4.491 -14.896 1.00 84.38 400 LEU A C 1
ATOM 3244 O O . LEU A 1 400 ? 16.671 4.525 -15.095 1.00 84.38 400 LEU A O 1
ATOM 3248 N N . GLN A 1 401 ? 18.769 5.312 -15.471 1.00 86.31 401 GLN A N 1
ATOM 3249 C CA . GLN A 1 401 ? 18.434 6.432 -16.341 1.00 86.31 401 GLN A CA 1
ATOM 3250 C C . GLN A 1 401 ? 19.100 6.283 -17.709 1.00 86.31 401 GLN A C 1
ATOM 3252 O O . GLN A 1 401 ? 20.240 5.818 -17.794 1.00 86.31 401 GLN A O 1
ATOM 3257 N N . PHE A 1 402 ? 18.421 6.757 -18.756 1.00 88.31 402 PHE A N 1
ATOM 3258 C CA . PHE A 1 402 ? 19.050 6.957 -20.064 1.00 88.31 402 PHE A CA 1
ATOM 3259 C C . PHE A 1 402 ? 20.210 7.947 -19.935 1.00 88.31 402 PHE A C 1
ATOM 3261 O O . PHE A 1 402 ? 20.104 8.944 -19.205 1.00 88.31 402 PHE A O 1
ATOM 3268 N N . LYS A 1 403 ? 21.305 7.674 -20.655 1.00 89.50 403 LYS A N 1
ATOM 3269 C CA . LYS A 1 403 ? 22.537 8.471 -20.630 1.00 89.50 403 LYS A CA 1
ATOM 3270 C C . LYS A 1 403 ? 22.260 9.922 -21.010 1.00 89.50 403 LYS A C 1
ATOM 3272 O O . LYS A 1 403 ? 22.728 10.838 -20.335 1.00 89.50 403 LYS A O 1
ATOM 3277 N N . THR A 1 404 ? 21.451 10.120 -22.052 1.00 89.62 404 THR A N 1
ATOM 3278 C CA . THR A 1 404 ? 21.096 11.437 -22.595 1.00 89.62 404 THR A CA 1
ATOM 3279 C C . THR A 1 404 ? 19.588 11.592 -22.812 1.00 89.62 404 THR A C 1
ATOM 3281 O O . THR A 1 404 ? 18.836 10.616 -22.901 1.00 89.62 404 THR A O 1
ATOM 3284 N N . ALA A 1 405 ? 19.117 12.842 -22.881 1.00 89.12 405 ALA A N 1
ATOM 3285 C CA . ALA A 1 405 ? 17.711 13.138 -23.163 1.00 89.12 405 ALA A CA 1
ATOM 3286 C C . ALA A 1 405 ? 17.345 12.814 -24.622 1.00 89.12 405 ALA A C 1
ATOM 3288 O O . ALA A 1 405 ? 16.197 12.480 -24.919 1.00 89.12 405 ALA A O 1
ATOM 3289 N N . GLU A 1 406 ? 18.324 12.893 -25.521 1.00 90.25 406 GLU A N 1
ATOM 3290 C CA . GLU A 1 406 ? 18.219 12.553 -26.934 1.00 90.25 406 GLU A CA 1
ATOM 3291 C C . GLU A 1 406 ? 17.973 11.056 -27.122 1.00 90.25 406 GLU A C 1
ATOM 3293 O O . GLU A 1 406 ? 17.012 10.690 -27.797 1.00 90.25 406 GLU A O 1
ATOM 3298 N N . GLU A 1 407 ? 18.763 10.197 -26.466 1.00 90.19 407 GLU A N 1
ATOM 3299 C CA . GLU A 1 407 ? 18.551 8.741 -26.467 1.00 90.19 407 GLU A CA 1
ATOM 3300 C C . GLU A 1 407 ? 17.164 8.378 -25.938 1.00 90.19 407 GLU A C 1
ATOM 3302 O O . GLU A 1 407 ? 16.430 7.618 -26.570 1.00 90.19 407 GLU A O 1
ATOM 3307 N N . TYR A 1 408 ? 16.772 8.970 -24.806 1.00 90.19 408 TYR A N 1
ATOM 3308 C CA . TYR A 1 408 ? 15.449 8.762 -24.225 1.00 90.19 408 TYR A CA 1
ATOM 3309 C C . TYR A 1 408 ? 14.329 9.153 -25.197 1.00 90.19 408 TYR A C 1
ATOM 3311 O O . TYR A 1 408 ? 13.384 8.386 -25.407 1.00 90.19 408 TYR A O 1
ATOM 3319 N N . ARG A 1 409 ? 14.428 10.336 -25.819 1.00 90.12 409 ARG A N 1
ATOM 3320 C CA . ARG A 1 409 ? 13.432 10.827 -26.780 1.00 90.12 409 ARG A CA 1
ATOM 3321 C C . ARG A 1 409 ? 13.374 9.930 -28.018 1.00 90.12 409 ARG A C 1
ATOM 3323 O O . ARG A 1 409 ? 12.277 9.615 -28.474 1.00 90.12 409 ARG A O 1
ATOM 3330 N N . HIS A 1 410 ? 14.524 9.491 -28.523 1.00 89.38 410 HIS A N 1
ATOM 3331 C CA . HIS A 1 410 ? 14.627 8.602 -29.680 1.00 89.38 410 HIS A CA 1
ATOM 3332 C C . HIS A 1 410 ? 13.989 7.234 -29.419 1.00 89.38 410 HIS A C 1
ATOM 3334 O O . HIS A 1 410 ? 13.145 6.789 -30.202 1.00 89.38 410 HIS A O 1
ATOM 3340 N N . ALA A 1 411 ? 14.313 6.611 -28.282 1.00 89.25 411 ALA A N 1
ATOM 3341 C CA . ALA A 1 411 ? 13.745 5.329 -27.874 1.00 89.25 411 ALA A CA 1
ATOM 3342 C C . ALA A 1 411 ? 12.230 5.424 -27.635 1.00 89.25 411 ALA A C 1
ATOM 3344 O O . ALA A 1 411 ? 11.471 4.564 -28.077 1.00 89.25 411 ALA A O 1
ATOM 3345 N N . SER A 1 412 ? 11.773 6.515 -27.011 1.00 88.50 412 SER A N 1
ATOM 3346 C CA . SER A 1 412 ? 10.349 6.770 -26.750 1.00 88.50 412 SER A CA 1
ATOM 3347 C C . SER A 1 412 ? 9.519 6.935 -28.024 1.00 88.50 412 SER A C 1
ATOM 3349 O O . SER A 1 412 ? 8.356 6.542 -28.066 1.00 88.50 412 SER A O 1
ATOM 3351 N N . GLN A 1 413 ? 10.097 7.534 -29.068 1.00 88.50 413 GLN A N 1
ATOM 3352 C CA . GLN A 1 413 ? 9.430 7.726 -30.358 1.00 88.50 413 GLN A CA 1
ATOM 3353 C C . GLN A 1 413 ? 9.426 6.456 -31.217 1.00 88.50 413 GLN A C 1
ATOM 3355 O O . GLN A 1 413 ? 8.622 6.347 -32.142 1.00 88.50 413 GLN A O 1
ATOM 3360 N N . ASN A 1 414 ? 10.320 5.506 -30.930 1.00 88.25 414 ASN A N 1
ATOM 3361 C CA . ASN A 1 414 ? 10.555 4.327 -31.757 1.00 88.25 414 ASN A CA 1
ATOM 3362 C C . ASN A 1 414 ? 10.689 3.023 -30.933 1.00 88.25 414 ASN A C 1
ATOM 3364 O O . ASN A 1 414 ? 11.622 2.250 -31.168 1.00 88.25 414 ASN A O 1
ATOM 3368 N N . PRO A 1 415 ? 9.759 2.711 -30.005 1.00 87.81 415 PRO A N 1
ATOM 3369 C CA . PRO A 1 415 ? 9.926 1.613 -29.042 1.00 87.81 415 PRO A CA 1
ATOM 3370 C C . PRO A 1 415 ? 10.008 0.217 -29.688 1.00 87.81 415 PRO A C 1
ATOM 3372 O O . PRO A 1 415 ? 10.502 -0.722 -29.073 1.00 87.81 415 PRO A O 1
ATOM 3375 N N . MET A 1 416 ? 9.545 0.074 -30.935 1.00 88.75 416 MET A N 1
ATOM 3376 C CA . MET A 1 416 ? 9.531 -1.197 -31.680 1.00 88.75 416 MET A CA 1
ATOM 3377 C C . MET A 1 416 ? 10.714 -1.382 -32.633 1.00 88.75 416 MET A C 1
ATOM 3379 O O . MET A 1 416 ? 10.837 -2.435 -33.253 1.00 88.75 416 MET A O 1
ATOM 3383 N N . SER A 1 417 ? 11.567 -0.368 -32.790 1.00 89.38 417 SER A N 1
ATOM 3384 C CA . SER A 1 417 ? 12.785 -0.458 -33.606 1.00 89.38 417 SER A CA 1
ATOM 3385 C C . SER A 1 417 ? 14.056 -0.160 -32.816 1.00 89.38 417 SER A C 1
ATOM 3387 O O . SER A 1 417 ? 15.143 -0.427 -33.310 1.00 89.38 417 SER A O 1
ATOM 3389 N N . VAL A 1 418 ? 13.944 0.349 -31.589 1.00 91.12 418 VAL A N 1
ATOM 3390 C CA . VAL A 1 418 ? 15.081 0.553 -30.691 1.00 91.12 418 VAL A CA 1
ATOM 3391 C C . VAL A 1 418 ? 15.134 -0.583 -29.669 1.00 91.12 418 VAL A C 1
ATOM 3393 O O . VAL A 1 418 ? 14.224 -0.751 -28.859 1.00 91.12 418 VAL A O 1
ATOM 3396 N N . ILE A 1 419 ? 16.208 -1.368 -29.705 1.00 91.06 419 ILE A N 1
ATOM 3397 C CA . ILE A 1 419 ? 16.477 -2.470 -28.782 1.00 91.06 419 ILE A CA 1
ATOM 3398 C C . ILE A 1 419 ? 17.189 -1.897 -27.556 1.00 91.06 419 ILE A C 1
ATOM 3400 O O . ILE A 1 419 ? 18.375 -1.566 -27.607 1.00 91.06 419 ILE A O 1
ATOM 3404 N N . VAL A 1 420 ? 16.460 -1.803 -26.444 1.00 89.25 420 VAL A N 1
ATOM 3405 C CA . VAL A 1 420 ? 17.024 -1.475 -25.131 1.00 89.25 420 VAL A CA 1
ATOM 3406 C C . VAL A 1 420 ? 17.499 -2.775 -24.489 1.00 89.25 420 VAL A C 1
ATOM 3408 O O . VAL A 1 420 ? 16.705 -3.664 -24.185 1.00 89.25 420 VAL A O 1
ATOM 3411 N N . THR A 1 421 ? 18.812 -2.909 -24.317 1.00 85.00 421 THR A N 1
ATOM 3412 C CA . THR A 1 421 ? 19.448 -4.150 -23.838 1.00 85.00 421 THR A CA 1
ATOM 3413 C C . THR A 1 421 ? 19.241 -4.411 -22.343 1.00 85.00 421 THR A C 1
ATOM 3415 O O . THR A 1 421 ? 19.451 -5.535 -21.881 1.00 85.00 421 THR A O 1
ATOM 3418 N N . ASP A 1 422 ? 18.803 -3.394 -21.597 1.00 84.81 422 ASP A N 1
ATOM 3419 C CA . ASP A 1 422 ? 18.449 -3.487 -20.187 1.00 84.81 422 ASP A CA 1
ATOM 3420 C C . ASP A 1 422 ? 16.929 -3.577 -19.984 1.00 84.81 422 ASP A C 1
ATOM 3422 O O . ASP A 1 422 ? 16.154 -2.719 -20.418 1.00 84.81 422 ASP A O 1
ATOM 3426 N N . SER A 1 423 ? 16.510 -4.638 -19.299 1.00 79.12 423 SER A N 1
ATOM 3427 C CA . SER A 1 423 ? 15.105 -4.944 -19.041 1.00 79.12 423 SER A CA 1
ATOM 3428 C C . SER A 1 423 ? 14.415 -3.873 -18.210 1.00 79.12 423 SER A C 1
ATOM 3430 O O . SER A 1 423 ? 13.302 -3.455 -18.541 1.00 79.12 423 SER A O 1
ATOM 3432 N N . ASP A 1 424 ? 15.074 -3.411 -17.151 1.00 77.69 424 ASP A N 1
ATOM 3433 C CA . ASP A 1 424 ? 14.480 -2.471 -16.213 1.00 77.69 424 ASP A CA 1
ATOM 3434 C C . ASP A 1 424 ? 14.334 -1.110 -16.873 1.00 77.69 424 ASP A C 1
ATOM 3436 O O . ASP A 1 424 ? 13.262 -0.521 -16.793 1.00 77.69 424 ASP A O 1
ATOM 3440 N N . LEU A 1 425 ? 15.362 -0.645 -17.594 1.00 83.31 425 LEU A N 1
ATOM 3441 C CA . LEU A 1 425 ? 15.325 0.601 -18.357 1.00 83.31 425 LEU A CA 1
ATOM 3442 C C . LEU A 1 425 ? 14.263 0.571 -19.469 1.00 83.31 425 LEU A C 1
ATOM 3444 O O . LEU A 1 425 ? 13.556 1.559 -19.673 1.00 83.31 425 LEU A O 1
ATOM 3448 N N . SER A 1 426 ? 14.101 -0.561 -20.162 1.00 86.19 426 SER A N 1
ATOM 3449 C CA . SER A 1 426 ? 13.092 -0.708 -21.221 1.00 86.19 426 SER A CA 1
ATOM 3450 C C . SER A 1 426 ? 11.657 -0.578 -20.689 1.00 86.19 426 SER A C 1
ATOM 3452 O O . SER A 1 426 ? 10.821 0.084 -21.303 1.00 86.19 426 SER A O 1
ATOM 3454 N N . ALA A 1 427 ? 11.371 -1.130 -19.506 1.00 82.94 427 ALA A N 1
ATOM 3455 C CA . ALA A 1 427 ? 10.066 -1.022 -18.859 1.00 82.94 427 ALA A CA 1
ATOM 3456 C C . ALA A 1 427 ? 9.731 0.405 -18.403 1.00 82.94 427 ALA A C 1
ATOM 3458 O O . ALA A 1 427 ? 8.574 0.703 -18.115 1.00 82.94 427 ALA A O 1
ATOM 3459 N N . LYS A 1 428 ? 10.712 1.313 -18.376 1.00 83.94 428 LYS A N 1
ATOM 3460 C CA . LYS A 1 428 ? 10.503 2.701 -17.945 1.00 83.94 428 LYS A CA 1
ATOM 3461 C C . LYS A 1 428 ? 9.846 3.569 -18.994 1.00 83.94 428 LYS A C 1
ATOM 3463 O O . LYS A 1 428 ? 9.038 4.426 -18.655 1.00 83.94 428 LYS A O 1
ATOM 3468 N N . LEU A 1 429 ? 10.186 3.344 -20.259 1.00 87.81 429 LEU A N 1
ATOM 3469 C CA . LEU A 1 429 ? 9.668 4.108 -21.394 1.00 87.81 429 LEU A CA 1
ATOM 3470 C C . LEU A 1 429 ? 8.129 4.202 -21.434 1.00 87.81 429 LEU A C 1
ATOM 3472 O O . LEU A 1 429 ? 7.612 5.321 -21.489 1.00 87.81 429 LEU A O 1
ATOM 3476 N N . PRO A 1 430 ? 7.371 3.089 -21.357 1.00 86.62 430 PRO A N 1
ATOM 3477 C CA . PRO A 1 430 ? 5.906 3.126 -21.423 1.00 86.62 430 PRO A CA 1
ATOM 3478 C C . PRO A 1 430 ? 5.261 3.776 -20.186 1.00 86.62 430 PRO A C 1
ATOM 3480 O O . PRO A 1 430 ? 4.096 4.175 -20.225 1.00 86.62 430 PRO A O 1
ATOM 3483 N N . TYR A 1 431 ? 6.009 3.895 -19.088 1.00 87.06 431 TYR A N 1
ATOM 3484 C CA . TYR A 1 431 ? 5.586 4.576 -17.870 1.00 87.06 431 TYR A CA 1
ATOM 3485 C C . TYR A 1 431 ? 5.872 6.084 -17.919 1.00 87.06 431 TYR A C 1
ATOM 3487 O O . TYR A 1 431 ? 5.037 6.896 -17.513 1.00 87.06 431 TYR A O 1
ATOM 3495 N N . SER A 1 432 ? 7.037 6.482 -18.432 1.00 87.94 432 SER A N 1
ATOM 3496 C CA . SER A 1 432 ? 7.496 7.873 -18.419 1.00 87.94 432 SER A CA 1
ATOM 3497 C C . SER A 1 432 ? 6.944 8.716 -19.572 1.00 87.94 432 SER A C 1
ATOM 3499 O O . SER A 1 432 ? 6.936 9.946 -19.472 1.00 87.94 432 SER A O 1
ATOM 3501 N N . VAL A 1 433 ? 6.420 8.087 -20.630 1.00 89.06 433 VAL A N 1
ATOM 3502 C CA . VAL A 1 433 ? 5.820 8.766 -21.788 1.00 89.06 433 VAL A CA 1
ATOM 3503 C C . VAL A 1 433 ? 4.361 8.370 -21.964 1.00 89.06 433 VAL A C 1
ATOM 3505 O O . VAL A 1 433 ? 4.006 7.193 -21.961 1.00 89.06 433 VAL A O 1
ATOM 3508 N N . ALA A 1 434 ? 3.500 9.373 -22.150 1.00 89.19 434 ALA A N 1
ATOM 3509 C CA . ALA A 1 434 ? 2.082 9.135 -22.361 1.00 89.19 434 ALA A CA 1
ATOM 3510 C C . ALA A 1 434 ? 1.844 8.331 -23.650 1.00 89.19 434 ALA A C 1
ATOM 3512 O O . ALA A 1 434 ? 2.343 8.701 -24.713 1.00 89.19 434 ALA A O 1
ATOM 3513 N N . LYS A 1 435 ? 1.062 7.251 -23.556 1.00 87.69 435 LYS A N 1
ATOM 3514 C CA . LYS A 1 435 ? 0.721 6.341 -24.668 1.00 87.69 435 LYS A CA 1
ATOM 3515 C C . LYS A 1 435 ? 1.914 5.696 -25.385 1.00 87.69 435 LYS A C 1
ATOM 3517 O O . LYS A 1 435 ? 1.731 5.174 -26.485 1.00 87.69 435 LYS A O 1
ATOM 3522 N N . ALA A 1 436 ? 3.113 5.714 -24.804 1.00 86.56 436 ALA A N 1
ATOM 3523 C CA . ALA A 1 436 ? 4.239 5.019 -25.411 1.00 86.56 436 ALA A CA 1
ATOM 3524 C C . ALA A 1 436 ? 3.983 3.507 -25.453 1.00 86.56 436 ALA A C 1
ATOM 3526 O O . ALA A 1 436 ? 3.437 2.921 -24.515 1.00 86.56 436 ALA A O 1
ATOM 3527 N N . GLY A 1 437 ? 4.372 2.887 -26.568 1.00 84.31 437 GLY A N 1
ATOM 3528 C CA . GLY A 1 437 ? 4.380 1.435 -26.692 1.00 84.31 437 GLY A CA 1
ATOM 3529 C C . GLY A 1 437 ? 5.468 0.822 -25.815 1.00 84.31 437 GLY A C 1
ATOM 3530 O O . GLY A 1 437 ? 6.535 1.410 -25.639 1.00 84.31 437 GLY A O 1
ATOM 3531 N N . ILE A 1 438 ? 5.203 -0.365 -25.284 1.00 86.38 438 ILE A N 1
ATOM 3532 C CA . ILE A 1 438 ? 6.152 -1.142 -24.491 1.00 86.38 438 ILE A CA 1
ATOM 3533 C C . ILE A 1 438 ? 7.277 -1.636 -25.413 1.00 86.38 438 ILE A C 1
ATOM 3535 O O . ILE A 1 438 ? 6.993 -2.371 -26.361 1.00 86.38 438 ILE A O 1
ATOM 3539 N N . PRO A 1 439 ? 8.545 -1.270 -25.163 1.00 88.50 439 PRO A N 1
ATOM 3540 C CA . PRO A 1 439 ? 9.664 -1.667 -26.008 1.00 88.50 439 PRO A CA 1
ATOM 3541 C C . PRO A 1 439 ? 9.857 -3.175 -26.086 1.00 88.50 439 PRO A C 1
ATOM 3543 O O . PRO A 1 439 ? 9.466 -3.906 -25.174 1.00 88.50 439 PRO A O 1
ATOM 3546 N N . LEU A 1 440 ? 10.523 -3.637 -27.146 1.00 87.00 440 LEU A N 1
ATOM 3547 C CA . LEU A 1 440 ? 10.886 -5.048 -27.289 1.00 87.00 440 LEU A CA 1
ATOM 3548 C C . LEU A 1 440 ? 11.680 -5.545 -26.071 1.00 87.00 440 LEU A C 1
ATOM 3550 O O . LEU A 1 440 ? 12.490 -4.823 -25.494 1.00 87.00 440 LEU A O 1
ATOM 3554 N N . PHE A 1 441 ? 11.435 -6.802 -25.705 1.00 85.50 441 PHE A N 1
ATOM 3555 C CA . PHE A 1 441 ? 12.056 -7.520 -24.587 1.00 85.50 441 PHE A CA 1
ATOM 3556 C C . PHE A 1 441 ? 11.771 -6.997 -23.172 1.00 85.50 441 PHE A C 1
ATOM 3558 O O . PHE A 1 441 ? 12.221 -7.632 -22.223 1.00 85.50 441 PHE A O 1
ATOM 3565 N N . SER A 1 442 ? 10.975 -5.936 -23.007 1.00 85.44 442 SER A N 1
ATOM 3566 C CA . SER A 1 442 ? 10.617 -5.408 -21.686 1.00 85.44 442 SER A CA 1
ATOM 3567 C C . SER A 1 442 ? 10.003 -6.450 -20.751 1.00 85.44 442 SER A C 1
ATOM 3569 O O . SER A 1 442 ? 9.109 -7.200 -21.149 1.00 85.44 442 SER A O 1
ATOM 3571 N N . TYR A 1 443 ? 10.396 -6.438 -19.469 1.00 80.75 443 TYR A N 1
ATOM 3572 C CA . TYR A 1 443 ? 9.796 -7.329 -18.471 1.00 80.75 443 TYR A CA 1
ATOM 3573 C C . TYR A 1 443 ? 8.296 -7.088 -18.272 1.00 80.75 443 TYR A C 1
ATOM 3575 O O . TYR A 1 443 ? 7.634 -7.946 -17.696 1.00 80.75 443 TYR A O 1
ATOM 3583 N N . GLN A 1 444 ? 7.727 -5.965 -18.728 1.00 80.31 444 GLN A N 1
ATOM 3584 C CA . GLN A 1 444 ? 6.278 -5.748 -18.646 1.00 80.31 444 GLN A CA 1
ATOM 3585 C C . GLN A 1 444 ? 5.488 -6.831 -19.393 1.00 80.31 444 GLN A C 1
ATOM 3587 O O . GLN A 1 444 ? 4.359 -7.148 -19.026 1.00 80.31 444 GLN A O 1
ATOM 3592 N N . TYR A 1 445 ? 6.107 -7.476 -20.383 1.00 78.06 445 TYR A N 1
ATOM 3593 C CA . TYR A 1 445 ? 5.565 -8.657 -21.049 1.00 78.06 445 TYR A CA 1
ATOM 3594 C C . TYR A 1 445 ? 5.485 -9.902 -20.155 1.00 78.06 445 TYR A C 1
ATOM 3596 O O . TYR A 1 445 ? 4.816 -10.865 -20.515 1.00 78.06 445 TYR A O 1
ATOM 3604 N N . ASN A 1 446 ? 6.081 -9.879 -18.962 1.00 74.69 446 ASN A N 1
ATOM 3605 C CA . ASN A 1 446 ? 5.882 -10.913 -17.949 1.00 74.69 446 ASN A CA 1
ATOM 3606 C C . ASN A 1 446 ? 4.496 -10.844 -17.306 1.00 74.69 446 ASN A C 1
ATOM 3608 O O . ASN A 1 446 ? 4.075 -11.800 -16.655 1.00 74.69 446 ASN A O 1
ATOM 3612 N N . PHE A 1 447 ? 3.773 -9.735 -17.483 1.00 73.00 447 PHE A N 1
ATOM 3613 C CA . PHE A 1 447 ? 2.433 -9.578 -16.948 1.00 73.00 447 PHE A CA 1
ATOM 3614 C C . PHE A 1 447 ? 1.397 -10.055 -17.974 1.00 73.00 447 PHE A C 1
ATOM 3616 O O . PHE A 1 447 ? 1.296 -9.481 -19.061 1.00 73.00 447 PHE A O 1
ATOM 3623 N N . PRO A 1 448 ? 0.555 -11.057 -17.648 1.00 69.19 448 PRO A N 1
ATOM 3624 C CA . PRO A 1 448 ? -0.424 -11.606 -18.588 1.00 69.19 448 PRO A CA 1
ATOM 3625 C C . PRO A 1 448 ? -1.421 -10.579 -19.141 1.00 69.19 448 PRO A C 1
ATOM 3627 O O . PRO A 1 448 ? -1.947 -10.772 -20.234 1.00 69.19 448 PRO A O 1
ATOM 3630 N N . VAL A 1 449 ? -1.684 -9.485 -18.415 1.00 69.69 449 VAL A N 1
ATOM 3631 C CA . VAL A 1 449 ? -2.528 -8.372 -18.894 1.00 69.69 449 VAL A CA 1
ATOM 3632 C C . VAL A 1 449 ? -1.900 -7.601 -20.058 1.00 69.69 449 VAL A C 1
ATOM 3634 O O . VAL A 1 449 ? -2.633 -7.011 -20.845 1.00 69.69 449 VAL A O 1
ATOM 3637 N N . VAL A 1 450 ? -0.571 -7.633 -20.180 1.00 72.12 450 VAL A N 1
ATOM 3638 C CA . VAL A 1 450 ? 0.202 -7.006 -21.258 1.00 72.12 450 VAL A CA 1
ATOM 3639 C C . VAL A 1 450 ? 0.501 -8.006 -22.379 1.00 72.12 450 VAL A C 1
ATOM 3641 O O . VAL A 1 450 ? 0.433 -7.652 -23.551 1.00 72.12 450 VAL A O 1
ATOM 3644 N N . ALA A 1 451 ? 0.825 -9.254 -22.029 1.00 63.41 451 ALA A N 1
ATOM 3645 C CA . ALA A 1 451 ? 1.334 -10.256 -22.968 1.00 63.41 451 ALA A CA 1
ATOM 3646 C C . ALA A 1 451 ? 0.300 -10.801 -23.974 1.00 63.41 451 ALA A C 1
ATOM 3648 O O . ALA A 1 451 ? 0.669 -11.340 -25.013 1.00 63.41 451 ALA A O 1
ATOM 3649 N N . ARG A 1 452 ? -1.003 -10.727 -23.671 1.00 61.03 452 ARG A N 1
ATOM 3650 C CA . ARG A 1 452 ? -2.032 -11.414 -24.471 1.00 61.03 452 ARG A CA 1
ATOM 3651 C C . ARG A 1 452 ? -2.228 -10.786 -25.858 1.00 61.03 452 ARG A C 1
ATOM 3653 O O . ARG A 1 452 ? -2.696 -9.656 -25.965 1.00 61.03 452 ARG A O 1
ATOM 3660 N N . GLY A 1 453 ? -2.040 -11.603 -26.900 1.00 54.91 453 GLY A N 1
ATOM 3661 C CA . GLY A 1 453 ? -2.719 -11.433 -28.192 1.00 54.91 453 GLY A CA 1
ATOM 3662 C C . GLY A 1 453 ? -2.090 -10.449 -29.182 1.00 54.91 453 GLY A C 1
ATOM 3663 O O . GLY A 1 453 ? -2.825 -9.872 -29.983 1.00 54.91 453 GLY A O 1
ATOM 3664 N N . CYS A 1 454 ? -0.766 -10.257 -29.151 1.00 66.25 454 CYS A N 1
ATOM 3665 C CA . CYS A 1 454 ? -0.044 -9.518 -30.195 1.00 66.25 454 CYS A CA 1
ATOM 3666 C C . CYS A 1 454 ? 0.998 -10.419 -30.884 1.00 66.25 454 CYS A C 1
ATOM 3668 O O . CYS A 1 454 ? 2.191 -10.338 -30.584 1.00 66.25 454 CYS A O 1
ATOM 3670 N N . GLU A 1 455 ? 0.560 -11.267 -31.817 1.00 69.88 455 GLU A N 1
ATOM 3671 C CA . GLU A 1 455 ? 1.463 -12.098 -32.630 1.00 69.88 455 GLU A CA 1
ATOM 3672 C C . GLU A 1 455 ? 2.494 -11.235 -33.375 1.00 69.88 455 GLU A C 1
ATOM 3674 O O . GLU A 1 455 ? 3.680 -11.564 -33.399 1.00 69.88 455 GLU A O 1
ATOM 3679 N N . SER A 1 456 ? 2.076 -10.062 -33.860 1.00 74.50 456 SER A N 1
ATOM 3680 C CA . SER A 1 456 ? 2.956 -9.073 -34.490 1.00 74.50 456 SER A CA 1
ATOM 3681 C C . SER A 1 456 ? 4.171 -8.667 -33.641 1.00 74.50 456 SER A C 1
ATOM 3683 O O . SER A 1 456 ? 5.262 -8.483 -34.182 1.00 74.50 456 SER A O 1
ATOM 3685 N N . ILE A 1 457 ? 4.025 -8.562 -32.315 1.00 79.81 457 ILE A N 1
ATOM 3686 C CA . ILE A 1 457 ? 5.133 -8.218 -31.409 1.00 79.81 457 ILE A CA 1
ATOM 3687 C C . ILE A 1 457 ? 6.092 -9.403 -31.270 1.00 79.81 457 ILE A C 1
ATOM 3689 O O . ILE A 1 457 ? 7.304 -9.199 -31.257 1.00 79.81 457 ILE A O 1
ATOM 3693 N N . LEU A 1 458 ? 5.576 -10.635 -31.209 1.00 78.88 458 LEU A N 1
ATOM 3694 C CA . LEU A 1 458 ? 6.406 -11.840 -31.122 1.00 78.88 458 LEU A CA 1
ATOM 3695 C C . LEU A 1 458 ? 7.253 -12.012 -32.386 1.00 78.88 458 LEU A C 1
ATOM 3697 O O . LEU A 1 458 ? 8.455 -12.256 -32.290 1.00 78.88 458 LEU A O 1
ATOM 3701 N N . VAL A 1 459 ? 6.645 -11.808 -33.558 1.00 81.56 459 VAL A N 1
ATOM 3702 C CA . VAL A 1 459 ? 7.362 -11.785 -34.840 1.00 81.56 459 VAL A CA 1
ATOM 3703 C C . VAL A 1 459 ? 8.458 -10.720 -34.807 1.00 81.56 459 VAL A C 1
ATOM 3705 O O . VAL A 1 459 ? 9.607 -11.011 -35.127 1.00 81.56 459 VAL A O 1
ATOM 3708 N N . LYS A 1 460 ? 8.152 -9.511 -34.320 1.00 85.06 460 LYS A N 1
ATOM 3709 C CA . LYS A 1 460 ? 9.137 -8.426 -34.229 1.00 85.06 460 LYS A CA 1
ATOM 3710 C C . LYS A 1 460 ? 10.281 -8.717 -33.254 1.00 85.06 460 LYS A C 1
ATOM 3712 O O . LYS A 1 460 ? 11.422 -8.365 -33.543 1.00 85.06 460 LYS A O 1
ATOM 3717 N N . MET A 1 461 ? 10.008 -9.370 -32.122 1.00 87.44 461 MET A N 1
ATOM 3718 C CA . MET A 1 461 ? 11.050 -9.835 -31.198 1.00 87.44 461 MET A CA 1
ATOM 3719 C C . MET A 1 461 ? 11.968 -10.863 -31.869 1.00 87.44 461 MET A C 1
ATOM 3721 O O . MET A 1 461 ? 13.180 -10.798 -31.678 1.00 87.44 461 MET A O 1
ATOM 3725 N N . GLN A 1 462 ? 11.416 -11.773 -32.678 1.00 86.56 462 GLN A N 1
ATOM 3726 C CA . GLN A 1 462 ? 12.215 -12.743 -33.426 1.00 86.56 462 GLN A CA 1
ATOM 3727 C C . GLN A 1 462 ? 13.082 -12.058 -34.490 1.00 86.56 462 GLN A C 1
ATOM 3729 O O . GLN A 1 462 ? 14.286 -12.297 -34.528 1.00 86.56 462 GLN A O 1
ATOM 3734 N N . GLU A 1 463 ? 12.515 -11.133 -35.272 1.00 89.81 463 GLU A N 1
ATOM 3735 C CA . GLU A 1 463 ? 13.281 -10.323 -36.231 1.00 89.81 463 GLU A CA 1
ATOM 3736 C C . GLU A 1 463 ? 14.422 -9.550 -35.543 1.00 89.81 463 GLU A C 1
ATOM 3738 O O . GLU A 1 463 ? 15.524 -9.445 -36.081 1.00 89.81 463 GLU A O 1
ATOM 3743 N N . ALA A 1 464 ? 14.177 -9.018 -34.339 1.00 90.38 464 ALA A N 1
ATOM 3744 C CA . ALA A 1 464 ? 15.190 -8.325 -33.550 1.00 90.38 464 ALA A CA 1
ATOM 3745 C C . ALA A 1 464 ? 16.310 -9.270 -33.084 1.00 90.38 464 ALA A C 1
ATOM 3747 O O . ALA A 1 464 ? 17.477 -8.883 -33.107 1.00 90.38 464 ALA A O 1
ATOM 3748 N N . ILE A 1 465 ? 15.989 -10.511 -32.698 1.00 90.31 465 ILE A N 1
ATOM 3749 C CA . ILE A 1 465 ? 17.000 -11.529 -32.375 1.00 90.31 465 ILE A CA 1
ATOM 3750 C C . ILE A 1 465 ? 17.846 -11.859 -33.601 1.00 90.31 465 ILE A C 1
ATOM 3752 O O . ILE A 1 465 ? 19.073 -11.864 -33.498 1.00 90.31 465 ILE A O 1
ATOM 3756 N N . ASP A 1 466 ? 17.216 -12.102 -34.747 1.00 91.00 466 ASP A N 1
ATOM 3757 C CA . ASP A 1 466 ? 17.921 -12.443 -35.983 1.00 91.00 466 ASP A CA 1
ATOM 3758 C C . ASP A 1 466 ? 18.848 -11.287 -36.401 1.00 91.00 466 ASP A C 1
ATOM 3760 O O . ASP A 1 466 ? 20.017 -11.491 -36.741 1.00 91.00 466 ASP A O 1
ATOM 3764 N N . PHE A 1 467 ? 18.374 -10.044 -36.260 1.00 93.75 467 PHE A N 1
ATOM 3765 C CA . PHE A 1 467 ? 19.191 -8.849 -36.444 1.00 93.75 467 PHE A CA 1
ATOM 3766 C C . PHE A 1 467 ? 20.393 -8.802 -35.488 1.00 93.75 467 PHE A C 1
ATOM 3768 O O . PHE A 1 467 ? 21.507 -8.530 -35.942 1.00 93.75 467 PHE A O 1
ATOM 3775 N N . LEU A 1 468 ? 20.198 -9.068 -34.190 1.00 92.31 468 LEU A N 1
ATOM 3776 C CA . LEU A 1 468 ? 21.270 -9.065 -33.188 1.00 92.31 468 LEU A CA 1
ATOM 3777 C C . LEU A 1 468 ? 22.311 -10.156 -33.463 1.00 92.31 468 LEU A C 1
ATOM 3779 O O . LEU A 1 468 ? 23.504 -9.902 -33.328 1.00 92.31 468 LEU A O 1
ATOM 3783 N N . GLN A 1 469 ? 21.889 -11.348 -33.889 1.00 92.25 469 GLN A N 1
ATOM 3784 C CA . GLN A 1 469 ? 22.798 -12.442 -34.241 1.00 92.25 469 GLN A CA 1
ATOM 3785 C C . GLN A 1 469 ? 23.754 -12.066 -35.378 1.00 92.25 469 GLN A C 1
ATOM 3787 O O . GLN A 1 469 ? 24.923 -12.447 -35.342 1.00 92.25 469 GLN A O 1
ATOM 3792 N N . ILE A 1 470 ? 23.259 -11.312 -36.364 1.00 93.50 470 ILE A N 1
ATOM 3793 C CA . ILE A 1 470 ? 24.019 -10.920 -37.555 1.00 93.50 470 ILE A CA 1
ATOM 3794 C C . ILE A 1 470 ? 24.853 -9.659 -37.294 1.00 93.50 470 ILE A C 1
ATOM 3796 O O . ILE A 1 470 ? 26.035 -9.623 -37.629 1.00 93.50 470 ILE A O 1
ATOM 3800 N N . ASN A 1 471 ? 24.254 -8.623 -36.698 1.00 93.62 471 ASN A N 1
ATOM 3801 C CA . ASN A 1 471 ? 24.830 -7.273 -36.663 1.00 93.62 471 ASN A CA 1
ATOM 3802 C C . ASN A 1 471 ? 25.478 -6.904 -35.320 1.00 93.62 471 ASN A C 1
ATOM 3804 O O . ASN A 1 471 ? 26.328 -6.019 -35.285 1.00 93.62 471 ASN A O 1
ATOM 3808 N N . ARG A 1 472 ? 25.084 -7.551 -34.213 1.00 90.75 472 ARG A N 1
ATOM 3809 C CA . ARG A 1 472 ? 25.609 -7.309 -32.851 1.00 90.75 472 ARG A CA 1
ATOM 3810 C C . ARG A 1 472 ? 25.814 -8.629 -32.085 1.00 90.75 472 ARG A C 1
ATOM 3812 O O . ARG A 1 472 ? 25.201 -8.846 -31.030 1.00 90.75 472 ARG A O 1
ATOM 3819 N N . PRO A 1 473 ? 26.645 -9.553 -32.609 1.00 89.69 473 PRO A N 1
ATOM 3820 C CA . PRO A 1 473 ? 26.789 -10.901 -32.055 1.00 89.69 473 PRO A CA 1
ATOM 3821 C C . PRO A 1 473 ? 27.355 -10.916 -30.626 1.00 89.69 473 PRO A C 1
ATOM 3823 O O . PRO A 1 473 ? 27.118 -11.865 -29.879 1.00 89.69 473 PRO A O 1
ATOM 3826 N N . ASP A 1 474 ? 28.092 -9.879 -30.237 1.00 90.94 474 ASP A N 1
ATOM 3827 C CA . ASP A 1 474 ? 28.591 -9.614 -28.886 1.00 90.94 474 ASP A CA 1
ATOM 3828 C C . ASP A 1 474 ? 27.447 -9.384 -27.879 1.00 90.94 474 ASP A C 1
ATOM 3830 O O . ASP A 1 474 ? 27.380 -10.038 -26.831 1.00 90.94 474 ASP A O 1
ATOM 3834 N N . VAL A 1 475 ? 26.490 -8.520 -28.232 1.00 87.81 475 VAL A N 1
ATOM 3835 C CA . VAL A 1 475 ? 25.298 -8.230 -27.421 1.00 87.81 475 VAL A CA 1
ATOM 3836 C C . VAL A 1 475 ? 24.397 -9.458 -27.354 1.00 87.81 475 VAL A C 1
ATOM 3838 O O . VAL A 1 475 ? 23.950 -9.844 -26.274 1.00 87.81 475 VAL A O 1
ATOM 3841 N N . TYR A 1 476 ? 24.175 -10.127 -28.491 1.00 88.69 476 TYR A N 1
ATOM 3842 C CA . TYR A 1 476 ? 23.376 -11.350 -28.520 1.00 88.69 476 TYR A CA 1
ATOM 3843 C C . TYR A 1 476 ? 23.957 -12.426 -27.601 1.00 88.69 476 TYR A C 1
ATOM 3845 O O . TYR A 1 476 ? 23.237 -12.958 -26.765 1.00 88.69 476 TYR A O 1
ATOM 3853 N N . LYS A 1 477 ? 25.257 -12.734 -27.701 1.00 89.38 477 LYS A N 1
ATOM 3854 C CA . LYS A 1 477 ? 25.886 -13.776 -26.871 1.00 89.38 477 LYS A CA 1
ATOM 3855 C C . LYS A 1 477 ? 25.824 -13.454 -25.380 1.00 89.38 477 LYS A C 1
ATOM 3857 O O . LYS A 1 477 ? 25.573 -14.358 -24.590 1.00 89.38 477 LYS A O 1
ATOM 3862 N N . SER A 1 478 ? 26.031 -12.194 -24.997 1.00 87.12 478 SER A N 1
ATOM 3863 C CA . SER A 1 478 ? 26.028 -11.785 -23.586 1.00 87.12 478 SER A CA 1
ATOM 3864 C C . SER A 1 478 ? 24.631 -11.742 -22.957 1.00 87.12 478 SER A C 1
ATOM 3866 O O . SER A 1 478 ? 24.504 -11.929 -21.748 1.00 87.12 478 SER A O 1
ATOM 3868 N N . LYS A 1 479 ? 23.576 -11.518 -23.753 1.00 85.12 479 LYS A N 1
ATOM 3869 C CA . LYS A 1 479 ? 22.189 -11.354 -23.275 1.00 85.12 479 LYS A CA 1
ATOM 3870 C C . LYS A 1 479 ? 21.207 -12.387 -23.840 1.00 85.12 479 LYS A C 1
ATOM 3872 O O . LYS A 1 479 ? 19.998 -12.231 -23.682 1.00 85.12 479 LYS A O 1
ATOM 3877 N N . ARG A 1 480 ? 21.701 -13.458 -24.468 1.00 84.44 480 ARG A N 1
ATOM 3878 C CA . ARG A 1 480 ? 20.886 -14.489 -25.135 1.00 84.44 480 ARG A CA 1
ATOM 3879 C C . ARG A 1 480 ? 19.784 -15.030 -24.234 1.00 84.44 480 ARG A C 1
ATOM 3881 O O . ARG A 1 480 ? 18.624 -15.033 -24.631 1.00 84.44 480 ARG A O 1
ATOM 3888 N N . ASP A 1 481 ? 20.153 -15.459 -23.032 1.00 82.12 481 ASP A N 1
ATOM 3889 C CA . ASP A 1 481 ? 19.217 -16.082 -22.093 1.00 82.12 481 ASP A CA 1
ATOM 3890 C C . ASP A 1 481 ? 18.094 -15.119 -21.703 1.00 82.12 481 ASP A C 1
ATOM 3892 O O . ASP A 1 481 ? 16.946 -15.529 -21.568 1.00 82.12 481 ASP A O 1
ATOM 3896 N N . TYR A 1 482 ? 18.403 -13.825 -21.593 1.00 80.81 482 TYR A N 1
ATOM 3897 C CA . TYR A 1 482 ? 17.409 -12.786 -21.349 1.00 80.81 482 TYR A CA 1
ATOM 3898 C C . TYR A 1 482 ? 16.434 -12.647 -22.525 1.00 80.81 482 TYR A C 1
ATOM 3900 O O . TYR A 1 482 ? 15.229 -12.768 -22.318 1.00 80.81 482 TYR A O 1
ATOM 3908 N N . PHE A 1 483 ? 16.928 -12.465 -23.754 1.00 83.31 483 PHE A N 1
ATOM 3909 C CA . PHE A 1 483 ? 16.060 -12.301 -24.926 1.00 83.31 483 PHE A CA 1
ATOM 3910 C C . PHE A 1 483 ? 15.167 -13.523 -25.158 1.00 83.31 483 PHE A C 1
ATOM 3912 O O . PHE A 1 483 ? 13.963 -13.380 -25.379 1.00 83.31 483 PHE A O 1
ATOM 3919 N N . MET A 1 484 ? 15.743 -14.723 -25.049 1.00 81.06 484 MET A N 1
ATOM 3920 C CA . MET A 1 484 ? 15.000 -15.974 -25.195 1.00 81.06 484 MET A CA 1
ATOM 3921 C C . MET A 1 484 ? 13.948 -16.122 -24.098 1.00 81.06 484 MET A C 1
ATOM 3923 O O . MET A 1 484 ? 12.804 -16.447 -24.404 1.00 81.06 484 MET A O 1
ATOM 3927 N N . ARG A 1 485 ? 14.287 -15.803 -22.842 1.00 75.62 485 ARG A N 1
ATOM 3928 C CA . ARG A 1 485 ? 13.329 -15.838 -21.734 1.00 75.62 485 ARG A CA 1
ATOM 3929 C C . ARG A 1 485 ? 12.188 -14.842 -21.931 1.00 75.62 485 ARG A C 1
ATOM 3931 O O . ARG A 1 485 ? 11.045 -15.199 -21.667 1.00 75.62 485 ARG A O 1
ATOM 3938 N N . SER A 1 486 ? 12.455 -13.633 -22.427 1.00 74.81 486 SER A N 1
ATOM 3939 C CA . SER A 1 486 ? 11.400 -12.660 -22.741 1.00 74.81 486 SER A CA 1
ATOM 3940 C C . SER A 1 486 ? 10.440 -13.192 -23.813 1.00 74.81 486 SER A C 1
ATOM 3942 O O . SER A 1 486 ? 9.228 -13.065 -23.650 1.00 74.81 486 SER A O 1
ATOM 3944 N N . ILE A 1 487 ? 10.943 -13.865 -24.860 1.00 75.00 487 ILE A N 1
ATOM 3945 C CA . ILE A 1 487 ? 10.095 -14.524 -25.872 1.00 75.00 487 ILE A CA 1
ATOM 3946 C C . ILE A 1 487 ? 9.327 -15.709 -25.279 1.00 75.00 487 ILE A C 1
ATOM 3948 O O . ILE A 1 487 ? 8.137 -15.867 -25.541 1.00 75.00 487 ILE A O 1
ATOM 3952 N N . GLU A 1 488 ? 9.968 -16.551 -24.472 1.00 72.75 488 GLU A N 1
ATOM 3953 C CA . GLU A 1 488 ? 9.314 -17.693 -23.823 1.00 72.75 488 GLU A CA 1
ATOM 3954 C C . GLU A 1 488 ? 8.156 -17.250 -22.926 1.00 72.75 488 GLU A C 1
ATOM 3956 O O . GLU A 1 488 ? 7.075 -17.843 -22.970 1.00 72.75 488 GLU A O 1
ATOM 3961 N N . VAL A 1 489 ? 8.359 -16.184 -22.150 1.00 68.50 489 VAL A N 1
ATOM 3962 C CA . VAL A 1 489 ? 7.321 -15.620 -21.288 1.00 68.50 489 VAL A CA 1
ATOM 3963 C C . VAL A 1 489 ? 6.213 -14.966 -22.121 1.00 68.50 489 VAL A C 1
ATOM 3965 O O . VAL A 1 489 ? 5.039 -15.254 -21.885 1.00 68.50 489 VAL A O 1
ATOM 3968 N N . PHE A 1 490 ? 6.560 -14.168 -23.137 1.00 69.44 490 PHE A N 1
ATOM 3969 C CA . PHE A 1 490 ? 5.583 -13.500 -24.004 1.00 69.44 490 PHE A CA 1
ATOM 3970 C C . PHE A 1 490 ? 4.747 -14.485 -24.840 1.00 69.44 490 PHE A C 1
ATOM 3972 O O . PHE A 1 490 ? 3.532 -14.342 -24.939 1.00 69.44 490 PHE A O 1
ATOM 3979 N N . SER A 1 491 ? 5.370 -15.543 -25.369 1.00 61.91 491 SER A N 1
ATOM 3980 C CA . SER A 1 491 ? 4.713 -16.620 -26.135 1.00 61.91 491 SER A CA 1
ATOM 3981 C C . SER A 1 491 ? 3.778 -17.501 -25.298 1.00 61.91 491 SER A C 1
ATOM 3983 O O . SER A 1 491 ? 3.151 -18.425 -25.818 1.00 61.91 491 SER A O 1
ATOM 3985 N N . GLY A 1 492 ? 3.695 -17.246 -23.989 1.00 57.28 492 GLY A N 1
ATOM 3986 C CA . GLY A 1 492 ? 2.787 -17.932 -23.089 1.00 57.28 492 GLY A CA 1
ATOM 3987 C C . GLY A 1 492 ? 3.169 -19.379 -22.792 1.00 57.28 492 GLY A C 1
ATOM 3988 O O . GLY A 1 492 ? 2.415 -20.044 -22.092 1.00 57.28 492 GLY A O 1
ATOM 3989 N N . ARG A 1 493 ? 4.329 -19.901 -23.218 1.00 50.16 493 ARG A N 1
ATOM 3990 C CA . ARG A 1 493 ? 4.666 -21.328 -23.014 1.00 50.16 493 ARG A CA 1
ATOM 3991 C C . ARG A 1 493 ? 4.644 -21.784 -21.546 1.00 50.16 493 ARG A C 1
ATOM 3993 O O . ARG A 1 493 ? 4.410 -22.963 -21.306 1.00 50.16 493 ARG A O 1
ATOM 4000 N N . ASN A 1 494 ? 4.779 -20.865 -20.585 1.00 43.03 494 ASN A N 1
ATOM 4001 C CA . ASN A 1 494 ? 4.633 -21.153 -19.152 1.00 43.03 494 ASN A CA 1
ATOM 4002 C C . ASN A 1 494 ? 3.272 -20.767 -18.529 1.00 43.03 494 ASN A C 1
ATOM 4004 O O . ASN A 1 494 ? 3.037 -21.113 -17.376 1.00 43.03 494 ASN A O 1
ATOM 4008 N N . ILE A 1 495 ? 2.383 -20.044 -19.227 1.00 44.59 495 ILE A N 1
ATOM 4009 C CA . ILE A 1 495 ? 1.158 -19.466 -18.620 1.00 44.59 495 ILE A CA 1
ATOM 4010 C C . ILE A 1 495 ? -0.107 -19.673 -19.485 1.00 44.59 49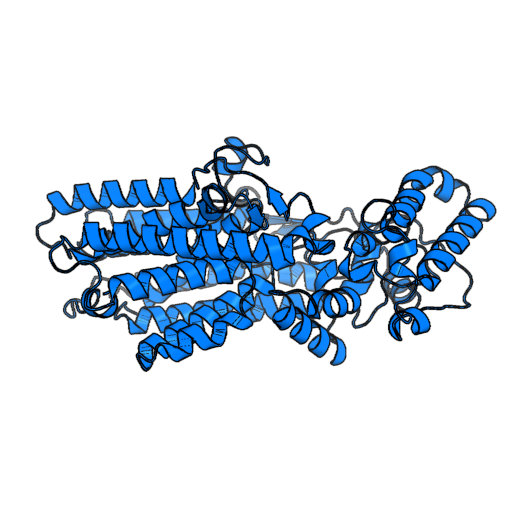5 ILE A C 1
ATOM 4012 O O . ILE A 1 495 ? -1.200 -19.799 -18.942 1.00 44.59 495 ILE A O 1
ATOM 4016 N N . VAL A 1 496 ? 0.004 -19.753 -20.817 1.00 41.41 496 VAL A N 1
ATOM 4017 C CA . VAL A 1 496 ? -1.103 -19.925 -21.778 1.00 41.41 496 VAL A CA 1
ATOM 4018 C C . VAL A 1 496 ? -0.593 -20.621 -23.052 1.00 41.41 496 VAL A C 1
ATOM 4020 O O . VAL A 1 496 ? 0.197 -20.040 -23.790 1.00 41.41 496 VAL A O 1
ATOM 4023 N N . ALA A 1 497 ? -1.067 -21.828 -23.379 1.00 43.19 497 ALA A N 1
ATOM 4024 C CA . ALA A 1 497 ? -0.715 -22.464 -24.654 1.00 43.19 497 ALA A CA 1
ATOM 4025 C C . ALA A 1 497 ? -1.097 -21.552 -25.836 1.00 43.19 497 ALA A C 1
ATOM 4027 O O . ALA A 1 497 ? -2.253 -21.140 -25.925 1.00 43.19 497 ALA A O 1
ATOM 4028 N N . LEU A 1 498 ? -0.159 -21.284 -26.754 1.00 41.53 498 LEU A N 1
ATOM 4029 C CA . LEU A 1 498 ? -0.353 -20.498 -27.990 1.00 41.53 498 LEU A CA 1
ATOM 4030 C C . LEU A 1 498 ? -1.678 -20.824 -28.705 1.00 41.53 498 LEU A C 1
ATOM 4032 O O . LEU A 1 498 ? -2.406 -19.938 -29.142 1.00 41.53 498 LEU A O 1
ATOM 4036 N N . ASN A 1 499 ? -2.052 -22.103 -28.714 1.00 42.62 499 ASN A N 1
ATOM 4037 C CA . ASN A 1 499 ? -3.268 -22.612 -29.347 1.00 42.62 499 ASN A CA 1
ATOM 4038 C C . ASN A 1 499 ? -4.563 -22.029 -28.743 1.00 42.62 499 ASN A C 1
ATOM 4040 O O . ASN A 1 499 ? -5.575 -21.956 -29.431 1.00 42.62 499 ASN A O 1
ATOM 4044 N N . SER A 1 500 ? -4.537 -21.577 -27.485 1.00 43.56 500 SER A N 1
ATOM 4045 C CA . SER A 1 500 ? -5.662 -20.923 -26.796 1.00 43.56 500 SER A CA 1
ATOM 4046 C C . SER A 1 500 ? -5.725 -19.400 -26.990 1.00 43.56 500 SER A C 1
ATOM 4048 O O . SER A 1 500 ? -6.720 -18.784 -26.617 1.00 43.56 500 SER A O 1
ATOM 4050 N N . GLN A 1 501 ? -4.705 -18.795 -27.611 1.00 48.03 501 GLN A N 1
ATOM 4051 C CA . GLN A 1 501 ? -4.687 -17.373 -27.992 1.00 48.03 501 GLN A CA 1
ATOM 4052 C C . GLN A 1 501 ? -5.147 -17.139 -29.445 1.00 48.03 501 GLN A C 1
ATOM 4054 O O . GLN A 1 501 ? -5.350 -16.000 -29.857 1.00 48.03 501 GLN A O 1
ATOM 4059 N N . SER A 1 502 ? -5.351 -18.216 -30.210 1.00 39.84 502 SER A N 1
ATOM 4060 C CA . SER A 1 502 ? -5.437 -18.219 -31.678 1.00 39.84 502 SER A CA 1
ATOM 4061 C C . SER A 1 502 ? -6.700 -17.612 -32.313 1.00 39.84 502 SER A C 1
ATOM 4063 O O . SER A 1 502 ? -6.828 -17.672 -33.527 1.00 39.84 502 SER A O 1
ATOM 4065 N N . ASN A 1 503 ? -7.616 -16.996 -31.554 1.00 41.56 503 ASN A N 1
ATOM 4066 C CA . ASN A 1 503 ? -8.852 -16.412 -32.112 1.00 41.56 503 ASN A CA 1
ATOM 4067 C C . ASN A 1 503 ? -9.248 -15.042 -31.537 1.00 41.56 503 ASN A C 1
ATOM 4069 O O . ASN A 1 503 ? -10.333 -14.541 -31.833 1.00 41.56 503 ASN A O 1
ATOM 4073 N N . THR A 1 504 ? -8.414 -14.409 -30.712 1.00 46.88 504 THR A N 1
ATOM 4074 C CA . THR A 1 504 ? -8.662 -13.010 -30.336 1.00 46.88 504 THR A CA 1
ATOM 4075 C C . THR A 1 504 ? -8.187 -12.108 -31.464 1.00 46.88 504 THR A C 1
ATOM 4077 O O . THR A 1 504 ? -6.996 -12.108 -31.762 1.00 46.88 504 THR A O 1
ATOM 4080 N N . GLU A 1 505 ? -9.102 -11.350 -32.082 1.00 47.53 505 GLU A N 1
ATOM 4081 C CA . GLU A 1 505 ? -8.747 -10.264 -33.001 1.00 47.53 505 GLU A CA 1
ATOM 4082 C C . GLU A 1 505 ? -7.590 -9.460 -32.399 1.00 47.53 505 GLU A C 1
ATOM 4084 O O . GLU A 1 505 ? -7.708 -8.955 -31.276 1.00 47.53 505 GLU A O 1
ATOM 4089 N N . GLU A 1 506 ? -6.470 -9.371 -33.126 1.00 53.38 506 GLU A N 1
ATOM 4090 C CA . GLU A 1 506 ? -5.355 -8.513 -32.733 1.00 53.38 506 GLU A CA 1
ATOM 4091 C C . GLU A 1 506 ? -5.917 -7.143 -32.366 1.00 53.38 506 GLU A C 1
ATOM 4093 O O . GLU A 1 506 ? -6.588 -6.494 -33.182 1.00 53.38 506 GLU A O 1
ATOM 4098 N N . SER A 1 507 ? -5.651 -6.707 -31.134 1.00 57.59 507 SER A N 1
ATOM 4099 C CA . SER A 1 507 ? -6.132 -5.406 -30.697 1.00 57.59 507 SER A CA 1
ATOM 4100 C C . SER A 1 507 ? -5.631 -4.332 -31.672 1.00 57.59 507 SER A C 1
ATOM 4102 O O . SER A 1 507 ? -4.507 -4.404 -32.173 1.00 57.59 507 SER A O 1
ATOM 4104 N N . ILE A 1 508 ? -6.456 -3.313 -31.938 1.00 58.44 508 ILE A N 1
ATOM 4105 C CA . ILE A 1 508 ? -6.097 -2.158 -32.790 1.00 58.44 508 ILE A CA 1
ATOM 4106 C C . ILE A 1 508 ? -4.723 -1.587 -32.391 1.00 58.44 508 ILE A C 1
ATOM 4108 O O . ILE A 1 508 ? -3.941 -1.147 -33.232 1.00 58.44 508 ILE A O 1
ATOM 4112 N N . PHE A 1 509 ? -4.409 -1.674 -31.100 1.00 60.78 509 PHE A N 1
ATOM 4113 C CA . PHE A 1 509 ? -3.130 -1.311 -30.527 1.00 60.78 509 PHE A CA 1
ATOM 4114 C C . PHE A 1 509 ? -1.957 -2.169 -31.052 1.00 60.78 509 PHE A C 1
ATOM 4116 O O . PHE A 1 509 ? -0.982 -1.597 -31.538 1.00 60.78 509 PHE A O 1
ATOM 4123 N N . CYS A 1 510 ? -2.057 -3.508 -31.058 1.00 63.97 510 CYS A N 1
ATOM 4124 C CA . CYS A 1 510 ? -1.011 -4.398 -31.598 1.00 63.97 510 CYS A CA 1
ATOM 4125 C C . CYS A 1 510 ? -0.725 -4.109 -33.083 1.00 63.97 510 CYS A C 1
ATOM 4127 O O . CYS A 1 510 ? 0.424 -4.142 -33.520 1.00 63.97 510 CYS A O 1
ATOM 4129 N N . LYS A 1 511 ? -1.769 -3.785 -33.860 1.00 61.41 511 LYS A N 1
ATOM 4130 C CA . LYS A 1 511 ? -1.635 -3.450 -35.288 1.00 61.41 511 LYS A CA 1
ATOM 4131 C C . LYS A 1 511 ? -0.917 -2.119 -35.513 1.00 61.41 511 LYS A C 1
ATOM 4133 O O . LYS A 1 511 ? -0.155 -1.985 -36.465 1.00 61.41 511 LYS A O 1
ATOM 4138 N N . SER A 1 512 ? -1.131 -1.144 -34.626 1.00 63.03 512 SER A N 1
ATOM 4139 C CA . SER A 1 512 ? -0.527 0.194 -34.721 1.00 63.03 512 SER A CA 1
ATOM 4140 C C . SER A 1 512 ? 0.976 0.233 -34.416 1.00 63.03 512 SER A C 1
ATOM 4142 O O . SER A 1 512 ? 1.651 1.191 -34.783 1.00 63.03 512 SER A O 1
ATOM 4144 N N . LEU A 1 513 ? 1.507 -0.811 -33.773 1.00 64.81 513 LEU A N 1
ATOM 4145 C CA . LEU A 1 513 ? 2.906 -0.897 -33.350 1.00 64.81 513 LEU A CA 1
ATOM 4146 C C . LEU A 1 513 ? 3.847 -1.484 -34.411 1.00 64.81 513 LEU A C 1
ATOM 4148 O O . LEU A 1 513 ? 5.059 -1.526 -34.194 1.00 64.81 513 LEU A O 1
ATOM 4152 N N . ASN A 1 514 ? 3.328 -1.930 -35.557 1.00 64.81 514 ASN A N 1
ATOM 4153 C CA . ASN A 1 514 ? 4.151 -2.556 -36.583 1.00 64.81 514 ASN A CA 1
ATOM 4154 C C . ASN A 1 514 ? 5.023 -1.510 -37.310 1.00 64.81 514 ASN A C 1
ATOM 4156 O O . ASN A 1 514 ? 4.598 -0.856 -38.264 1.00 64.81 514 ASN A O 1
ATOM 4160 N N . SER A 1 515 ? 6.251 -1.319 -36.822 1.00 66.31 515 SER A N 1
ATOM 4161 C CA . SER A 1 515 ? 7.233 -0.408 -37.413 1.00 66.31 515 SER A CA 1
ATOM 4162 C C . SER A 1 515 ? 8.018 -1.096 -38.531 1.00 66.31 515 SER A C 1
ATOM 4164 O O . SER A 1 515 ? 8.622 -2.151 -38.331 1.00 66.31 515 SER A O 1
ATOM 4166 N N . LYS A 1 516 ? 8.078 -0.445 -39.701 1.00 72.69 516 LYS A N 1
ATOM 4167 C CA . LYS A 1 516 ? 8.952 -0.837 -40.823 1.00 72.69 516 LYS A CA 1
ATOM 4168 C C . LYS A 1 516 ? 10.388 -0.307 -40.696 1.00 72.69 516 LYS A C 1
ATOM 4170 O O . LYS A 1 516 ? 11.184 -0.509 -41.608 1.00 72.69 516 LYS A O 1
ATOM 4175 N N . LYS A 1 517 ? 10.720 0.419 -39.621 1.00 79.75 517 LYS A N 1
ATOM 4176 C CA . LYS A 1 517 ? 12.069 0.972 -39.431 1.00 79.75 517 LYS A CA 1
ATOM 4177 C C . LYS A 1 517 ? 13.086 -0.145 -39.134 1.00 79.75 517 LYS A C 1
ATOM 4179 O O . LYS A 1 517 ? 12.709 -1.128 -38.491 1.00 79.75 517 LYS A O 1
ATOM 4184 N N . PRO A 1 518 ? 14.349 0.003 -39.578 1.00 85.12 518 PRO A N 1
ATOM 4185 C CA . PRO A 1 518 ? 15.421 -0.919 -39.214 1.00 85.12 518 PRO A CA 1
ATOM 4186 C C . PRO A 1 518 ? 15.685 -0.880 -37.705 1.00 85.12 518 PRO A C 1
ATOM 4188 O O . PRO A 1 518 ? 15.383 0.118 -37.048 1.00 85.12 518 PRO A O 1
ATOM 4191 N N . PHE A 1 519 ? 16.249 -1.965 -37.171 1.00 92.06 519 PHE A N 1
ATOM 4192 C CA . PHE A 1 519 ? 16.606 -2.036 -35.760 1.00 92.06 519 PHE A CA 1
ATOM 4193 C C . PHE A 1 519 ? 17.856 -1.221 -35.443 1.00 92.06 519 PHE A C 1
ATOM 4195 O O . PHE A 1 519 ? 18.825 -1.207 -36.201 1.00 92.06 519 PHE A O 1
ATOM 4202 N N . GLU A 1 520 ? 17.839 -0.601 -34.273 1.00 92.00 520 GLU A N 1
ATOM 4203 C CA . GLU A 1 520 ? 18.970 0.079 -33.660 1.00 92.00 520 GLU A CA 1
ATOM 4204 C C . GLU A 1 520 ? 19.155 -0.459 -32.242 1.00 92.00 520 GLU A C 1
ATOM 4206 O O . GLU A 1 520 ? 18.176 -0.769 -31.563 1.00 92.00 520 GLU A O 1
ATOM 4211 N N . VAL A 1 521 ? 20.399 -0.597 -31.787 1.00 90.44 521 VAL A N 1
ATOM 4212 C CA . VAL A 1 521 ? 20.712 -1.137 -30.457 1.00 90.44 521 VAL A CA 1
ATOM 4213 C C . VAL A 1 521 ? 21.246 -0.019 -29.587 1.00 90.44 521 VAL A C 1
ATOM 4215 O O . VAL A 1 521 ? 22.282 0.559 -29.910 1.00 90.44 521 VAL A O 1
ATOM 4218 N N . LEU A 1 522 ? 20.567 0.240 -28.471 1.00 86.94 522 LEU A N 1
ATOM 4219 C CA . LEU A 1 522 ? 21.104 1.104 -27.430 1.00 86.94 522 LEU A CA 1
ATOM 4220 C C . LEU A 1 522 ? 22.049 0.292 -26.547 1.00 86.94 522 LEU A C 1
ATOM 4222 O O . LEU A 1 522 ? 21.669 -0.723 -25.947 1.00 86.94 522 LEU A O 1
ATOM 4226 N N . GLU A 1 523 ? 23.297 0.746 -26.502 1.00 72.88 523 GLU A N 1
ATOM 4227 C CA . GLU A 1 523 ? 24.311 0.187 -25.617 1.00 72.88 523 GLU A CA 1
ATOM 4228 C C . GLU A 1 523 ? 23.914 0.410 -24.156 1.00 72.88 523 GLU A C 1
ATOM 4230 O O . GLU A 1 523 ? 23.236 1.381 -23.817 1.00 72.88 523 GLU A O 1
ATOM 4235 N N . SER A 1 524 ? 24.301 -0.521 -23.285 1.00 66.62 524 SER A N 1
ATOM 4236 C CA . SER A 1 524 ? 23.960 -0.509 -21.861 1.00 66.62 524 SER A CA 1
ATOM 4237 C C . SER A 1 524 ? 24.826 0.480 -21.071 1.00 66.62 524 SER A C 1
ATOM 4239 O O . SER A 1 524 ? 25.464 0.100 -20.090 1.00 66.62 524 SER A O 1
ATOM 4241 N N . ASP A 1 525 ? 24.867 1.732 -21.517 1.00 77.94 525 ASP A N 1
ATOM 4242 C CA . ASP A 1 525 ? 25.489 2.837 -20.801 1.00 77.94 525 ASP A CA 1
ATOM 4243 C C . ASP A 1 525 ? 24.404 3.617 -20.059 1.00 77.94 525 ASP A C 1
ATOM 4245 O O . ASP A 1 525 ? 23.511 4.216 -20.659 1.00 77.94 525 ASP A O 1
ATOM 4249 N N . PHE A 1 526 ? 24.486 3.628 -18.733 1.00 83.50 526 PHE A N 1
ATOM 4250 C CA . PHE A 1 526 ? 23.573 4.396 -17.890 1.00 83.50 526 PHE A CA 1
ATOM 4251 C C . PHE A 1 526 ? 24.185 5.750 -17.538 1.00 83.50 526 PHE A C 1
ATOM 4253 O O . PHE A 1 526 ? 25.406 5.896 -17.454 1.00 83.50 526 PHE A O 1
ATOM 4260 N N . ARG A 1 527 ? 23.336 6.750 -17.279 1.00 84.69 527 ARG A N 1
ATOM 4261 C CA . ARG A 1 527 ? 23.800 8.052 -16.767 1.00 84.69 527 ARG A CA 1
ATOM 4262 C C . ARG A 1 527 ? 24.485 7.923 -15.401 1.00 84.69 527 ARG A C 1
ATOM 4264 O O . ARG A 1 527 ? 25.433 8.650 -15.121 1.00 84.69 527 ARG A O 1
ATOM 4271 N N . ASP A 1 528 ? 23.964 7.034 -14.561 1.00 85.50 528 ASP A N 1
ATOM 4272 C CA . ASP A 1 528 ? 24.443 6.725 -13.216 1.00 85.50 528 ASP A CA 1
ATOM 4273 C C . ASP A 1 528 ? 23.940 5.344 -12.764 1.00 85.50 528 ASP A C 1
ATOM 4275 O O . ASP A 1 528 ? 23.232 4.649 -13.496 1.00 85.50 528 ASP A O 1
ATOM 4279 N N . ASP A 1 529 ? 24.310 4.950 -11.546 1.00 85.69 529 ASP A N 1
ATOM 4280 C CA . ASP A 1 529 ? 23.903 3.699 -10.900 1.00 85.69 529 ASP A CA 1
ATOM 4281 C C . ASP A 1 529 ? 22.452 3.715 -10.376 1.00 85.69 529 ASP A C 1
ATOM 4283 O O . ASP A 1 529 ? 22.014 2.759 -9.735 1.00 85.69 529 ASP A O 1
ATOM 4287 N N . GLY A 1 530 ? 21.694 4.787 -10.633 1.00 83.38 530 GLY A N 1
ATOM 4288 C CA . GLY A 1 530 ? 20.319 4.966 -10.183 1.00 83.38 530 GLY A CA 1
ATOM 4289 C C . GLY A 1 530 ? 20.163 5.434 -8.734 1.00 83.38 530 GLY A C 1
ATOM 4290 O O . GLY A 1 530 ? 19.022 5.641 -8.311 1.00 83.38 530 GLY A O 1
ATOM 4291 N N . TRP A 1 531 ? 21.238 5.624 -7.962 1.00 87.75 531 TRP A N 1
ATOM 4292 C CA . TRP A 1 531 ? 21.162 6.162 -6.600 1.00 87.75 531 TRP A CA 1
ATOM 4293 C C . TRP A 1 531 ? 21.270 7.689 -6.586 1.00 87.75 531 TRP A C 1
ATOM 4295 O O . TRP A 1 531 ? 22.051 8.299 -7.311 1.00 87.75 531 TRP A O 1
ATOM 4305 N N . GLN A 1 532 ? 20.473 8.330 -5.733 1.00 88.00 532 GLN A N 1
ATOM 4306 C CA . GLN A 1 532 ? 20.501 9.772 -5.508 1.00 88.00 532 GLN A CA 1
ATOM 4307 C C . GLN A 1 532 ? 20.773 10.091 -4.048 1.00 88.00 532 GLN A C 1
ATOM 4309 O O . GLN A 1 532 ? 20.294 9.400 -3.147 1.00 88.00 532 GLN A O 1
ATOM 4314 N N . ARG A 1 533 ? 21.504 11.190 -3.835 1.00 91.25 533 ARG A N 1
ATOM 4315 C CA . ARG A 1 533 ? 21.771 11.744 -2.509 1.00 91.25 533 ARG A CA 1
ATOM 4316 C C . ARG A 1 533 ? 21.257 13.171 -2.401 1.00 91.25 533 ARG A C 1
ATOM 4318 O O . ARG A 1 533 ? 21.525 13.991 -3.277 1.00 91.25 533 ARG A O 1
ATOM 4325 N N . ILE A 1 534 ? 20.551 13.471 -1.314 1.00 91.25 534 ILE A N 1
ATOM 4326 C CA . ILE A 1 534 ? 20.083 14.821 -0.980 1.00 91.25 534 ILE A CA 1
ATOM 4327 C C . ILE A 1 534 ? 20.595 15.167 0.410 1.00 91.25 534 ILE A C 1
ATOM 4329 O O . ILE A 1 534 ? 20.062 14.668 1.400 1.00 91.25 534 ILE A O 1
ATOM 4333 N N . LYS A 1 535 ? 21.591 16.048 0.494 1.00 90.75 535 LYS A N 1
ATOM 4334 C CA . LYS A 1 535 ? 22.079 16.561 1.775 1.00 90.75 535 LYS A CA 1
ATOM 4335 C C . LYS A 1 535 ? 21.136 17.644 2.303 1.00 90.75 535 LYS A C 1
ATOM 4337 O O . LYS A 1 535 ? 20.847 18.599 1.584 1.00 90.75 535 LYS A O 1
ATOM 4342 N N . ILE A 1 536 ? 20.650 17.487 3.535 1.00 87.06 536 ILE A N 1
ATOM 4343 C CA . ILE A 1 536 ? 19.744 18.448 4.184 1.00 87.06 536 ILE A CA 1
ATOM 4344 C C . ILE A 1 536 ? 20.513 19.400 5.108 1.00 87.06 536 ILE A C 1
ATOM 4346 O O . ILE A 1 536 ? 20.179 20.584 5.150 1.00 87.06 536 ILE A O 1
ATOM 4350 N N . TRP A 1 537 ? 21.540 18.914 5.813 1.00 80.00 537 TRP A N 1
ATOM 4351 C CA . TRP A 1 537 ? 22.420 19.726 6.663 1.00 80.00 537 TRP A CA 1
ATOM 4352 C C . TRP A 1 537 ? 23.872 19.251 6.631 1.00 80.00 537 TRP A C 1
ATOM 4354 O O . TRP A 1 537 ? 24.110 18.033 6.474 1.00 80.00 537 TRP A O 1
#

Foldseek 3Di:
DLLVLLPDDPDDDPPVPVVVLVVLVCLLVLLLCLQLVVQVVQVVPALQFFQCLDPCLLQLLFLLNLVLQCPPQLSVQVSVVSNVVLVVWQFSSNVQNCCLVPLLVLLLVLQLLLVVLSVDDNSLSSLLSSLLQLQLLVFELLDVVCVVPDDLDDDQAAGADAVAQQCSGDSQLSVQSSLCSVLSSVCSPPVDCVSLVVCLRNHRPLASLLSQLVSQLVCQLPDPPNDPPDDSLVSLLVSSVVSLVVSLVVLLVCCVVPQVPDLLQVVDCLFKDQALRFHHYPLLVLLVVLLVVLVVVPVVQVPDSPVLSSVSSNLSSSLRSSLRSCNRNRMDGRSNCNNNSRNSSSSSVSVSSSLVSCSVSVPVCSVVVSVVSSVVSSVSNSVSQQQDPPQQKRKDFSDFGDQDSVVLVVCQVQQLQEAELDQVHQSSSSRSTRNGDRHQLHCSLLRPSNLAAQVLSLVSLVVVLVCCVPPPVVSCVVCVVSSVVSSCSSCCVPRDPVVVRPPPDRPPSSVVNNDPDHHDYDDPDTNDPRMDMGRPD